Protein AF-A0A1J4L4B9-F1 (afdb_monomer)

pLDDT: mean 85.0, std 11.19, range [36.22, 97.94]

Nearest PDB structures (foldseek):
  1m2v-assembly1_A  TM=6.748E-01  e=8.465E-19  Saccharomyces cerevisiae
  4bzi-assembly1_E  TM=6.659E-01  e=7.462E-17  Saccharomyces cerevisiae
  8bsh-assembly1_A  TM=6.563E-01  e=2.157E-17  Saccharomyces cerevisiae
  5vni-assembly1_A  TM=6.505E-01  e=3.699E-14  Homo sapiens
  5vnm-assembly1_A  TM=6.397E-01  e=2.676E-14  Homo sapiens

Foldseek 3Di:
DDWDWLALAQDPLPDWTWTKFDFDDFPDEAEDADAFDADPPPRHTWAAACVRPDTHHCQVCVPGRGDADKYFDDALPQQAAEEEEEEELPPDLVLVLLLLVLLLVQDDQSYWYWYWYFWVWIWTWAADPLAIDIDTDPDLVPQAAQVRRTDGSVCSVRRCSVCVVVVNVPHDPDTDLETAQLNNLSSVLSNPVLAAHEYEYAYEGHYDDDDLVRLVVQLVSCLSSLYAYAYEDDLPLLSVCSRRQAQLYAYAYNPPDGSCVSSLRSSLRQAWQKKKKKWFLQKDKDFLGSFPWDFDHDPTITMTIGGRALMGMITMRGDDDPPDQWTKMWIWTHGSRGIMIHIRIRGNDDDDRNVQRVLLNLLLNLLSQLSVCSSVVHDSLVSNVVSCDPSNCVSCPLFLCNPASPDVSVNNNQSSCSNRPGDGDHGHWDWDDDPFWTWIPGPLEIEIEGPHPDDDCVVVCVVDSHHHYYHYDDPVVVVVCCVVNVPDD

Mean predicted aligned error: 7.89 Å

Sequence (489 aa):
MTLLFNSTKVLDNKSLLGCVQINLEPESYLFFSQAIKKCPKCKCPLFPLKNEKDTDCPICHPDSDFSNGSYQFGPKSIPRNHFFFIFDIEMPQNKLIAYLTELYNSITDDDTISIVCMANNAIFASVKNGLLIFDIYDNPNFVEMLKQYVIEREWIQSVVIPSITSIYALRPAELNPVCDPFFGLRCSLKAASKRPVAFFLFFYRKICDLQVSDAEALGEAVSEAKSIVHIGGPPEFRRYSAVTRYSFGSVFGTADLPASIVRKIVFMSRPSDRTRFYAPRCVTFTKTTGCSGSVNTKEFITKLKLNSMVGGSIRFQCEENKNHIHTRFLESVRTRNGTFLTVHTLHKNAANVNENITISLLLKGFASDVLRAAWDGEDFKRTIKEKLTDEIKQAITGTCLADIGNNLQIDVFRLYYVLLNFGKCNLLYHLKEMPDCSIIIAPPVLYVLKKLDNFQIDEIFNQNLWPFYINVVTPDEFKDMCNKYIISD

Organism: NCBI:txid1144522

Secondary structure (DSSP, 8-state):
--EEES-SB---TTS-EEEEE-SSS-SSEEEE-S---B-TTT-PBPEEBTTSS-EE-TTT-TTS-BPSSEEEES-------EEEEEEETTS-HHHHHHHHHHHHHHS-TT-EEEEEEESSSEEEEEEETTEEEEEEESSGGGPPPGGGS-EEHHHIIIIIHHHTHHHHTT--SS--SEE-HHHHHHHHHHHHTT---EEEEE--SEEPP--HHHHHHHHHHHHHTT-EEEEEESS-HHHHHHHHTTTT--EEE-TT--TTHHHHHHHHTS--SEEEEEEETTEEEEE-S---EEEEEETTEEEEEE-S-SS-EEEEEE---TT-SEEEEEEEEEETTEEEEEEEEEETT-----HHHHHHHHHHHHHHHHHHHHHTT--HHHHHHHH--HHHHHHHTTSTTTTTTS-HHHHHHHHHHHHH--SS-----EEEE-SSEEEEEETTEEEEEESSSS---HHHHHH-SS-PEEEE--HHHHHHHHHHH----

Solvent-accessible surface area (backbone atoms only — not comparable to full-atom values): 26322 Å² total; per-residue (Å²): 73,47,74,49,58,21,46,42,43,78,58,63,91,82,52,93,36,37,33,28,28,38,94,44,69,52,95,59,66,46,84,42,92,59,77,87,47,57,33,88,86,70,59,45,62,42,42,50,24,64,81,71,77,51,64,44,33,51,62,85,46,44,81,60,67,59,43,87,66,31,37,37,27,65,70,69,61,73,75,67,49,38,34,37,46,34,34,28,68,78,51,54,66,70,56,51,50,44,32,54,51,32,39,56,73,62,55,54,82,68,30,35,32,31,46,32,41,37,59,90,38,36,33,38,40,23,67,56,96,84,37,84,45,80,49,81,39,90,49,52,87,73,50,60,59,44,86,70,29,56,37,53,49,70,43,44,70,75,35,45,57,79,49,48,68,62,63,62,70,68,57,58,95,80,63,62,72,53,31,60,69,63,56,48,49,50,26,49,50,46,16,44,66,62,48,60,38,29,36,40,37,42,38,63,51,51,66,58,88,75,55,57,68,58,29,45,56,51,14,48,53,37,36,76,19,60,21,34,38,32,42,28,19,61,95,47,41,58,65,54,45,44,28,20,46,34,23,52,32,55,66,34,44,47,60,91,61,63,44,68,53,41,40,43,52,53,59,61,60,66,52,36,76,32,42,34,40,40,32,31,50,54,38,48,81,45,81,44,44,73,58,43,63,48,80,48,78,48,95,59,28,22,34,43,40,38,41,52,55,55,34,44,44,39,36,41,48,58,56,87,62,88,89,53,79,43,52,34,32,38,43,36,40,29,44,60,70,24,36,36,40,34,73,47,73,30,35,80,83,60,89,67,69,40,60,68,48,44,52,40,54,50,52,23,38,49,27,37,56,42,48,49,40,44,48,75,68,46,62,53,56,59,44,43,65,76,64,59,42,71,70,52,52,61,72,26,54,86,30,62,54,56,68,64,70,76,46,68,46,63,39,43,44,33,32,50,43,52,41,38,45,44,50,75,70,77,36,55,64,43,82,47,84,52,100,33,32,39,34,43,38,36,46,52,34,35,40,33,38,71,74,38,96,76,62,88,56,62,70,68,48,73,76,39,83,68,66,57,27,59,43,80,46,53,74,66,60,50,50,53,48,39,64,70,68,57,65,76,131

Radius of gyration: 23.84 Å; Cα contacts (8 Å, |Δi|>4): 1033; chains: 1; bounding box: 64×51×68 Å

Structure (mmCIF, N/CA/C/O backbone):
data_AF-A0A1J4L4B9-F1
#
_entry.id   AF-A0A1J4L4B9-F1
#
loop_
_atom_site.group_PDB
_atom_site.id
_atom_site.type_symbol
_atom_site.label_atom_id
_atom_site.label_alt_id
_atom_site.label_comp_id
_atom_site.label_asym_id
_atom_site.label_entity_id
_atom_site.label_seq_id
_atom_site.pdbx_PDB_ins_code
_atom_site.Cartn_x
_atom_site.Cartn_y
_atom_site.Cartn_z
_atom_site.occupancy
_atom_site.B_iso_or_equiv
_atom_site.auth_seq_id
_atom_site.auth_comp_id
_atom_site.auth_asym_id
_atom_site.auth_atom_id
_atom_site.pdbx_PDB_model_num
ATOM 1 N N . MET A 1 1 ? 0.500 5.370 -15.895 1.00 57.44 1 MET A N 1
ATOM 2 C CA . MET A 1 1 ? 1.554 4.915 -14.990 1.00 57.44 1 MET A CA 1
ATOM 3 C C . MET A 1 1 ? 2.774 4.969 -15.832 1.00 57.44 1 MET A C 1
ATOM 5 O O . MET A 1 1 ? 2.736 4.434 -16.931 1.00 57.44 1 MET A O 1
ATOM 9 N N . THR A 1 2 ? 3.748 5.742 -15.386 1.00 62.78 2 THR A N 1
ATOM 10 C CA . THR A 1 2 ? 4.974 5.947 -16.141 1.00 62.78 2 THR A CA 1
ATOM 11 C C . THR A 1 2 ? 6.112 5.446 -15.276 1.00 62.78 2 THR A C 1
ATOM 13 O O . THR A 1 2 ? 6.122 5.622 -14.054 1.00 62.78 2 THR A O 1
ATOM 16 N N . LEU A 1 3 ? 7.062 4.769 -15.894 1.00 69.19 3 LEU A N 1
ATOM 17 C CA . LEU A 1 3 ? 8.321 4.457 -15.253 1.00 69.19 3 LEU A CA 1
ATOM 18 C C . LEU A 1 3 ? 9.301 5.615 -15.410 1.00 69.19 3 LEU A C 1
ATOM 20 O O . LEU A 1 3 ? 9.485 6.141 -16.505 1.00 69.19 3 LEU A O 1
ATOM 24 N N . LEU A 1 4 ? 9.989 5.952 -14.326 1.00 65.88 4 LEU A N 1
ATOM 25 C CA . LEU A 1 4 ? 11.162 6.812 -14.363 1.00 65.88 4 LEU A CA 1
ATOM 26 C C . LEU A 1 4 ? 12.398 5.922 -14.369 1.00 65.88 4 LEU A C 1
ATOM 28 O O . LEU A 1 4 ? 12.695 5.267 -13.370 1.00 65.88 4 LEU A O 1
ATOM 32 N N . PHE A 1 5 ? 13.092 5.877 -15.502 1.00 72.00 5 PHE A N 1
ATOM 33 C CA . PHE A 1 5 ? 14.350 5.153 -15.640 1.00 72.00 5 PHE A CA 1
ATOM 34 C C . PHE A 1 5 ? 15.496 5.976 -15.063 1.00 72.00 5 PHE A C 1
ATOM 36 O O . PHE A 1 5 ? 15.550 7.196 -15.231 1.00 72.00 5 PHE A O 1
ATOM 43 N N . ASN A 1 6 ? 16.426 5.308 -14.386 1.00 68.56 6 ASN A N 1
ATOM 44 C CA . ASN A 1 6 ? 17.607 5.976 -13.849 1.00 68.56 6 ASN A CA 1
ATOM 45 C C . ASN A 1 6 ? 18.687 6.224 -14.907 1.00 68.56 6 ASN A C 1
ATOM 47 O O . ASN A 1 6 ? 19.545 7.078 -14.726 1.00 68.56 6 ASN A O 1
ATOM 51 N N . SER A 1 7 ? 18.639 5.494 -16.014 1.00 66.19 7 SER A N 1
ATOM 52 C CA . SER A 1 7 ? 19.550 5.645 -17.134 1.00 66.19 7 SER A CA 1
ATOM 53 C C . SER A 1 7 ? 18.827 5.266 -18.418 1.00 66.19 7 SER A C 1
ATOM 55 O O . SER A 1 7 ? 18.073 4.292 -18.453 1.00 66.19 7 SER A O 1
ATOM 57 N N . THR A 1 8 ? 19.089 6.017 -19.485 1.00 63.38 8 THR A N 1
ATOM 58 C CA . THR A 1 8 ? 18.737 5.626 -20.857 1.00 63.38 8 THR A CA 1
ATOM 59 C C . THR A 1 8 ? 19.897 4.925 -21.570 1.00 63.38 8 THR A C 1
ATOM 61 O O . THR A 1 8 ? 19.761 4.573 -22.738 1.00 63.38 8 THR A O 1
ATOM 64 N N . LYS A 1 9 ? 21.020 4.686 -20.875 1.00 68.31 9 LYS A N 1
ATOM 65 C CA . LYS A 1 9 ? 22.198 3.959 -21.360 1.00 68.31 9 LYS A CA 1
ATOM 66 C C . LYS A 1 9 ? 22.235 2.539 -20.798 1.00 68.31 9 LYS A C 1
ATOM 68 O O . LYS A 1 9 ? 22.068 2.344 -19.593 1.00 68.31 9 LYS A O 1
ATOM 73 N N . VAL A 1 10 ? 22.530 1.566 -21.661 1.00 59.22 10 VAL A N 1
ATOM 74 C CA . VAL A 1 10 ? 23.036 0.257 -21.226 1.00 59.22 10 VAL A CA 1
ATOM 75 C C . VAL A 1 10 ? 24.482 0.477 -20.799 1.00 59.22 10 VAL A C 1
ATOM 77 O O . VAL A 1 10 ? 25.372 0.640 -21.631 1.00 59.22 10 VAL A O 1
ATOM 80 N N . LEU A 1 11 ? 24.682 0.647 -19.498 1.00 57.75 11 LEU A N 1
ATOM 81 C CA . LEU A 1 11 ? 26.011 0.745 -18.913 1.00 57.75 11 LEU A CA 1
ATOM 82 C C . LEU A 1 11 ? 26.604 -0.666 -18.750 1.00 57.75 11 LEU A C 1
ATOM 84 O O . LEU A 1 11 ? 25.978 -1.646 -19.152 1.00 57.75 11 LEU A O 1
ATOM 88 N N . ASP A 1 12 ? 27.818 -0.761 -18.208 1.00 58.56 12 ASP A N 1
ATOM 89 C CA . ASP A 1 12 ? 28.473 -2.047 -17.963 1.00 58.56 12 ASP A CA 1
ATOM 90 C C . ASP A 1 12 ? 27.570 -3.034 -17.187 1.00 58.56 12 ASP A C 1
ATOM 92 O O . ASP A 1 12 ? 26.594 -2.655 -16.533 1.00 58.56 12 ASP A O 1
ATOM 96 N N . ASN A 1 13 ? 27.914 -4.323 -17.209 1.00 56.69 13 ASN A N 1
ATOM 97 C CA . ASN A 1 13 ? 27.124 -5.358 -16.526 1.00 56.69 13 ASN A CA 1
ATOM 98 C C . ASN A 1 13 ? 27.027 -5.159 -14.994 1.00 56.69 13 ASN A C 1
ATOM 100 O O . ASN A 1 13 ? 26.282 -5.884 -14.334 1.00 56.69 13 ASN A O 1
ATOM 104 N N . LYS A 1 14 ? 27.787 -4.216 -14.418 1.00 58.06 14 LYS A N 1
ATOM 105 C CA . LYS A 1 14 ? 27.807 -3.896 -12.983 1.00 58.06 14 LYS A CA 1
ATOM 106 C C . LYS A 1 14 ? 26.959 -2.677 -12.625 1.00 58.06 14 LYS A C 1
ATOM 108 O O . LYS A 1 14 ? 26.689 -2.454 -11.447 1.00 58.06 14 LYS A O 1
ATOM 113 N N . SER A 1 15 ? 26.520 -1.904 -13.609 1.00 64.00 15 SER A N 1
ATOM 114 C CA . SER A 1 15 ? 25.787 -0.672 -13.380 1.00 64.00 15 SER A CA 1
ATOM 115 C C . SER A 1 15 ? 24.378 -0.948 -12.887 1.00 64.00 15 SER A C 1
ATOM 117 O O . SER A 1 15 ? 23.667 -1.824 -13.383 1.00 64.00 15 SER A O 1
ATOM 119 N N . LEU A 1 16 ? 23.947 -0.154 -11.911 1.00 70.31 16 LEU A N 1
ATOM 120 C CA . LEU A 1 16 ? 22.581 -0.198 -11.428 1.00 70.31 16 LEU A CA 1
ATOM 121 C C . LEU A 1 16 ? 21.666 0.367 -12.519 1.00 70.31 16 LEU A C 1
ATOM 123 O O . LEU A 1 16 ? 21.589 1.578 -12.676 1.00 70.31 16 LEU A O 1
ATOM 127 N N . LEU A 1 17 ? 20.977 -0.491 -13.272 1.00 73.81 17 LEU A N 1
ATOM 128 C CA . LEU A 1 17 ? 19.894 -0.081 -14.166 1.00 73.81 17 LEU A CA 1
ATOM 129 C C . LEU A 1 17 ? 18.560 -0.438 -13.533 1.00 73.81 17 LEU A C 1
ATOM 131 O O . LEU A 1 17 ? 18.370 -1.532 -12.991 1.00 73.81 17 LEU A O 1
ATOM 135 N N . GLY A 1 18 ? 17.620 0.490 -13.607 1.00 77.88 18 GLY A N 1
ATOM 136 C CA . GLY A 1 18 ? 16.300 0.258 -13.079 1.00 77.88 18 GLY A CA 1
ATOM 137 C C . GLY A 1 18 ? 15.335 1.389 -13.340 1.00 77.88 18 GLY A C 1
ATOM 138 O O . GLY A 1 18 ? 15.644 2.411 -13.955 1.00 77.88 18 GLY A O 1
ATOM 139 N N . CYS A 1 19 ? 14.131 1.184 -12.840 1.00 73.94 19 CYS A N 1
ATOM 140 C CA . CYS A 1 19 ? 13.076 2.168 -12.907 1.00 73.94 19 CYS A CA 1
ATOM 141 C C . CYS A 1 19 ? 12.254 2.179 -11.624 1.00 73.94 19 CYS A C 1
ATOM 143 O O . CYS A 1 19 ? 12.175 1.176 -10.909 1.00 73.94 19 CYS A O 1
ATOM 145 N N . VAL A 1 20 ? 11.643 3.328 -11.351 1.00 72.38 20 VAL A N 1
ATOM 146 C CA . VAL A 1 20 ? 10.637 3.496 -10.301 1.00 72.38 20 VAL A CA 1
ATOM 147 C C . VAL A 1 20 ? 9.304 3.885 -10.924 1.00 72.38 20 VAL A C 1
ATOM 149 O O . VAL A 1 20 ? 9.251 4.609 -11.916 1.00 72.38 20 VAL A O 1
ATOM 152 N N . GLN A 1 21 ? 8.220 3.395 -10.342 1.00 70.62 21 GLN A N 1
ATOM 153 C CA . GLN A 1 21 ? 6.858 3.694 -10.779 1.00 70.62 21 GLN A CA 1
ATOM 154 C C . GLN A 1 21 ? 6.366 5.046 -10.236 1.00 70.62 21 GLN A C 1
ATOM 156 O O . GLN A 1 21 ? 6.599 5.348 -9.064 1.00 70.62 21 GLN A O 1
ATOM 161 N N . ILE A 1 22 ? 5.608 5.804 -11.040 1.00 67.69 22 ILE A N 1
ATOM 162 C CA . ILE A 1 22 ? 4.776 6.931 -10.569 1.00 67.69 22 ILE A CA 1
ATOM 163 C C . ILE A 1 22 ? 3.278 6.570 -10.502 1.00 67.69 22 ILE A C 1
ATOM 165 O O . ILE A 1 22 ? 2.778 5.797 -11.325 1.00 67.69 22 ILE A O 1
ATOM 169 N N . ASN A 1 23 ? 2.562 7.124 -9.513 1.00 57.19 23 ASN A N 1
ATOM 170 C CA . ASN A 1 23 ? 1.172 6.768 -9.179 1.00 57.19 23 ASN A CA 1
ATOM 171 C C . ASN A 1 23 ? 0.093 7.507 -9.973 1.00 57.19 23 ASN A C 1
ATOM 173 O O . ASN A 1 23 ? -0.840 8.053 -9.392 1.00 57.19 23 ASN A O 1
ATOM 177 N N . LEU A 1 24 ? 0.202 7.579 -11.288 1.00 61.41 24 LEU A N 1
ATOM 178 C CA . LEU A 1 24 ? -0.846 8.204 -12.094 1.00 61.41 24 LEU A CA 1
ATOM 179 C C . LEU A 1 24 ? -0.980 7.447 -13.393 1.00 61.41 24 LEU A C 1
ATOM 181 O O . LEU A 1 24 ? -0.031 6.798 -13.805 1.00 61.41 24 LEU A O 1
ATOM 185 N N . GLU A 1 25 ? -2.128 7.511 -14.061 1.00 70.44 25 GLU A N 1
ATOM 186 C CA . GLU A 1 25 ? -2.191 7.245 -15.504 1.00 70.44 25 GLU A CA 1
ATOM 187 C C . GLU A 1 25 ? -1.150 8.112 -16.234 1.00 70.44 25 GLU A C 1
ATOM 189 O O . GLU A 1 25 ? -0.652 9.072 -15.647 1.00 70.44 25 GLU A O 1
ATOM 194 N N . PRO A 1 26 ? -0.690 7.737 -17.441 1.00 71.31 26 PRO A N 1
ATOM 195 C CA . PRO A 1 26 ? 0.240 8.605 -18.156 1.00 71.31 26 PRO A CA 1
ATOM 196 C C . PRO A 1 26 ? -0.363 10.015 -18.237 1.00 71.31 26 PRO A C 1
ATOM 198 O O . PRO A 1 26 ? -1.537 10.136 -18.576 1.00 71.31 26 PRO A O 1
ATOM 201 N N . GLU A 1 27 ? 0.400 11.055 -17.883 1.00 69.38 27 GLU A N 1
ATOM 202 C CA . GLU A 1 27 ? -0.108 12.441 -17.826 1.00 69.38 27 GLU A CA 1
ATOM 203 C C . GLU A 1 27 ? -0.700 12.894 -19.166 1.00 69.38 27 GLU A C 1
ATOM 205 O O . GLU A 1 27 ? -1.659 13.658 -19.211 1.00 69.38 27 GLU A O 1
ATOM 210 N N . SER A 1 28 ? -0.151 12.365 -20.260 1.00 79.44 28 SER A N 1
ATOM 211 C CA . SER A 1 28 ? -0.692 12.479 -21.607 1.00 79.44 28 SER A CA 1
ATOM 212 C C . SER A 1 28 ? -0.755 11.102 -22.263 1.00 79.44 28 SER A C 1
ATOM 214 O O . SER A 1 28 ? 0.160 10.278 -22.137 1.00 79.44 28 SER A O 1
ATOM 216 N N . TYR A 1 29 ? -1.856 10.842 -22.962 1.00 85.69 29 TYR A N 1
ATOM 217 C CA . TYR A 1 29 ? -2.023 9.646 -23.773 1.00 85.69 29 TYR A CA 1
ATOM 218 C C . TYR A 1 29 ? -2.937 9.907 -24.966 1.00 85.69 29 TYR A C 1
ATOM 220 O O . TYR A 1 29 ? -3.769 10.814 -24.950 1.00 85.69 29 TYR A O 1
ATOM 228 N N . LEU A 1 30 ? -2.793 9.068 -25.989 1.00 87.00 30 LEU A N 1
ATOM 229 C CA . LEU A 1 30 ? -3.656 9.056 -27.165 1.00 87.00 30 LEU A CA 1
ATOM 230 C C . LEU A 1 30 ? -4.590 7.843 -27.128 1.00 87.00 30 LEU A C 1
ATOM 232 O O . LEU A 1 30 ? -4.217 6.756 -26.676 1.00 87.00 30 LEU A O 1
ATOM 236 N N . PHE A 1 31 ? -5.819 8.027 -27.606 1.00 86.50 31 PHE A N 1
ATOM 237 C CA . PHE A 1 31 ? -6.782 6.939 -27.733 1.00 86.50 31 PHE A CA 1
ATOM 238 C C . PHE A 1 31 ? -6.496 6.130 -28.993 1.00 86.50 31 PHE A C 1
ATOM 240 O O . PHE A 1 31 ? -6.496 6.671 -30.097 1.00 86.50 31 PHE A O 1
ATOM 247 N N . PHE A 1 32 ? -6.324 4.819 -28.837 1.00 83.00 32 PHE A N 1
ATOM 248 C CA . PHE A 1 32 ? -6.206 3.899 -29.960 1.00 83.00 32 PHE A CA 1
ATOM 249 C C . PHE A 1 32 ? -7.475 3.052 -30.061 1.00 83.00 32 PHE A C 1
ATOM 251 O O . PHE A 1 32 ? -7.753 2.204 -29.212 1.00 83.00 32 PHE A O 1
ATOM 258 N N . SER A 1 33 ? -8.274 3.300 -31.101 1.00 75.06 33 SER A N 1
ATOM 259 C CA . SER A 1 33 ? -9.601 2.689 -31.270 1.00 75.06 33 SER A CA 1
ATOM 260 C C . SER A 1 33 ? -9.557 1.185 -31.561 1.00 75.06 33 SER A C 1
ATOM 262 O O . SER A 1 33 ? -10.536 0.477 -31.328 1.00 75.06 33 SER A O 1
ATOM 264 N N . GLN A 1 34 ? -8.428 0.671 -32.055 1.00 80.12 34 GLN A N 1
ATOM 265 C CA . GLN A 1 34 ? -8.274 -0.745 -32.378 1.00 80.12 34 GLN A CA 1
ATOM 266 C C . GLN A 1 34 ? -7.948 -1.588 -31.139 1.00 80.12 34 GLN A C 1
ATOM 268 O O . GLN A 1 34 ? -7.290 -1.145 -30.199 1.00 80.12 34 GLN A O 1
ATOM 273 N N . ALA A 1 35 ? -8.344 -2.861 -31.163 1.00 84.25 35 ALA A N 1
ATOM 274 C CA . ALA A 1 35 ? -7.944 -3.820 -30.139 1.00 84.25 35 ALA A CA 1
ATOM 275 C C . ALA A 1 35 ? -6.423 -4.069 -30.150 1.00 84.25 35 ALA A C 1
ATOM 277 O O . ALA A 1 35 ? -5.784 -4.073 -31.204 1.00 84.25 35 ALA A O 1
ATOM 278 N N . ILE A 1 36 ? -5.848 -4.361 -28.975 1.00 87.25 36 ILE A N 1
ATOM 279 C CA . ILE A 1 36 ? -4.423 -4.699 -28.845 1.00 87.25 36 ILE A CA 1
ATOM 280 C C . ILE A 1 36 ? -4.117 -5.990 -29.617 1.00 87.25 36 ILE A C 1
ATOM 282 O O . ILE A 1 36 ? -4.441 -7.097 -29.170 1.00 87.25 36 ILE A O 1
ATOM 286 N N . LYS A 1 37 ? -3.418 -5.853 -30.745 1.00 91.94 37 LYS A N 1
ATOM 287 C CA . LYS A 1 37 ? -2.829 -6.969 -31.495 1.00 91.94 37 LYS A CA 1
ATOM 288 C C . LYS A 1 37 ? -1.542 -7.447 -30.814 1.00 91.94 37 LYS A C 1
ATOM 290 O O . LYS A 1 37 ? -0.902 -6.712 -30.064 1.00 91.94 37 LYS A O 1
ATOM 295 N N . LYS A 1 38 ? -1.148 -8.699 -31.062 1.00 94.25 38 LYS A N 1
ATOM 296 C CA . LYS A 1 38 ? 0.092 -9.290 -30.530 1.00 94.25 38 LYS A CA 1
ATOM 297 C C . LYS A 1 38 ? 0.977 -9.780 -31.663 1.00 94.25 38 LYS A C 1
ATOM 299 O O . LYS A 1 38 ? 0.481 -10.362 -32.622 1.00 94.25 38 LYS A O 1
ATOM 304 N N . CYS A 1 39 ? 2.284 -9.622 -31.499 1.00 95.31 39 CYS A N 1
ATOM 305 C CA . CYS A 1 39 ? 3.280 -10.150 -32.417 1.00 95.31 39 CYS A CA 1
ATOM 306 C C . CYS A 1 39 ? 3.142 -11.678 -32.551 1.00 95.31 39 CYS A C 1
ATOM 308 O O . CYS A 1 39 ? 3.099 -12.371 -31.527 1.00 95.31 39 CYS A O 1
ATOM 310 N N . PRO A 1 40 ? 3.119 -12.238 -33.772 1.00 93.94 40 PRO A N 1
ATOM 311 C CA . PRO A 1 40 ? 3.007 -13.681 -33.969 1.00 93.94 40 PRO A CA 1
ATOM 312 C C . PRO A 1 40 ? 4.209 -14.445 -33.394 1.00 93.94 40 PRO A C 1
ATOM 314 O O . PRO A 1 40 ? 4.000 -15.524 -32.835 1.00 93.94 40 PRO A O 1
ATOM 317 N N . LYS A 1 41 ? 5.412 -13.850 -33.445 1.00 93.62 41 LYS A N 1
ATOM 318 C CA . LYS A 1 41 ? 6.686 -14.429 -32.991 1.00 93.62 41 LYS A CA 1
ATOM 319 C C . LYS A 1 41 ? 6.840 -14.401 -31.467 1.00 93.62 41 LYS A C 1
ATOM 321 O O . LYS A 1 41 ? 6.832 -15.444 -30.825 1.00 93.62 41 LYS A O 1
ATOM 326 N N . CYS A 1 42 ? 6.921 -13.217 -30.853 1.00 91.44 42 CYS A N 1
ATOM 327 C CA . CYS A 1 42 ? 7.218 -13.093 -29.415 1.00 91.44 42 CYS A CA 1
ATOM 328 C C . CYS A 1 42 ? 5.979 -12.920 -28.514 1.00 91.44 42 CYS A C 1
ATOM 330 O O . CYS A 1 42 ? 6.102 -12.884 -27.290 1.00 91.44 42 CYS A O 1
ATOM 332 N N . LYS A 1 43 ? 4.776 -12.788 -29.094 1.00 94.06 43 LYS A N 1
ATOM 333 C CA . LYS A 1 43 ? 3.508 -12.499 -28.388 1.00 94.06 43 LYS A CA 1
ATOM 334 C C . LYS A 1 43 ? 3.491 -11.185 -27.585 1.00 94.06 43 LYS A C 1
ATOM 336 O O . LYS A 1 43 ? 2.549 -10.965 -26.816 1.00 94.06 43 LYS A O 1
ATOM 341 N N . CYS A 1 44 ? 4.487 -10.313 -27.762 1.00 93.88 44 CYS A N 1
ATOM 342 C CA . CYS A 1 44 ? 4.471 -8.939 -27.260 1.00 93.88 44 CYS A CA 1
ATOM 343 C C . CYS A 1 44 ? 3.308 -8.165 -27.908 1.00 93.88 44 CYS A C 1
ATOM 345 O O . CYS A 1 44 ? 3.065 -8.370 -29.103 1.00 93.88 44 CYS A O 1
ATOM 347 N N . PRO A 1 45 ? 2.570 -7.317 -27.169 1.00 94.81 45 PRO A N 1
ATOM 348 C CA . PRO A 1 45 ? 1.646 -6.370 -27.783 1.00 94.81 45 PRO A CA 1
ATOM 349 C C . PRO A 1 45 ? 2.330 -5.537 -28.876 1.00 94.81 45 PRO A C 1
ATOM 351 O O . PRO A 1 45 ? 3.491 -5.155 -28.730 1.00 94.81 45 PRO A O 1
ATOM 354 N N . LEU A 1 46 ? 1.613 -5.289 -29.971 1.00 94.62 46 LEU A N 1
ATOM 355 C CA . LEU A 1 46 ? 2.060 -4.346 -30.995 1.00 94.62 46 LEU A CA 1
ATOM 356 C C . LEU A 1 46 ? 1.825 -2.913 -30.508 1.00 94.62 46 LEU A C 1
ATOM 358 O O . LEU A 1 46 ? 0.880 -2.666 -29.755 1.00 94.62 46 LEU A O 1
ATOM 362 N N . PHE A 1 47 ? 2.684 -1.993 -30.933 1.00 94.38 47 PHE A N 1
ATOM 363 C CA . PHE A 1 47 ? 2.656 -0.590 -30.532 1.00 94.38 47 PHE A CA 1
ATOM 364 C C . PHE A 1 47 ? 2.571 0.334 -31.758 1.00 94.38 47 PHE A C 1
ATOM 366 O O . PHE A 1 47 ? 3.137 -0.028 -32.796 1.00 94.38 47 PHE A O 1
ATOM 373 N N . PRO A 1 48 ? 1.883 1.489 -31.673 1.00 93.25 48 PRO A N 1
ATOM 374 C CA . PRO A 1 48 ? 1.739 2.407 -32.801 1.00 93.25 48 PRO A CA 1
ATOM 375 C C . PRO A 1 48 ? 3.073 2.962 -33.320 1.00 93.25 48 PRO A C 1
ATOM 377 O O . PRO A 1 48 ? 3.973 3.320 -32.553 1.00 93.25 48 PRO A O 1
ATOM 380 N N . LEU A 1 49 ? 3.197 3.029 -34.644 1.00 92.69 49 LEU A N 1
ATOM 381 C CA . LEU A 1 49 ? 4.267 3.749 -35.337 1.00 92.69 49 LEU A CA 1
ATOM 382 C C . LEU A 1 49 ? 3.963 5.254 -35.384 1.00 92.69 49 LEU A C 1
ATOM 384 O O . LEU A 1 49 ? 2.835 5.666 -35.124 1.00 92.69 49 LEU A O 1
ATOM 388 N N . LYS A 1 50 ? 4.944 6.096 -35.740 1.00 89.62 50 LYS A N 1
ATOM 389 C CA . LYS A 1 50 ? 4.756 7.559 -35.855 1.00 89.62 50 LYS A CA 1
ATOM 390 C C . LYS A 1 50 ? 3.651 7.984 -36.824 1.00 89.62 50 LYS A C 1
ATOM 392 O O . LYS A 1 50 ? 3.164 9.101 -36.728 1.00 89.62 50 LYS A O 1
ATOM 397 N N . ASN A 1 51 ? 3.268 7.120 -37.761 1.00 85.69 51 ASN A N 1
ATOM 398 C CA . ASN A 1 51 ? 2.152 7.381 -38.666 1.00 85.69 51 ASN A CA 1
ATOM 399 C C . ASN A 1 51 ? 0.770 7.143 -38.025 1.00 85.69 51 ASN A C 1
ATOM 401 O O . ASN A 1 51 ? -0.237 7.351 -38.698 1.00 85.69 51 ASN A O 1
ATOM 405 N N . GLU A 1 52 ? 0.733 6.660 -36.776 1.00 78.19 52 GLU A N 1
ATOM 406 C CA . GLU A 1 52 ? -0.438 6.382 -35.927 1.00 78.19 52 GLU A CA 1
ATOM 407 C C . GLU A 1 52 ? -1.494 5.430 -36.524 1.00 78.19 52 GLU A C 1
ATOM 409 O O . GLU A 1 52 ? -2.511 5.142 -35.896 1.00 78.19 52 GLU A O 1
ATOM 414 N N . LYS A 1 53 ? -1.254 4.892 -37.723 1.00 80.38 53 LYS A N 1
ATOM 415 C CA . LYS A 1 53 ? -2.144 3.954 -38.425 1.00 80.38 53 LYS A CA 1
ATOM 416 C C . LYS A 1 53 ? -1.646 2.524 -38.319 1.00 80.38 53 LYS A C 1
ATOM 418 O O .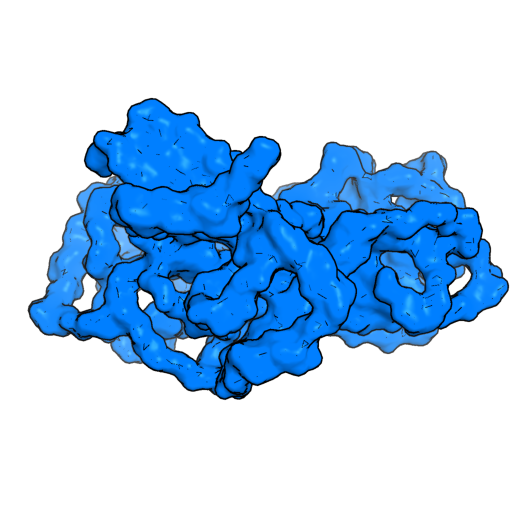 LYS A 1 53 ? -2.444 1.599 -38.153 1.00 80.38 53 LYS A O 1
ATOM 423 N N . ASP A 1 54 ? -0.331 2.362 -38.386 1.00 88.62 54 ASP A N 1
ATOM 424 C CA . ASP A 1 54 ? 0.321 1.067 -38.356 1.00 88.62 54 ASP A CA 1
ATOM 425 C C . ASP A 1 54 ? 0.847 0.753 -36.959 1.00 88.62 54 ASP A C 1
ATOM 427 O O . ASP A 1 54 ? 1.169 1.632 -36.158 1.00 88.62 54 ASP A O 1
ATOM 431 N N . THR A 1 55 ? 0.942 -0.538 -36.663 1.00 93.31 55 THR A N 1
ATOM 432 C CA . THR A 1 55 ? 1.481 -1.033 -35.396 1.00 93.31 55 THR A CA 1
ATOM 433 C C . THR A 1 55 ? 2.560 -2.058 -35.670 1.00 93.31 55 THR A C 1
ATOM 435 O O . THR A 1 55 ? 2.352 -2.941 -36.502 1.00 93.31 55 THR A O 1
ATOM 438 N N . ASP A 1 56 ? 3.646 -2.017 -34.910 1.00 95.44 56 ASP A N 1
ATOM 439 C CA . ASP A 1 56 ? 4.735 -2.983 -35.037 1.00 95.44 56 ASP A CA 1
ATOM 440 C C . ASP A 1 56 ? 5.195 -3.509 -33.669 1.00 95.44 56 ASP A C 1
ATOM 442 O O . ASP A 1 56 ? 4.705 -3.085 -32.621 1.00 95.44 56 ASP A O 1
ATOM 446 N N . CYS A 1 57 ? 6.078 -4.505 -33.652 1.00 95.50 57 CYS A N 1
ATOM 447 C CA . CYS A 1 57 ? 6.553 -5.150 -32.440 1.00 95.50 57 CYS A CA 1
ATOM 448 C C . CYS A 1 57 ? 7.847 -4.504 -31.916 1.00 95.50 57 CYS A C 1
ATOM 450 O O . CYS A 1 57 ? 8.899 -4.723 -32.518 1.00 95.50 57 CYS A O 1
ATOM 452 N N . PRO A 1 58 ? 7.838 -3.862 -30.728 1.00 93.12 58 PRO A N 1
ATOM 453 C CA . PRO A 1 58 ? 9.035 -3.208 -30.183 1.00 93.12 58 PRO A CA 1
ATOM 454 C C . PRO A 1 58 ? 10.195 -4.152 -29.862 1.00 93.12 58 PRO A C 1
ATOM 456 O O . PRO A 1 58 ? 11.324 -3.707 -29.702 1.00 93.12 58 PRO A O 1
ATOM 459 N N . ILE A 1 59 ? 9.911 -5.451 -29.736 1.00 92.38 59 ILE A N 1
ATOM 460 C CA . ILE A 1 59 ? 10.894 -6.470 -29.355 1.00 92.38 59 ILE A CA 1
ATOM 461 C C . ILE A 1 59 ? 11.486 -7.166 -30.581 1.00 92.38 59 ILE A C 1
ATOM 463 O O . ILE A 1 59 ? 12.678 -7.443 -30.607 1.00 92.38 59 ILE A O 1
ATOM 467 N N . CYS A 1 60 ? 10.662 -7.481 -31.586 1.00 91.44 60 CYS A N 1
ATOM 468 C CA . CYS A 1 60 ? 11.135 -8.164 -32.792 1.00 91.44 60 CYS A CA 1
ATOM 469 C C . CYS A 1 60 ? 11.686 -7.198 -33.843 1.00 91.44 60 CYS A C 1
ATOM 471 O O . CYS A 1 60 ? 12.575 -7.598 -34.586 1.00 91.44 60 CYS A O 1
ATOM 473 N N . HIS A 1 61 ? 11.188 -5.960 -33.883 1.00 92.75 61 HIS A N 1
ATOM 474 C CA . HIS A 1 61 ? 11.629 -4.914 -34.803 1.00 92.75 61 HIS A CA 1
ATOM 475 C C . HIS A 1 61 ? 12.011 -3.659 -33.993 1.00 92.75 61 HIS A C 1
ATOM 477 O O . HIS A 1 61 ? 11.304 -2.648 -33.988 1.00 92.75 61 HIS A O 1
ATOM 483 N N . PRO A 1 62 ? 13.112 -3.725 -33.219 1.00 88.50 62 PRO A N 1
ATOM 484 C CA . PRO A 1 62 ? 13.500 -2.661 -32.298 1.00 88.50 62 PRO A CA 1
ATOM 485 C C . PRO A 1 62 ? 14.002 -1.395 -32.998 1.00 88.50 62 PRO A C 1
ATOM 487 O O . PRO A 1 62 ? 14.169 -0.395 -32.313 1.00 88.50 62 PRO A O 1
ATOM 490 N N . ASP A 1 63 ? 14.179 -1.401 -34.319 1.00 89.00 63 ASP A N 1
ATOM 491 C CA . ASP A 1 63 ? 14.625 -0.243 -35.102 1.00 89.00 63 ASP A CA 1
ATOM 492 C C . ASP A 1 63 ? 13.465 0.475 -35.837 1.00 89.00 63 ASP A C 1
ATOM 494 O O . ASP A 1 63 ? 13.679 1.511 -36.458 1.00 89.00 63 ASP A O 1
ATOM 498 N N . SER A 1 64 ? 12.220 -0.015 -35.727 1.00 92.50 64 SER A N 1
ATOM 499 C CA . SER A 1 64 ? 11.034 0.629 -36.327 1.00 92.50 64 SER A CA 1
ATOM 500 C C . SER A 1 64 ? 10.755 2.022 -35.743 1.00 92.50 64 SER A C 1
ATOM 502 O O . SER A 1 64 ? 11.126 2.318 -34.606 1.00 92.50 64 SER A O 1
ATOM 504 N N . ASP A 1 65 ? 10.063 2.892 -36.476 1.00 91.88 65 ASP A N 1
ATOM 505 C CA . ASP A 1 65 ? 9.819 4.269 -36.027 1.00 91.88 65 ASP A CA 1
ATOM 506 C C . ASP A 1 65 ? 8.545 4.388 -35.167 1.00 91.88 65 ASP A C 1
ATOM 508 O O . ASP A 1 65 ? 7.485 4.803 -35.641 1.00 91.88 65 ASP A O 1
ATOM 512 N N . PHE A 1 66 ? 8.618 3.953 -33.902 1.00 91.25 66 PHE A N 1
ATOM 513 C CA . PHE A 1 66 ? 7.488 4.035 -32.967 1.00 91.25 66 PHE A CA 1
ATOM 514 C C . PHE A 1 66 ? 7.124 5.479 -32.622 1.00 91.25 66 PHE A C 1
ATOM 516 O O . PHE A 1 66 ? 7.985 6.352 -32.508 1.00 91.25 66 PHE A O 1
ATOM 523 N N . SER A 1 67 ? 5.830 5.716 -32.406 1.00 88.75 67 SER A N 1
ATOM 524 C CA . SER A 1 67 ? 5.349 6.988 -31.871 1.00 88.75 67 SER A CA 1
ATOM 525 C C . SER A 1 67 ? 5.885 7.239 -30.459 1.00 88.75 67 SER A C 1
ATOM 527 O O . SER A 1 67 ? 6.092 6.297 -29.692 1.00 88.75 67 SER A O 1
ATOM 529 N N . ASN A 1 68 ? 6.040 8.508 -30.091 1.00 84.75 68 ASN A N 1
ATOM 530 C CA . ASN A 1 68 ? 6.391 8.888 -28.727 1.00 84.75 68 ASN A CA 1
ATOM 531 C C . ASN A 1 68 ? 5.132 8.960 -27.851 1.00 84.75 68 ASN A C 1
ATOM 533 O O . ASN A 1 68 ? 4.077 9.386 -28.312 1.00 84.75 68 ASN A O 1
ATOM 537 N N . GLY A 1 69 ? 5.256 8.592 -26.575 1.00 85.12 69 GLY A N 1
ATOM 538 C CA . GLY A 1 69 ? 4.184 8.736 -25.588 1.00 85.12 69 GLY A CA 1
ATOM 539 C C . GLY A 1 69 ? 3.479 7.429 -25.226 1.00 85.12 69 GLY A C 1
ATOM 540 O O . GLY A 1 69 ? 4.002 6.332 -25.429 1.00 85.12 69 GLY A O 1
ATOM 541 N N . SER A 1 70 ? 2.301 7.565 -24.619 1.00 89.62 70 SER A N 1
ATOM 542 C CA . SER A 1 70 ? 1.498 6.443 -24.127 1.00 89.62 70 SER A CA 1
ATOM 543 C C . SER A 1 70 ? 0.169 6.353 -24.870 1.00 89.62 70 SER A C 1
ATOM 545 O O . SER A 1 70 ? -0.423 7.371 -25.213 1.00 89.62 70 SER A O 1
ATOM 547 N N . TYR A 1 71 ? -0.326 5.136 -25.084 1.00 90.44 71 TYR A N 1
ATOM 548 C CA . TYR A 1 71 ? -1.584 4.897 -25.796 1.00 90.44 71 TYR A CA 1
ATOM 549 C C . TYR A 1 71 ? -2.549 4.092 -24.947 1.00 90.44 71 TYR A C 1
ATOM 551 O O . TYR A 1 71 ? -2.164 3.074 -24.370 1.00 90.44 71 TYR A O 1
ATOM 559 N N . GLN A 1 72 ? -3.805 4.525 -24.907 1.00 89.75 72 GLN A N 1
ATOM 560 C CA . GLN A 1 72 ? -4.892 3.822 -24.241 1.00 89.75 72 GLN A CA 1
ATOM 561 C C . GLN A 1 72 ? -5.654 2.946 -25.236 1.00 89.75 72 GLN A C 1
ATOM 563 O O . GLN A 1 72 ? -6.076 3.403 -26.297 1.00 89.75 72 GLN A O 1
ATOM 568 N N . PHE A 1 73 ? -5.879 1.694 -24.848 1.00 87.19 73 PHE A N 1
ATOM 569 C CA . PHE A 1 73 ? -6.605 0.691 -25.614 1.00 87.19 73 PHE A CA 1
ATOM 570 C C . PHE A 1 73 ? -7.778 0.117 -24.806 1.00 87.19 73 PHE A C 1
ATOM 572 O O . PHE A 1 73 ? -7.631 -0.211 -23.621 1.00 87.19 73 PHE A O 1
ATOM 579 N N . GLY A 1 74 ? -8.892 -0.139 -25.499 1.00 73.38 74 GLY A N 1
ATOM 580 C CA . GLY A 1 74 ? -10.064 -0.856 -24.981 1.00 73.38 74 GLY A CA 1
ATOM 581 C C . GLY A 1 74 ? -11.071 0.013 -24.204 1.00 73.38 74 GLY A C 1
ATOM 582 O O . GLY A 1 74 ? -10.761 1.148 -23.850 1.00 73.38 74 GLY A O 1
ATOM 583 N N . PRO A 1 75 ? -12.296 -0.501 -23.963 1.00 61.81 75 PRO A N 1
ATOM 584 C CA . PRO A 1 75 ? -13.373 0.259 -23.328 1.00 61.81 75 PRO A CA 1
ATOM 585 C C . PRO A 1 75 ? -13.189 0.416 -21.808 1.00 61.81 75 PRO A C 1
ATOM 587 O O . PRO A 1 75 ? -12.532 -0.398 -21.156 1.00 61.81 75 PRO A O 1
ATOM 590 N N . LYS A 1 76 ? -13.863 1.436 -21.253 1.00 57.97 76 LYS A N 1
ATOM 591 C CA . LYS A 1 76 ? -14.049 1.699 -19.815 1.00 57.97 76 LYS A CA 1
ATOM 592 C C . LYS A 1 76 ? -14.935 0.618 -19.171 1.00 57.97 76 LYS A C 1
ATOM 594 O O . LYS A 1 76 ? -16.097 0.875 -18.879 1.00 57.97 76 LYS A O 1
ATOM 599 N N . SER A 1 77 ? -14.458 -0.611 -18.981 1.00 51.69 77 SER A N 1
ATOM 600 C CA . SER A 1 77 ? -15.172 -1.517 -18.069 1.00 51.69 77 SER A CA 1
ATOM 601 C C . SER A 1 77 ? -14.782 -1.133 -16.646 1.00 51.69 77 SER A C 1
ATOM 603 O O . SER A 1 77 ? -13.636 -1.371 -16.267 1.00 51.69 77 SER A O 1
ATOM 605 N N . ILE A 1 78 ? -15.697 -0.540 -15.881 1.00 55.81 78 ILE A N 1
ATOM 606 C CA . ILE A 1 78 ? -15.501 -0.285 -14.451 1.00 55.81 78 ILE A CA 1
ATOM 607 C C . ILE A 1 78 ? -15.788 -1.612 -13.733 1.00 55.81 78 ILE A C 1
ATOM 609 O O . ILE A 1 78 ? -16.947 -2.026 -13.685 1.00 55.81 78 ILE A O 1
ATOM 613 N N . PRO A 1 79 ? -14.782 -2.356 -13.239 1.00 64.06 79 PRO A N 1
ATOM 614 C CA . PRO A 1 79 ? -15.074 -3.466 -12.349 1.00 64.06 79 PRO A CA 1
ATOM 615 C C . PRO A 1 79 ? -15.687 -2.910 -11.056 1.00 64.06 79 PRO A C 1
ATOM 617 O O . PRO A 1 79 ? -15.172 -1.946 -10.492 1.00 64.06 79 PRO A O 1
ATOM 620 N N . ARG A 1 80 ? -16.772 -3.533 -10.586 1.00 71.25 80 ARG A N 1
ATOM 621 C CA . ARG A 1 80 ? -17.338 -3.302 -9.249 1.00 71.25 80 ARG A CA 1
ATOM 622 C C . ARG A 1 80 ? -16.262 -3.599 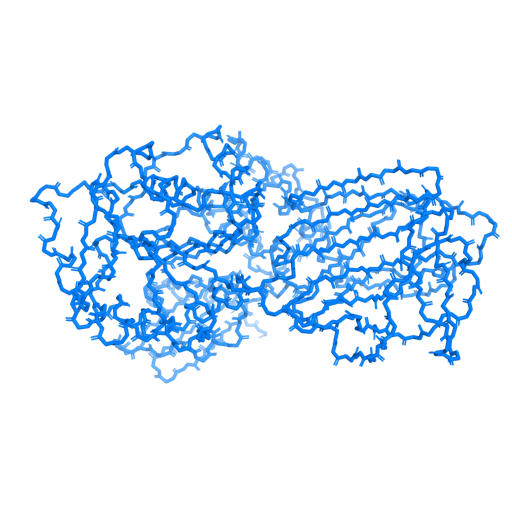-8.207 1.00 71.25 80 ARG A C 1
ATOM 624 O O . ARG A 1 80 ? -15.833 -4.751 -8.098 1.00 71.25 80 ARG A O 1
ATOM 631 N N . ASN A 1 81 ? -15.810 -2.580 -7.474 1.00 85.94 81 ASN A N 1
ATOM 632 C CA . ASN A 1 81 ? -14.880 -2.789 -6.368 1.00 85.94 81 ASN A CA 1
ATOM 633 C C . ASN A 1 81 ? -15.653 -3.235 -5.131 1.00 85.94 81 ASN A C 1
ATOM 635 O O . ASN A 1 81 ? -16.834 -2.924 -4.949 1.00 85.94 81 ASN A O 1
ATOM 639 N N . HIS A 1 82 ? -14.962 -3.965 -4.267 1.00 91.62 82 HIS A N 1
ATOM 640 C CA . HIS A 1 82 ? -15.499 -4.351 -2.979 1.00 91.62 82 HIS A CA 1
ATOM 641 C C . HIS A 1 82 ? -14.492 -4.031 -1.875 1.00 91.62 82 HIS A C 1
ATOM 643 O O . HIS A 1 82 ? -13.318 -4.399 -1.978 1.00 91.62 82 HIS A O 1
ATOM 649 N N . PHE A 1 83 ? -14.967 -3.353 -0.832 1.00 94.75 83 PHE A N 1
ATOM 650 C CA . PHE A 1 83 ? -14.169 -2.880 0.293 1.00 94.75 83 PHE A CA 1
ATOM 651 C C . PHE A 1 83 ? -14.625 -3.548 1.592 1.00 94.75 83 PHE A C 1
ATOM 653 O O . PHE A 1 83 ? -15.759 -3.376 2.022 1.00 94.75 83 PHE A O 1
ATOM 660 N N . PHE A 1 84 ? -13.734 -4.260 2.265 1.00 97.12 84 PHE A N 1
ATOM 661 C CA . PHE A 1 84 ? -13.947 -4.682 3.643 1.00 97.12 84 PHE A CA 1
ATOM 662 C C . PHE A 1 84 ? -13.481 -3.574 4.582 1.00 97.12 84 PHE A C 1
ATOM 664 O O . PHE A 1 84 ? -12.289 -3.278 4.640 1.00 97.12 84 PHE A O 1
ATOM 671 N N . PHE A 1 85 ? -14.406 -2.981 5.328 1.00 97.56 85 PHE A N 1
ATOM 672 C CA . PHE A 1 85 ? -14.111 -2.055 6.413 1.00 97.56 85 PHE A CA 1
ATOM 673 C C . PHE A 1 85 ? -14.113 -2.829 7.735 1.00 97.56 85 PHE A C 1
ATOM 675 O O . PHE A 1 85 ? -15.168 -3.151 8.279 1.00 97.56 85 PHE A O 1
ATOM 682 N N . ILE A 1 86 ? -12.921 -3.165 8.220 1.00 97.94 86 ILE A N 1
ATOM 683 C CA . ILE A 1 86 ? -12.687 -3.953 9.427 1.00 97.94 86 ILE A CA 1
ATOM 684 C C . ILE A 1 86 ? -12.207 -3.018 10.533 1.00 97.94 86 ILE A C 1
ATOM 686 O O . ILE A 1 86 ? -11.194 -2.336 10.370 1.00 97.94 86 ILE A O 1
ATOM 690 N N . PHE A 1 87 ? -12.897 -2.992 11.666 1.00 96.75 87 PHE A N 1
ATOM 691 C CA . PHE A 1 87 ? -12.549 -2.092 12.761 1.00 96.75 87 PHE A CA 1
ATOM 692 C C . PHE A 1 87 ? -12.646 -2.764 14.127 1.00 96.75 87 PHE A C 1
ATOM 694 O O . PHE A 1 87 ? -13.421 -3.690 14.327 1.00 96.75 87 PHE A O 1
ATOM 701 N N . ASP A 1 88 ? -11.841 -2.293 15.067 1.00 95.88 88 ASP A N 1
ATOM 702 C CA . ASP A 1 88 ? -11.864 -2.699 16.470 1.00 95.88 88 ASP A CA 1
ATOM 703 C C . ASP A 1 88 ? -13.056 -2.089 17.210 1.00 95.88 88 ASP A C 1
ATOM 705 O O . ASP A 1 88 ? -13.318 -0.898 17.067 1.00 95.88 88 ASP A O 1
ATOM 709 N N . ILE A 1 89 ? -13.732 -2.865 18.056 1.00 96.31 89 ILE A N 1
ATOM 710 C CA . ILE A 1 89 ? -14.850 -2.382 18.874 1.00 96.31 89 ILE A CA 1
ATOM 711 C C . ILE A 1 89 ? -14.454 -1.260 19.852 1.00 96.31 89 ILE A C 1
ATOM 713 O O . ILE A 1 89 ? -15.315 -0.504 20.293 1.00 96.31 89 ILE A O 1
ATOM 717 N N . GLU A 1 90 ? -13.160 -1.109 20.160 1.00 95.00 90 GLU A N 1
ATOM 718 C CA . GLU A 1 90 ? -12.629 0.038 20.919 1.00 95.00 90 GLU A CA 1
ATOM 719 C C . GLU A 1 90 ? -12.502 1.328 20.092 1.00 95.00 90 GLU A C 1
ATOM 721 O O . GLU A 1 90 ? -12.207 2.389 20.643 1.00 95.00 90 GLU A O 1
ATOM 726 N N . MET A 1 91 ? -12.713 1.280 18.773 1.00 94.69 91 MET A N 1
ATOM 727 C CA . MET A 1 91 ? -12.731 2.484 17.948 1.00 94.69 91 MET A CA 1
ATOM 728 C C . MET A 1 91 ? -13.839 3.423 18.445 1.00 94.69 91 MET A C 1
ATOM 730 O O . MET A 1 91 ? -14.999 3.008 18.495 1.00 94.69 91 MET A O 1
ATOM 734 N N . PRO A 1 92 ? -13.537 4.695 18.763 1.00 93.25 92 PRO A N 1
ATOM 735 C CA . PRO A 1 92 ? -14.556 5.640 19.204 1.00 93.25 92 PRO A CA 1
ATOM 736 C C . PRO A 1 92 ? -15.674 5.796 18.169 1.00 93.25 92 PRO A C 1
ATOM 738 O O . PRO A 1 92 ? -15.408 5.954 16.975 1.00 93.25 92 PRO A O 1
ATOM 741 N N . GLN A 1 93 ? -16.928 5.798 18.625 1.00 93.75 93 GLN A N 1
ATOM 742 C CA . GLN A 1 93 ? -18.094 5.828 17.738 1.00 93.75 93 GLN A CA 1
ATOM 743 C C . GLN A 1 93 ? -18.101 7.050 16.808 1.00 93.75 93 GLN A C 1
ATOM 745 O O . GLN A 1 93 ? -18.401 6.930 15.622 1.00 93.75 93 GLN A O 1
ATOM 750 N N . ASN A 1 94 ? -17.724 8.224 17.316 1.00 92.62 94 ASN A N 1
ATOM 751 C CA . ASN A 1 94 ? -17.603 9.440 16.510 1.00 92.62 94 ASN A CA 1
ATOM 752 C C . ASN A 1 94 ? -16.554 9.296 15.394 1.00 92.62 94 ASN A C 1
ATOM 754 O O . ASN A 1 94 ? -16.796 9.732 14.269 1.00 92.62 94 ASN A O 1
ATOM 758 N N . LYS A 1 95 ? -15.417 8.641 15.671 1.00 92.62 95 LYS A N 1
ATOM 759 C CA . LYS A 1 95 ? -14.408 8.336 14.648 1.00 92.62 95 LYS A CA 1
ATOM 760 C C . LYS A 1 95 ? -14.942 7.342 13.620 1.00 92.62 95 LYS A C 1
ATOM 762 O O . LYS A 1 95 ? -14.711 7.544 12.432 1.00 92.62 95 LYS A O 1
ATOM 767 N N . LEU A 1 96 ? -15.666 6.304 14.046 1.00 95.12 96 LEU A N 1
ATOM 768 C CA . LEU A 1 96 ? -16.258 5.326 13.129 1.00 95.12 96 LEU A CA 1
ATOM 769 C C . LEU A 1 96 ? -17.253 5.996 12.175 1.00 95.12 96 LEU A C 1
ATOM 771 O O . LEU A 1 96 ? -17.159 5.808 10.965 1.00 95.12 96 LEU A O 1
ATOM 775 N N . ILE A 1 97 ? -18.148 6.839 12.700 1.00 95.94 97 ILE A N 1
ATOM 776 C CA . ILE A 1 97 ? -19.100 7.615 11.892 1.00 95.94 97 ILE A CA 1
ATOM 777 C C . ILE A 1 97 ? -18.358 8.505 10.890 1.00 95.94 97 ILE A C 1
ATOM 779 O O . ILE A 1 97 ? -18.709 8.520 9.709 1.00 95.94 97 ILE A O 1
ATOM 783 N N . ALA A 1 98 ? -17.312 9.211 11.328 1.00 94.94 98 ALA A N 1
ATOM 784 C CA . ALA A 1 98 ? -16.514 10.055 10.444 1.00 94.94 98 ALA A CA 1
ATOM 785 C C . ALA A 1 98 ? -15.837 9.240 9.327 1.00 94.94 98 ALA A C 1
ATOM 787 O O . ALA A 1 98 ? -15.858 9.647 8.167 1.00 94.94 98 ALA A O 1
ATOM 788 N N . TYR A 1 99 ? -15.290 8.063 9.643 1.00 95.75 99 TYR A N 1
ATOM 789 C CA . TYR A 1 99 ? -14.615 7.203 8.667 1.00 95.75 99 TYR A CA 1
ATOM 790 C C . TYR A 1 99 ? -15.604 6.583 7.672 1.00 95.75 99 TYR A C 1
ATOM 792 O O . TYR A 1 99 ? -15.322 6.558 6.477 1.00 95.75 99 TYR A O 1
ATOM 800 N N . LEU A 1 100 ? -16.777 6.131 8.128 1.00 96.62 100 LEU A N 1
ATOM 801 C CA . LEU A 1 100 ? -17.835 5.615 7.251 1.00 96.62 100 LEU A CA 1
ATOM 802 C C . LEU A 1 100 ? -18.426 6.712 6.357 1.00 96.62 100 LEU A C 1
ATOM 804 O O . LEU A 1 100 ? -18.719 6.463 5.188 1.00 96.62 100 LEU A O 1
ATOM 808 N N . THR A 1 101 ? -18.549 7.935 6.874 1.00 96.69 101 THR A N 1
ATOM 809 C CA . THR A 1 101 ? -18.963 9.103 6.083 1.00 96.69 101 THR A CA 1
ATOM 810 C C . THR A 1 101 ? -17.936 9.407 4.994 1.00 96.69 101 THR A C 1
ATOM 812 O O . THR A 1 101 ? -18.293 9.583 3.830 1.00 96.69 101 THR A O 1
ATOM 815 N N . GLU A 1 102 ? -16.647 9.404 5.337 1.00 95.62 102 GLU A N 1
ATOM 816 C CA . GLU A 1 102 ? -15.591 9.625 4.351 1.00 95.62 102 GLU A CA 1
ATOM 817 C C . GLU A 1 102 ? -15.504 8.481 3.328 1.00 95.62 102 GLU A C 1
ATOM 819 O O . GLU A 1 102 ? -15.256 8.727 2.145 1.00 95.62 102 GLU A O 1
ATOM 824 N N . LEU A 1 103 ? -15.775 7.240 3.748 1.00 96.00 103 LEU A N 1
ATOM 825 C CA . LEU A 1 103 ? -15.891 6.090 2.853 1.00 96.00 103 LEU A CA 1
ATOM 826 C C . LEU A 1 103 ? -17.020 6.302 1.841 1.00 96.00 103 LEU A C 1
ATOM 828 O O . LEU A 1 103 ? -16.772 6.201 0.642 1.00 96.00 103 LEU A O 1
ATOM 832 N N . TYR A 1 104 ? -18.221 6.663 2.306 1.00 96.12 104 TYR A N 1
ATOM 833 C CA . TYR A 1 104 ? -19.378 6.971 1.458 1.00 96.12 104 TYR A CA 1
ATOM 834 C C . TYR A 1 104 ? -19.068 8.054 0.412 1.00 96.12 104 TYR A C 1
ATOM 836 O O . TYR A 1 104 ? -19.448 7.930 -0.758 1.00 96.12 104 TYR A O 1
ATOM 844 N N . ASN A 1 105 ? -18.337 9.096 0.819 1.00 95.38 105 ASN A N 1
ATOM 845 C CA . ASN A 1 105 ? -17.926 10.192 -0.060 1.00 95.38 105 ASN A CA 1
ATOM 846 C C . ASN A 1 105 ? -16.852 9.778 -1.079 1.00 95.38 105 ASN A C 1
ATOM 848 O O . ASN A 1 105 ? -16.708 10.419 -2.118 1.00 95.38 105 ASN A O 1
ATOM 852 N N . SER A 1 106 ? -16.089 8.721 -0.794 1.00 92.75 106 SER A N 1
ATOM 853 C CA . SER A 1 106 ? -14.939 8.299 -1.604 1.00 92.75 106 SER A CA 1
ATOM 854 C C . SER A 1 106 ? -15.271 7.217 -2.641 1.00 92.75 106 SER A C 1
ATOM 856 O O . SER A 1 106 ? -14.493 6.997 -3.582 1.00 92.75 106 SER A O 1
ATOM 858 N N . ILE A 1 107 ? -16.405 6.531 -2.485 1.00 92.38 107 ILE A N 1
ATOM 859 C CA . ILE A 1 107 ? -16.848 5.417 -3.337 1.00 92.38 107 ILE A CA 1
ATOM 860 C C . ILE A 1 107 ? -17.947 5.815 -4.334 1.00 92.38 107 ILE A C 1
ATOM 862 O O . ILE A 1 107 ? -18.584 6.853 -4.173 1.00 92.38 107 ILE A O 1
ATOM 866 N N . THR A 1 108 ? -18.145 5.008 -5.380 1.00 90.19 108 THR A N 1
ATOM 867 C CA . THR A 1 108 ? -19.223 5.190 -6.373 1.00 90.19 108 THR A CA 1
ATOM 868 C C . THR A 1 108 ? -20.376 4.214 -6.136 1.00 90.19 108 THR A C 1
ATOM 870 O O . THR A 1 108 ? -20.250 3.291 -5.338 1.00 90.19 108 THR A O 1
ATOM 873 N N . ASP A 1 109 ? -21.497 4.388 -6.837 1.00 89.25 109 ASP A N 1
ATOM 874 C CA . ASP A 1 109 ? -22.664 3.496 -6.702 1.00 89.25 109 ASP A CA 1
ATOM 875 C C . ASP A 1 109 ? -22.388 2.070 -7.220 1.00 89.25 109 ASP A C 1
ATOM 877 O O . ASP A 1 109 ? -23.016 1.107 -6.786 1.00 89.25 109 ASP A O 1
ATOM 881 N N . ASP A 1 110 ? -21.390 1.915 -8.097 1.00 87.62 110 ASP A N 1
ATOM 882 C CA . ASP A 1 110 ? -20.905 0.606 -8.546 1.00 87.62 110 ASP A CA 1
ATOM 883 C C . ASP A 1 110 ? -20.100 -0.133 -7.467 1.00 87.62 110 ASP A C 1
ATOM 885 O O . ASP A 1 110 ? -19.960 -1.354 -7.541 1.00 87.62 110 ASP A O 1
ATOM 889 N N . ASP A 1 111 ? -19.545 0.578 -6.484 1.00 90.25 111 ASP A N 1
ATOM 890 C CA . ASP A 1 111 ? -18.727 -0.001 -5.422 1.00 90.25 111 ASP A CA 1
ATOM 891 C C . ASP A 1 111 ? -19.608 -0.655 -4.336 1.00 90.25 111 ASP A C 1
ATOM 893 O O . ASP A 1 111 ? -20.772 -0.315 -4.131 1.00 90.25 111 ASP A O 1
ATOM 897 N N . THR A 1 112 ? -19.049 -1.621 -3.606 1.00 92.31 112 THR A N 1
ATOM 898 C CA . THR A 1 112 ? -19.723 -2.288 -2.476 1.00 92.31 112 THR A CA 1
ATOM 899 C C . THR A 1 112 ? -18.835 -2.381 -1.263 1.00 92.31 112 THR A C 1
ATOM 901 O O . THR A 1 112 ? -17.610 -2.345 -1.382 1.00 92.31 112 THR A O 1
ATOM 904 N N . ILE A 1 113 ? -19.451 -2.545 -0.095 1.00 95.75 113 ILE A N 1
ATOM 905 C CA . ILE A 1 113 ? -18.732 -2.657 1.169 1.00 95.75 113 ILE A CA 1
ATOM 906 C C . ILE A 1 113 ? -19.212 -3.863 1.963 1.00 95.75 113 ILE A C 1
ATOM 908 O O . ILE A 1 113 ? -20.365 -4.266 1.858 1.00 95.75 113 ILE A O 1
ATOM 912 N N . SER A 1 114 ? -18.330 -4.413 2.783 1.00 96.88 114 SER A N 1
ATOM 913 C CA . SER A 1 114 ? -18.683 -5.237 3.934 1.00 96.88 114 SER A CA 1
ATOM 914 C C . SER A 1 114 ? -18.089 -4.604 5.184 1.00 96.88 114 SER A C 1
ATOM 916 O O . SER A 1 114 ? -16.939 -4.168 5.170 1.00 96.88 114 SER A O 1
ATOM 918 N N . ILE A 1 115 ? -18.866 -4.534 6.263 1.00 97.50 115 ILE A N 1
ATOM 919 C CA . ILE A 1 115 ? -18.420 -3.964 7.538 1.00 97.50 115 ILE A CA 1
ATOM 920 C C . ILE A 1 115 ? -18.217 -5.105 8.525 1.00 97.50 115 ILE A C 1
ATOM 922 O O . ILE A 1 115 ? -19.115 -5.925 8.722 1.00 97.50 115 ILE A O 1
ATOM 926 N N . VAL A 1 116 ? -17.036 -5.153 9.137 1.00 97.94 116 VAL A N 1
ATOM 927 C CA . VAL A 1 116 ? -16.656 -6.182 10.105 1.00 97.94 116 VAL A CA 1
ATOM 928 C C . VAL A 1 116 ? -16.161 -5.504 11.377 1.00 97.94 116 VAL A C 1
ATOM 930 O O . VAL A 1 116 ? -15.186 -4.757 11.351 1.00 97.94 116 VAL A O 1
ATOM 933 N N . CYS A 1 117 ? -16.820 -5.768 12.498 1.00 97.62 117 CYS A N 1
ATOM 934 C CA . CYS A 1 117 ? -16.368 -5.333 13.814 1.00 97.62 117 CYS A CA 1
ATOM 935 C C . CYS A 1 117 ? -15.583 -6.457 14.492 1.00 97.62 117 CYS A C 1
ATOM 937 O O . CYS A 1 117 ? -15.984 -7.620 14.472 1.00 97.62 117 CYS A O 1
ATOM 939 N N . MET A 1 118 ? -14.456 -6.100 15.092 1.00 97.38 118 MET A N 1
ATOM 940 C CA . MET A 1 118 ? -13.564 -6.994 15.808 1.00 97.38 118 MET A CA 1
ATOM 941 C C . MET A 1 118 ? -13.715 -6.756 17.306 1.00 97.38 118 MET A C 1
ATOM 943 O O . MET A 1 118 ? -13.283 -5.727 17.827 1.00 97.38 118 MET A O 1
ATOM 947 N N . ALA A 1 119 ? -14.302 -7.730 17.999 1.00 95.38 119 ALA A N 1
ATOM 948 C CA . ALA A 1 119 ? -14.410 -7.774 19.455 1.00 95.38 119 ALA A CA 1
ATOM 949 C C . ALA A 1 119 ? -13.493 -8.884 20.003 1.00 95.38 119 ALA A C 1
ATOM 951 O O . ALA A 1 119 ? -12.280 -8.825 19.786 1.00 95.38 119 ALA A O 1
ATOM 952 N N . ASN A 1 120 ? -14.049 -9.892 20.683 1.00 94.25 120 ASN A N 1
ATOM 953 C CA . ASN A 1 120 ? -13.366 -11.175 20.930 1.00 94.25 120 ASN A CA 1
ATOM 954 C C . ASN A 1 120 ? -13.529 -12.148 19.743 1.00 94.25 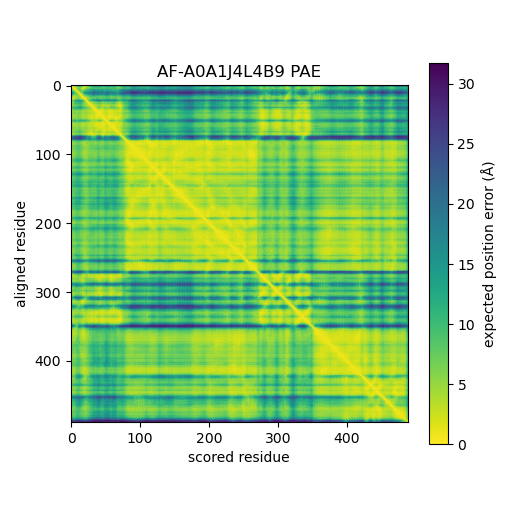120 ASN A C 1
ATOM 956 O O . ASN A 1 120 ? -12.837 -13.155 19.658 1.00 94.25 120 ASN A O 1
ATOM 960 N N . ASN A 1 121 ? -14.450 -11.829 18.838 1.00 94.69 121 ASN A N 1
ATOM 961 C CA . ASN A 1 121 ? -14.845 -12.556 17.639 1.00 94.69 121 ASN A CA 1
ATOM 962 C C . ASN A 1 121 ? -14.966 -11.564 16.463 1.00 94.69 121 ASN A C 1
ATOM 964 O O . ASN A 1 121 ? -14.808 -10.352 16.646 1.00 94.69 121 ASN A O 1
ATOM 968 N N . ALA A 1 122 ? -15.221 -12.075 15.256 1.00 97.06 122 ALA A N 1
ATOM 969 C CA . ALA A 1 122 ? -15.524 -11.244 14.092 1.00 97.06 122 ALA A CA 1
ATOM 970 C C . ALA A 1 122 ? -17.041 -11.123 13.920 1.00 97.06 122 ALA A C 1
ATOM 972 O O . ALA A 1 122 ? -17.738 -12.131 13.826 1.00 97.06 122 ALA A O 1
ATOM 973 N N . ILE A 1 123 ? -17.538 -9.893 13.849 1.00 97.31 123 ILE A N 1
ATOM 974 C CA . ILE A 1 123 ? -18.959 -9.575 13.727 1.00 97.31 123 ILE A CA 1
ATOM 975 C C . ILE A 1 123 ? -19.181 -8.938 12.358 1.00 97.31 123 ILE A C 1
ATOM 977 O O . ILE A 1 123 ? -18.746 -7.814 12.115 1.00 97.31 123 ILE A O 1
ATOM 981 N N . PHE A 1 124 ? -19.846 -9.651 11.457 1.00 97.50 124 PHE A N 1
ATOM 982 C CA . PHE A 1 124 ? -20.173 -9.167 10.120 1.00 97.50 124 PHE A CA 1
ATOM 983 C C . PHE A 1 124 ? -21.515 -8.452 10.152 1.00 97.50 124 PHE A C 1
ATOM 985 O O . PHE A 1 124 ? -22.499 -9.002 10.638 1.00 97.50 124 PHE A O 1
ATOM 992 N N . ALA A 1 125 ? -21.561 -7.240 9.607 1.00 96.25 125 ALA A N 1
ATOM 993 C CA . ALA A 1 125 ? -22.806 -6.514 9.425 1.00 96.25 125 ALA A CA 1
ATOM 994 C C . ALA A 1 125 ? -23.373 -6.756 8.018 1.00 96.25 125 ALA A C 1
ATOM 996 O O . ALA A 1 125 ? -22.648 -6.725 7.021 1.00 96.25 125 ALA A O 1
ATOM 997 N N . SER A 1 126 ? -24.685 -6.952 7.938 1.00 94.94 126 SER A N 1
ATOM 998 C CA . SER A 1 126 ? -25.451 -7.018 6.692 1.00 94.94 126 SER A CA 1
ATOM 999 C C . SER A 1 126 ? -26.712 -6.168 6.807 1.00 94.94 126 SER A C 1
ATOM 1001 O O . SER A 1 126 ? -27.184 -5.890 7.907 1.00 94.94 126 SER A O 1
ATOM 1003 N N . VAL A 1 127 ? -27.265 -5.739 5.674 1.00 94.25 127 VAL A N 1
ATOM 1004 C CA . VAL A 1 127 ? -28.552 -5.037 5.642 1.00 94.25 127 VAL A CA 1
ATOM 1005 C C . VAL A 1 127 ? -29.586 -5.961 5.013 1.00 94.25 127 VAL A C 1
ATOM 1007 O O . VAL A 1 127 ? -29.424 -6.389 3.872 1.00 94.25 127 VAL A O 1
ATOM 1010 N N . LYS A 1 128 ? -30.654 -6.282 5.750 1.00 92.25 128 LYS A N 1
ATOM 1011 C CA . LYS A 1 128 ? -31.799 -7.047 5.231 1.00 92.25 128 LYS A CA 1
ATOM 1012 C C . LYS A 1 128 ? -33.082 -6.309 5.577 1.00 92.25 128 LYS A C 1
ATOM 1014 O O . LYS A 1 128 ? -33.302 -5.963 6.733 1.00 92.25 128 LYS A O 1
ATOM 1019 N N . ASN A 1 129 ? -33.931 -6.070 4.578 1.00 89.50 129 ASN A N 1
ATOM 1020 C CA . ASN A 1 129 ? -35.211 -5.370 4.741 1.00 89.50 129 ASN A CA 1
ATOM 1021 C C . ASN A 1 129 ? -35.079 -4.008 5.458 1.00 89.50 129 ASN A C 1
ATOM 1023 O O . ASN A 1 129 ? -35.903 -3.668 6.302 1.00 89.50 129 ASN A O 1
ATOM 1027 N N . GLY A 1 130 ? -34.015 -3.252 5.159 1.00 88.50 130 GLY A N 1
ATOM 1028 C CA . GLY A 1 130 ? -33.745 -1.947 5.779 1.00 88.50 130 GLY A CA 1
ATOM 1029 C C . GLY A 1 130 ? -33.228 -2.004 7.222 1.00 88.50 130 GLY A C 1
ATOM 1030 O O . GLY A 1 130 ? -33.099 -0.961 7.852 1.00 88.50 130 GLY A O 1
ATOM 1031 N N . LEU A 1 131 ? -32.920 -3.194 7.749 1.00 91.75 131 LEU A N 1
ATOM 1032 C CA . LEU A 1 131 ? -32.384 -3.385 9.096 1.00 91.75 131 LEU A CA 1
ATOM 1033 C C . LEU A 1 131 ? -30.933 -3.854 9.048 1.00 91.75 131 LEU A C 1
ATOM 1035 O O . LEU A 1 131 ? -30.576 -4.702 8.228 1.00 91.75 131 LEU A O 1
ATOM 1039 N N . LEU A 1 132 ? -30.121 -3.330 9.966 1.00 94.50 132 LEU A N 1
ATOM 1040 C CA . LEU A 1 132 ? -28.755 -3.788 10.195 1.00 94.50 132 LEU A CA 1
ATOM 1041 C C . LEU A 1 132 ? -28.778 -5.070 11.042 1.00 94.50 132 LEU A C 1
ATOM 1043 O O . LEU A 1 132 ? -29.298 -5.074 12.157 1.00 94.50 132 LEU A O 1
ATOM 1047 N N . ILE A 1 133 ? -28.229 -6.154 10.503 1.00 94.94 133 ILE A N 1
ATOM 1048 C CA . ILE A 1 133 ? -28.172 -7.483 11.124 1.00 94.94 133 ILE A CA 1
ATOM 1049 C C . ILE A 1 133 ? -26.711 -7.884 11.302 1.00 94.94 133 ILE A C 1
ATOM 1051 O O . ILE A 1 133 ? -25.862 -7.525 10.484 1.00 94.94 133 ILE A O 1
ATOM 1055 N N . PHE A 1 134 ? -26.431 -8.640 12.363 1.00 95.88 134 PHE A N 1
ATOM 1056 C CA . PHE A 1 134 ? -25.084 -9.045 12.739 1.00 95.88 134 PHE A CA 1
ATOM 1057 C C . PHE A 1 134 ? -24.941 -10.564 12.781 1.00 95.88 134 PHE A C 1
ATOM 1059 O O . PHE A 1 134 ? -25.694 -11.235 13.485 1.00 95.88 134 PHE A O 1
ATOM 1066 N N . ASP A 1 135 ? -23.932 -11.076 12.081 1.00 96.25 135 ASP A N 1
ATOM 1067 C CA . ASP A 1 135 ? -23.515 -12.476 12.126 1.00 96.25 135 ASP A CA 1
ATOM 1068 C C . ASP A 1 135 ? -22.171 -12.576 12.859 1.00 96.25 135 ASP A C 1
ATOM 1070 O O . ASP A 1 135 ? -21.232 -11.833 12.562 1.00 96.25 135 ASP A O 1
ATOM 1074 N N . ILE A 1 136 ? -22.073 -13.474 13.840 1.00 96.06 136 ILE A N 1
ATOM 1075 C CA . ILE A 1 136 ? -20.934 -13.561 14.761 1.00 96.06 136 ILE A CA 1
ATOM 1076 C C . ILE A 1 136 ? -20.136 -14.839 14.490 1.00 96.06 136 ILE A C 1
ATOM 1078 O O . ILE A 1 136 ? -20.696 -15.932 14.502 1.00 96.06 136 ILE A O 1
ATOM 1082 N N . TYR A 1 137 ? -18.819 -14.703 14.313 1.00 96.38 137 TYR A N 1
ATOM 1083 C CA . TYR A 1 137 ? -17.913 -15.805 13.985 1.00 96.38 137 TYR A CA 1
ATOM 1084 C C . TYR A 1 137 ? -16.721 -15.894 14.937 1.00 96.38 137 TYR A C 1
ATOM 1086 O O . TYR A 1 137 ? -15.935 -14.954 15.068 1.00 96.38 137 TYR A O 1
ATOM 1094 N N . ASP A 1 138 ? -16.544 -17.070 15.530 1.00 94.25 138 ASP A N 1
ATOM 1095 C CA . ASP A 1 138 ? -15.386 -17.488 16.331 1.00 94.25 138 ASP A CA 1
ATOM 1096 C C . ASP A 1 138 ? -14.410 -18.391 15.549 1.00 94.25 138 ASP A C 1
ATOM 1098 O O . ASP A 1 138 ? -13.276 -18.612 15.972 1.00 94.25 138 ASP A O 1
ATOM 1102 N N . ASN A 1 139 ? -14.807 -18.848 14.356 1.00 93.19 139 ASN A N 1
ATOM 1103 C CA . ASN A 1 139 ? -13.988 -19.657 13.463 1.00 93.19 139 ASN A CA 1
ATOM 1104 C C . ASN A 1 139 ? -14.117 -19.178 12.002 1.00 93.19 139 ASN A C 1
ATOM 1106 O O . ASN A 1 139 ? -15.230 -19.154 11.465 1.00 93.19 139 ASN A O 1
ATOM 1110 N N . PRO A 1 140 ? -13.004 -18.880 11.296 1.00 90.88 140 PRO A N 1
ATOM 1111 C CA . PRO A 1 140 ? -13.055 -18.408 9.914 1.00 90.88 140 PRO A CA 1
ATOM 1112 C C . PRO A 1 140 ? -13.676 -19.418 8.946 1.00 90.88 140 PRO A C 1
ATOM 1114 O O . PRO A 1 140 ? -14.130 -19.036 7.873 1.00 90.88 140 PRO A O 1
ATOM 1117 N N . ASN A 1 141 ? -13.703 -20.710 9.287 1.00 91.12 141 ASN A N 1
ATOM 1118 C CA . ASN A 1 141 ? -14.235 -21.750 8.408 1.00 91.12 141 ASN A CA 1
ATOM 1119 C C . ASN A 1 141 ? -15.759 -21.720 8.261 1.00 91.12 141 ASN A C 1
ATOM 1121 O O . ASN A 1 141 ? -16.255 -22.233 7.257 1.00 91.12 141 ASN A O 1
ATOM 1125 N N . PHE A 1 142 ? -16.477 -21.116 9.211 1.00 92.12 142 PHE A N 1
ATOM 1126 C CA . PHE A 1 142 ? -17.940 -21.021 9.188 1.00 92.12 142 PHE A CA 1
ATOM 1127 C C . PHE A 1 142 ? -18.460 -19.756 8.504 1.00 92.12 142 PHE A C 1
ATOM 1129 O O . PHE A 1 142 ? -19.663 -19.623 8.307 1.00 92.12 142 PHE A O 1
ATOM 1136 N N . VAL A 1 143 ? -17.570 -18.844 8.109 1.00 93.44 143 VAL A N 1
ATOM 1137 C CA . VAL A 1 143 ? -17.956 -17.580 7.479 1.00 93.44 143 VAL A CA 1
ATOM 1138 C C . VAL A 1 143 ? -18.620 -17.839 6.126 1.00 93.44 143 VAL A C 1
ATOM 1140 O O . VAL A 1 143 ? -18.032 -18.476 5.244 1.00 93.44 143 VAL A O 1
ATOM 1143 N N . GLU A 1 144 ? -19.839 -17.320 5.950 1.00 91.69 144 GLU A N 1
ATOM 1144 C CA . GLU A 1 144 ? -20.559 -17.423 4.676 1.00 91.69 144 GLU A CA 1
ATOM 1145 C C . GLU A 1 144 ? -19.887 -16.644 3.524 1.00 91.69 144 GLU A C 1
ATOM 1147 O O . GLU A 1 144 ? -18.963 -15.850 3.698 1.00 91.69 144 GLU A O 1
ATOM 1152 N N . MET A 1 145 ? -20.362 -16.867 2.296 1.00 90.88 145 MET A N 1
ATOM 1153 C CA . MET A 1 145 ? -19.845 -16.182 1.108 1.00 90.88 145 MET A CA 1
ATOM 1154 C C . MET A 1 145 ? -20.218 -14.694 1.073 1.00 90.88 145 MET A C 1
ATOM 1156 O O . MET A 1 145 ? -21.314 -14.306 1.470 1.00 90.88 145 MET A O 1
ATOM 1160 N N . LEU A 1 146 ? -19.360 -13.893 0.429 1.00 86.06 146 LEU A N 1
ATOM 1161 C CA . LEU A 1 146 ? -19.447 -12.432 0.323 1.00 86.06 146 LEU A CA 1
ATOM 1162 C C . LEU A 1 146 ? -20.845 -11.872 0.036 1.00 86.06 146 LEU A C 1
ATOM 1164 O O . LEU A 1 146 ? -21.206 -10.841 0.588 1.00 86.06 146 LEU A O 1
ATOM 1168 N N . LYS A 1 147 ? -21.630 -12.539 -0.820 1.00 87.56 147 LYS A N 1
ATOM 1169 C CA . LYS A 1 147 ? -22.977 -12.100 -1.231 1.00 87.56 147 LYS A CA 1
ATOM 1170 C C . LYS A 1 147 ? -23.916 -11.772 -0.059 1.00 87.56 147 LYS A C 1
ATOM 1172 O O . LYS A 1 147 ? -24.870 -11.036 -0.260 1.00 87.56 147 LYS A O 1
ATOM 1177 N N . GLN A 1 148 ? -23.649 -12.323 1.123 1.00 87.81 148 GLN A N 1
ATOM 1178 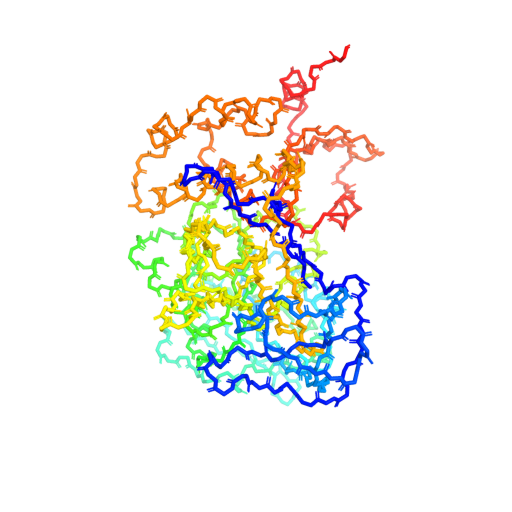C CA . GLN A 1 148 ? -24.457 -12.155 2.331 1.00 87.81 148 GLN A CA 1
ATOM 1179 C C . GLN A 1 148 ? -24.152 -10.863 3.092 1.00 87.81 148 GLN A C 1
ATOM 1181 O O . GLN A 1 148 ? -24.980 -10.400 3.868 1.00 87.81 148 GLN A O 1
ATOM 1186 N N . TYR A 1 149 ? -22.979 -10.274 2.856 1.00 92.25 149 TYR A N 1
ATOM 1187 C CA . TYR A 1 149 ? -22.459 -9.130 3.611 1.00 92.25 149 TYR A CA 1
ATOM 1188 C C . TYR A 1 149 ? -22.270 -7.894 2.737 1.00 92.25 149 TYR A C 1
ATOM 1190 O O . TYR A 1 149 ? -21.549 -6.971 3.111 1.00 92.25 149 TYR A O 1
ATOM 1198 N N . VAL A 1 150 ? -22.855 -7.893 1.539 1.00 93.62 150 VAL A N 1
ATOM 1199 C CA . VAL A 1 150 ? -22.783 -6.750 0.633 1.00 93.62 150 VAL A CA 1
ATOM 1200 C C . VAL A 1 150 ? -23.701 -5.651 1.152 1.00 93.62 150 VAL A C 1
ATOM 1202 O O . VAL A 1 150 ? -24.912 -5.826 1.242 1.00 93.62 150 VAL A O 1
ATOM 1205 N N . ILE A 1 151 ? -23.099 -4.511 1.461 1.00 95.50 151 ILE A N 1
ATOM 1206 C CA . ILE A 1 151 ? -23.759 -3.256 1.784 1.00 95.50 151 ILE A CA 1
ATOM 1207 C C . ILE A 1 151 ? -23.549 -2.322 0.595 1.00 95.50 151 ILE A C 1
ATOM 1209 O O . ILE A 1 151 ? -22.413 -2.068 0.171 1.00 95.50 151 ILE A O 1
ATOM 1213 N N . GLU A 1 152 ? -24.655 -1.845 0.034 1.00 94.62 152 GLU A N 1
ATOM 1214 C CA . GLU A 1 152 ? -24.644 -0.850 -1.033 1.00 94.62 152 GLU A CA 1
ATOM 1215 C C . GLU A 1 152 ? -24.329 0.537 -0.477 1.00 94.62 152 GLU A C 1
ATOM 1217 O O . GLU A 1 152 ? -24.567 0.832 0.697 1.00 94.62 152 GLU A O 1
ATOM 1222 N N . ARG A 1 153 ? -23.782 1.406 -1.330 1.00 94.56 153 ARG A N 1
ATOM 1223 C CA . ARG A 1 153 ? -23.338 2.742 -0.928 1.00 94.56 153 ARG A CA 1
ATOM 1224 C C . ARG A 1 153 ? -24.447 3.546 -0.244 1.00 94.56 153 ARG A C 1
ATOM 1226 O O . ARG A 1 153 ? -24.195 4.153 0.794 1.00 94.56 153 ARG A O 1
ATOM 1233 N N . GLU A 1 154 ? -25.662 3.526 -0.790 1.00 94.19 154 GLU A N 1
ATOM 1234 C CA . GLU A 1 154 ? -26.810 4.254 -0.231 1.00 94.19 154 GLU A CA 1
ATOM 1235 C C . GLU A 1 154 ? -27.147 3.828 1.206 1.00 94.19 154 GLU A C 1
ATOM 1237 O O . GLU A 1 154 ? -27.460 4.672 2.049 1.00 94.19 154 GLU A O 1
ATOM 1242 N N . TRP A 1 155 ? -27.000 2.539 1.524 1.00 96.06 155 TRP A N 1
ATOM 1243 C CA . TRP A 1 155 ? -27.332 1.994 2.840 1.00 96.06 155 TRP A CA 1
ATOM 1244 C C . TRP A 1 155 ? -26.359 2.426 3.930 1.00 96.06 155 TRP A C 1
ATOM 1246 O O . TRP A 1 155 ? -26.708 2.364 5.107 1.00 96.06 155 TRP A O 1
ATOM 1256 N N . ILE A 1 156 ? -25.164 2.912 3.577 1.00 95.81 156 ILE A N 1
ATOM 1257 C CA . ILE A 1 156 ? -24.223 3.450 4.566 1.00 95.81 156 ILE A CA 1
ATOM 1258 C C . ILE A 1 156 ? -24.861 4.627 5.308 1.00 95.81 156 ILE A C 1
ATOM 1260 O O . ILE A 1 156 ? -24.836 4.670 6.536 1.00 95.81 156 ILE A O 1
ATOM 1264 N N . GLN A 1 157 ? -25.442 5.574 4.566 1.00 94.38 157 GLN A N 1
ATOM 1265 C CA . GLN A 1 157 ? -26.046 6.770 5.149 1.00 94.38 157 GLN A CA 1
ATOM 1266 C C . GLN A 1 157 ? -27.451 6.514 5.685 1.00 94.38 157 GLN A C 1
ATOM 1268 O O . GLN A 1 157 ? -27.792 7.040 6.741 1.00 94.38 157 GLN A O 1
ATOM 1273 N N . SER A 1 158 ? -28.264 5.725 4.977 1.00 95.25 158 SER A N 1
ATOM 1274 C CA . SER A 1 158 ? -29.673 5.541 5.338 1.00 95.25 158 SER A CA 1
ATOM 1275 C C . SER A 1 158 ? -29.912 4.483 6.418 1.00 95.25 158 SER A C 1
ATOM 1277 O O . SER A 1 158 ? -30.915 4.576 7.121 1.00 95.25 158 SER A O 1
ATOM 1279 N N . VAL A 1 159 ? -29.007 3.509 6.585 1.00 96.69 159 VAL A N 1
ATOM 1280 C CA . VAL A 1 159 ? -29.182 2.383 7.523 1.00 96.69 159 VAL A CA 1
ATOM 1281 C C . VAL A 1 159 ? -27.996 2.246 8.477 1.00 96.69 159 VAL A C 1
ATOM 1283 O O . VAL A 1 159 ? -28.168 2.315 9.691 1.00 96.69 159 VAL A O 1
ATOM 1286 N N . VAL A 1 160 ? -26.777 2.080 7.957 1.00 96.25 160 VAL A N 1
ATOM 1287 C CA . VAL A 1 160 ? -25.605 1.717 8.770 1.00 96.25 160 VAL A CA 1
ATOM 1288 C C . VAL A 1 160 ? -25.252 2.798 9.785 1.00 96.25 160 VAL A C 1
ATOM 1290 O O . VAL A 1 160 ? -25.160 2.493 10.968 1.00 96.25 160 VAL A O 1
ATOM 1293 N N . ILE A 1 161 ? -25.030 4.042 9.348 1.00 96.00 161 ILE A N 1
ATOM 1294 C CA . ILE A 1 161 ? -24.643 5.143 10.243 1.00 96.00 161 ILE A CA 1
ATOM 1295 C C . ILE A 1 161 ? -25.720 5.385 11.318 1.00 96.00 161 ILE A C 1
ATOM 1297 O O . ILE A 1 161 ? -25.353 5.423 12.495 1.00 96.00 161 ILE A O 1
ATOM 1301 N N . PRO A 1 162 ? -27.024 5.478 10.979 1.00 95.88 162 PRO A N 1
ATOM 1302 C CA . PRO A 1 162 ? -28.088 5.593 11.977 1.00 95.88 162 PRO A CA 1
ATOM 1303 C C . PRO A 1 162 ? -28.131 4.440 12.988 1.00 95.88 162 PRO A C 1
ATOM 1305 O O . PRO A 1 162 ? -28.430 4.666 14.158 1.00 95.88 162 PRO A O 1
ATOM 1308 N N . SER A 1 163 ? -27.819 3.214 12.560 1.00 94.94 163 SER A N 1
ATOM 1309 C CA . SER A 1 163 ? -27.867 2.010 13.402 1.00 94.94 163 SER A CA 1
ATOM 1310 C C . SER A 1 163 ? -26.516 1.601 13.997 1.00 94.94 163 SER A C 1
ATOM 1312 O O . SER A 1 163 ? -26.418 0.547 14.624 1.00 94.94 163 SER A O 1
ATOM 1314 N N . ILE A 1 164 ? -25.455 2.398 13.831 1.00 88.44 164 ILE A N 1
ATOM 1315 C CA . ILE A 1 164 ? -24.102 1.956 14.195 1.00 88.44 164 ILE A CA 1
ATOM 1316 C C . ILE A 1 164 ? -23.940 1.748 15.704 1.00 88.44 164 ILE A C 1
ATOM 1318 O O . ILE A 1 164 ? -23.137 0.924 16.125 1.00 88.44 164 ILE A O 1
ATOM 1322 N N . THR A 1 165 ? -24.735 2.432 16.533 1.00 90.38 165 THR A N 1
ATOM 1323 C CA . THR A 1 165 ? -24.787 2.209 17.990 1.00 90.38 165 THR A CA 1
ATOM 1324 C C . THR A 1 165 ? -25.087 0.754 18.342 1.00 90.38 165 THR A C 1
ATOM 1326 O O . THR A 1 165 ? -24.544 0.239 19.318 1.00 90.38 165 THR A O 1
ATOM 1329 N N . SER A 1 166 ? -25.892 0.063 17.532 1.00 93.50 166 SER A N 1
ATOM 1330 C CA . SER A 1 166 ? -26.262 -1.333 17.757 1.00 93.50 166 SER A CA 1
ATOM 1331 C C . SER A 1 166 ? -25.061 -2.279 17.711 1.00 93.50 166 SER A C 1
ATOM 1333 O O . SER A 1 166 ? -25.074 -3.288 18.408 1.00 93.50 166 SER A O 1
ATOM 1335 N N . ILE A 1 167 ? -23.994 -1.953 16.968 1.00 92.12 167 ILE A N 1
ATOM 1336 C CA . ILE A 1 167 ? -22.794 -2.805 16.931 1.00 92.12 167 ILE A CA 1
ATOM 1337 C C . ILE A 1 167 ? -21.996 -2.730 18.237 1.00 92.12 167 ILE A C 1
ATOM 1339 O O . ILE A 1 167 ? -21.414 -3.722 18.663 1.00 92.12 167 ILE A O 1
ATOM 1343 N N . TYR A 1 168 ? -22.016 -1.579 18.917 1.00 94.44 168 TYR A N 1
ATOM 1344 C CA . TYR A 1 168 ? -21.353 -1.400 20.212 1.00 94.44 168 TYR A CA 1
ATOM 1345 C C . TYR A 1 168 ? -22.109 -2.094 21.347 1.00 94.44 168 TYR A C 1
ATOM 1347 O O . TYR A 1 168 ? -21.497 -2.460 22.347 1.00 94.44 168 TYR A O 1
ATOM 1355 N N . ALA A 1 169 ? -23.411 -2.346 21.180 1.00 93.00 169 ALA A N 1
ATOM 1356 C CA . ALA A 1 169 ? -24.180 -3.173 22.109 1.00 93.00 169 ALA A CA 1
ATOM 1357 C C . ALA A 1 169 ? -23.727 -4.647 22.107 1.00 93.00 169 ALA A C 1
ATOM 1359 O O . ALA A 1 169 ? -24.018 -5.374 23.052 1.00 93.00 169 ALA A O 1
ATOM 1360 N N . LEU A 1 170 ? -22.982 -5.082 21.083 1.00 92.75 170 LEU A N 1
ATOM 1361 C CA . LEU A 1 170 ? -22.379 -6.417 21.007 1.00 92.75 170 LEU A CA 1
ATOM 1362 C C . LEU A 1 170 ? -21.020 -6.501 21.718 1.00 92.75 170 LEU A C 1
ATOM 1364 O O . LEU A 1 170 ? -20.343 -7.528 21.634 1.00 92.75 170 LEU A O 1
ATOM 1368 N N . ARG A 1 171 ? -20.596 -5.435 22.411 1.00 94.00 171 ARG A N 1
ATOM 1369 C CA . ARG A 1 171 ? -19.367 -5.451 23.201 1.00 94.00 171 ARG A CA 1
ATOM 1370 C C . ARG A 1 171 ? -19.488 -6.494 24.318 1.00 94.00 171 ARG A C 1
ATOM 1372 O O . ARG A 1 171 ? -20.407 -6.399 25.131 1.00 94.00 171 ARG A O 1
ATOM 1379 N N . PRO A 1 172 ? -18.572 -7.478 24.388 1.00 92.94 172 PRO A N 1
ATOM 1380 C CA . PRO A 1 172 ? -18.593 -8.463 25.458 1.00 92.94 172 PRO A CA 1
ATOM 1381 C C . PRO A 1 172 ? -18.319 -7.790 26.805 1.00 92.94 172 PRO A C 1
ATOM 1383 O O . PRO A 1 172 ? -17.578 -6.807 26.873 1.00 92.94 172 PRO A O 1
ATOM 1386 N N . ALA A 1 173 ? -18.880 -8.355 27.877 1.00 92.12 173 ALA A N 1
ATOM 1387 C CA . ALA A 1 173 ? -18.627 -7.891 29.242 1.00 92.12 173 ALA A CA 1
ATOM 1388 C C . ALA A 1 173 ? -17.127 -7.930 29.585 1.00 92.12 173 ALA A C 1
ATOM 1390 O O . ALA A 1 173 ? -16.596 -6.986 30.162 1.00 92.12 173 ALA A O 1
ATOM 1391 N N . GLU A 1 174 ? -16.439 -8.992 29.154 1.00 94.00 174 GLU A N 1
ATOM 1392 C CA . GLU A 1 174 ? -14.987 -9.136 29.250 1.00 94.00 174 GLU A CA 1
ATOM 1393 C C . GLU A 1 174 ? -14.369 -9.058 27.852 1.00 94.00 174 GLU A C 1
ATOM 1395 O O . GLU A 1 174 ? -14.287 -10.043 27.112 1.00 94.00 174 GLU A O 1
ATOM 1400 N N . LEU A 1 175 ? -13.961 -7.854 27.458 1.00 95.69 175 LEU A N 1
ATOM 1401 C CA . LEU A 1 175 ? -13.239 -7.645 26.209 1.00 95.69 175 LEU A CA 1
ATOM 1402 C C . LEU A 1 175 ? -11.756 -7.970 26.397 1.00 95.69 175 LEU A C 1
ATOM 1404 O O . LEU A 1 175 ? -11.096 -7.420 27.279 1.00 95.69 175 LEU A O 1
ATOM 1408 N N . ASN A 1 176 ? -11.208 -8.803 25.514 1.00 94.25 176 ASN A N 1
ATOM 1409 C CA . ASN A 1 176 ? -9.785 -9.107 25.520 1.00 94.25 176 ASN A CA 1
ATOM 1410 C C . ASN A 1 176 ? -8.969 -7.824 25.277 1.00 94.25 176 ASN A C 1
ATOM 1412 O O . ASN A 1 176 ? -9.235 -7.110 24.303 1.00 94.25 176 ASN A O 1
ATOM 1416 N N . PRO A 1 177 ? -7.932 -7.543 26.089 1.00 93.19 177 PRO A N 1
ATOM 1417 C CA . PRO A 1 177 ? -7.083 -6.360 25.912 1.00 93.19 177 PRO A CA 1
ATOM 1418 C C . PRO A 1 177 ? -6.205 -6.448 24.655 1.00 93.19 177 PRO A C 1
ATOM 1420 O O . PRO A 1 177 ? -5.634 -5.450 24.214 1.00 93.19 177 PRO A O 1
ATOM 1423 N N . VAL A 1 178 ? -6.095 -7.651 24.084 1.00 94.00 178 VAL A N 1
ATOM 1424 C CA . VAL A 1 178 ? -5.372 -7.944 22.853 1.00 94.00 178 VAL A CA 1
ATOM 1425 C C . VAL A 1 178 ? -6.376 -8.319 21.763 1.00 94.00 178 VAL A C 1
ATOM 1427 O O . VAL A 1 178 ? -7.198 -9.213 21.954 1.00 94.00 178 VAL A O 1
ATOM 1430 N N . CYS A 1 179 ? -6.304 -7.644 20.620 1.00 93.06 179 CYS A N 1
ATOM 1431 C CA . CYS A 1 179 ? -7.087 -7.948 19.426 1.00 93.06 179 CYS A CA 1
ATOM 1432 C C . CYS A 1 179 ? -6.277 -8.843 18.476 1.00 93.06 179 CYS A C 1
ATOM 1434 O O . CYS A 1 179 ? -5.083 -8.620 18.285 1.00 93.06 179 CYS A O 1
ATOM 1436 N N . ASP A 1 180 ? -6.921 -9.812 17.822 1.00 92.25 180 ASP A N 1
ATOM 1437 C CA . ASP A 1 180 ? -6.348 -10.498 16.658 1.00 92.25 180 ASP A CA 1
ATOM 1438 C C . ASP A 1 180 ? -6.902 -9.859 15.369 1.00 92.25 180 ASP A C 1
ATOM 1440 O O . ASP A 1 180 ? -7.950 -10.276 14.865 1.00 92.25 180 ASP A O 1
ATOM 1444 N N . PRO A 1 181 ? -6.235 -8.828 14.815 1.00 91.19 181 PRO A N 1
ATOM 1445 C CA . PRO A 1 181 ? -6.670 -8.205 13.566 1.00 91.19 181 PRO A CA 1
ATOM 1446 C C . PRO A 1 181 ? -6.611 -9.171 12.372 1.00 91.19 181 PRO A C 1
ATOM 1448 O O . PRO A 1 181 ? -7.340 -9.019 11.388 1.00 91.19 181 PRO A O 1
ATOM 1451 N N . PHE A 1 182 ? -5.748 -10.184 12.456 1.00 94.06 182 PHE A N 1
ATOM 1452 C CA . PHE A 1 182 ? -5.507 -11.158 11.404 1.00 94.06 182 PHE A CA 1
ATOM 1453 C C . PHE A 1 182 ? -6.614 -12.211 11.355 1.00 94.06 182 PHE A C 1
ATOM 1455 O O . PHE A 1 182 ? -6.907 -12.729 10.279 1.00 94.06 182 PHE A O 1
ATOM 1462 N N . PHE A 1 183 ? -7.299 -12.471 12.471 1.00 95.19 183 PHE A N 1
ATOM 1463 C CA . PHE A 1 183 ? -8.535 -13.250 12.484 1.00 95.19 183 PHE A CA 1
ATOM 1464 C C . PHE A 1 183 ? -9.614 -12.600 11.614 1.00 95.19 183 PHE A C 1
ATOM 1466 O O . PHE A 1 183 ? -10.158 -13.256 10.726 1.00 95.19 183 PHE A O 1
ATOM 1473 N N . GLY A 1 184 ? -9.853 -11.296 11.789 1.00 95.19 184 GLY A N 1
ATOM 1474 C CA . GLY A 1 184 ? -10.789 -10.535 10.954 1.00 95.19 184 GLY A CA 1
ATOM 1475 C C . GLY A 1 184 ? -10.425 -10.585 9.471 1.00 95.19 184 GLY A C 1
ATOM 1476 O O . GLY A 1 184 ? -11.293 -10.796 8.618 1.00 95.19 184 GLY A O 1
ATOM 1477 N N . LEU A 1 185 ? -9.128 -10.480 9.157 1.00 96.19 185 LEU A N 1
ATOM 1478 C CA . LEU A 1 185 ? -8.627 -10.621 7.790 1.00 96.19 185 LEU A CA 1
ATOM 1479 C C . LEU A 1 185 ? -8.862 -12.032 7.226 1.00 96.19 185 LEU A C 1
ATOM 1481 O O . LEU A 1 185 ? -9.337 -12.154 6.100 1.00 96.19 185 LEU A O 1
ATOM 1485 N N . ARG A 1 186 ? -8.593 -13.096 7.998 1.00 96.00 186 ARG A N 1
ATOM 1486 C CA . ARG A 1 186 ? -8.849 -14.494 7.597 1.00 96.00 186 ARG A CA 1
ATOM 1487 C C . ARG A 1 186 ? -10.332 -14.741 7.320 1.00 96.00 186 ARG A C 1
ATOM 1489 O O . ARG A 1 186 ? -10.666 -15.299 6.275 1.00 96.00 186 ARG A O 1
ATOM 1496 N N . CYS A 1 187 ? -11.215 -14.279 8.205 1.00 96.50 187 CYS A N 1
ATOM 1497 C CA . CYS A 1 187 ? -12.665 -14.353 8.013 1.00 96.50 187 CYS A CA 1
ATOM 1498 C C . CYS A 1 187 ? -13.097 -13.623 6.733 1.00 96.50 187 CYS A C 1
ATOM 1500 O O . CYS A 1 187 ? -13.835 -14.166 5.912 1.00 96.50 187 CYS A O 1
ATOM 1502 N N . SER A 1 188 ? -12.584 -12.412 6.516 1.00 96.06 188 SER A N 1
ATOM 1503 C CA . SER A 1 188 ? -12.939 -11.594 5.351 1.00 96.06 188 SER A CA 1
ATOM 1504 C C . SER A 1 188 ? -12.396 -12.176 4.039 1.00 96.06 188 SER A C 1
ATOM 1506 O O . SER A 1 188 ? -13.088 -12.167 3.022 1.00 96.06 188 SER A O 1
ATOM 1508 N N . LEU A 1 189 ? -11.195 -12.766 4.048 1.00 94.44 189 LEU A N 1
ATOM 1509 C CA . LEU A 1 189 ? -10.639 -13.509 2.910 1.00 94.44 189 LEU A CA 1
ATOM 1510 C C . LEU A 1 189 ? -11.482 -14.738 2.559 1.00 94.44 189 LEU A C 1
ATOM 1512 O O . LEU A 1 189 ? -11.725 -14.998 1.375 1.00 94.44 189 LEU A O 1
ATOM 1516 N N . LYS A 1 190 ? -11.957 -15.476 3.572 1.00 94.69 190 LYS A N 1
ATOM 1517 C CA . LYS A 1 190 ? -12.884 -16.595 3.373 1.00 94.69 190 LYS A CA 1
ATOM 1518 C C . LYS A 1 190 ? -14.167 -16.110 2.700 1.00 94.69 190 LYS A C 1
ATOM 1520 O O . LYS A 1 190 ? -14.532 -16.651 1.653 1.00 94.69 190 LYS A O 1
ATOM 1525 N N . ALA A 1 191 ? -14.791 -15.060 3.240 1.00 94.44 191 ALA A N 1
ATOM 1526 C CA . ALA A 1 191 ? -15.997 -14.467 2.668 1.00 94.44 191 ALA A CA 1
ATOM 1527 C C . ALA A 1 191 ? -15.774 -14.047 1.206 1.00 94.44 191 ALA A C 1
ATOM 1529 O O . ALA A 1 191 ? -16.555 -14.417 0.325 1.00 94.44 191 ALA A O 1
ATOM 1530 N N . ALA A 1 192 ? -14.660 -13.362 0.921 1.00 91.19 192 ALA A N 1
ATOM 1531 C CA . ALA A 1 192 ? -14.296 -12.886 -0.414 1.00 91.19 192 ALA A CA 1
ATOM 1532 C C . ALA A 1 192 ? -14.152 -14.010 -1.456 1.00 91.19 192 ALA A C 1
ATOM 1534 O O . ALA A 1 192 ? -14.304 -13.750 -2.651 1.00 91.19 192 ALA A O 1
ATOM 1535 N N . SER A 1 193 ? -13.886 -15.257 -1.043 1.00 87.06 193 SER A N 1
ATOM 1536 C CA . SER A 1 193 ? -13.850 -16.431 -1.932 1.00 87.06 193 SER A CA 1
ATOM 1537 C C . SER A 1 193 ? -12.942 -16.235 -3.161 1.00 87.06 193 SER A C 1
ATOM 1539 O O . SER A 1 193 ? -13.334 -16.510 -4.296 1.00 87.06 193 SER A O 1
ATOM 1541 N N . LYS A 1 194 ? -11.717 -15.731 -2.939 1.00 78.50 194 LYS A N 1
ATOM 1542 C CA . LYS A 1 194 ? -10.701 -15.424 -3.974 1.00 78.50 194 LYS A CA 1
ATOM 1543 C C . LYS A 1 194 ? -11.092 -14.328 -4.981 1.00 78.50 194 LYS A C 1
ATOM 1545 O O . LYS A 1 194 ? -10.469 -14.218 -6.041 1.00 78.50 194 LYS A O 1
ATOM 1550 N N . ARG A 1 195 ? -12.112 -13.518 -4.683 1.00 82.50 195 ARG A N 1
ATOM 1551 C CA . ARG A 1 195 ? -12.399 -12.296 -5.446 1.00 82.50 195 ARG A CA 1
ATOM 1552 C C . ARG A 1 195 ? -11.406 -11.191 -5.051 1.00 82.50 195 ARG A C 1
ATOM 1554 O O . ARG A 1 195 ? -11.114 -11.076 -3.861 1.00 82.50 195 ARG A O 1
ATOM 1561 N N . PRO A 1 196 ? -10.929 -10.373 -6.008 1.00 85.31 196 PRO A N 1
ATOM 1562 C CA . PRO A 1 196 ? -10.132 -9.191 -5.695 1.00 85.31 196 PRO A CA 1
ATOM 1563 C C . PRO A 1 196 ? -10.955 -8.207 -4.867 1.00 85.31 196 PRO A C 1
ATOM 1565 O O . PRO A 1 196 ? -12.034 -7.798 -5.295 1.00 85.31 196 PRO A O 1
ATOM 1568 N N . VAL A 1 197 ? -10.452 -7.849 -3.689 1.00 89.69 197 VAL A N 1
ATOM 1569 C CA . VAL A 1 197 ? -11.085 -6.897 -2.768 1.00 89.69 197 VAL A CA 1
ATOM 1570 C C . VAL A 1 197 ? -10.025 -6.026 -2.092 1.00 89.69 197 VAL A C 1
ATOM 1572 O O . VAL A 1 197 ? -8.835 -6.349 -2.103 1.00 89.69 197 VAL A O 1
ATOM 1575 N N . ALA A 1 198 ? -10.449 -4.931 -1.477 1.00 92.19 198 ALA A N 1
ATOM 1576 C CA . ALA A 1 198 ? -9.596 -4.105 -0.633 1.00 92.19 198 ALA A CA 1
ATOM 1577 C C . ALA A 1 198 ? -10.006 -4.249 0.834 1.00 92.19 198 ALA A C 1
ATOM 1579 O O . ALA A 1 198 ? -11.187 -4.167 1.155 1.00 92.19 198 ALA A O 1
ATOM 1580 N N . PHE A 1 199 ? -9.040 -4.463 1.722 1.00 95.44 199 PHE A N 1
ATOM 1581 C CA . PHE A 1 199 ? -9.251 -4.569 3.162 1.00 95.44 199 PHE A CA 1
ATOM 1582 C C . PHE A 1 199 ? -8.716 -3.315 3.855 1.00 95.44 199 PHE A C 1
ATOM 1584 O O . PHE A 1 199 ? -7.541 -2.973 3.708 1.00 95.44 199 PHE A O 1
ATOM 1591 N N . PHE A 1 200 ? -9.569 -2.647 4.625 1.00 96.56 200 PHE A N 1
ATOM 1592 C CA . PHE A 1 200 ? -9.229 -1.512 5.476 1.00 96.56 200 PHE A CA 1
ATOM 1593 C C . PHE A 1 200 ? -9.366 -1.935 6.924 1.00 96.56 200 PHE A C 1
ATOM 1595 O O . PHE A 1 200 ? -10.463 -2.236 7.378 1.00 96.56 200 PHE A O 1
ATOM 1602 N N . LEU A 1 201 ? -8.246 -2.003 7.624 1.00 96.81 201 LEU A N 1
ATOM 1603 C CA . LEU A 1 201 ? -8.156 -2.529 8.975 1.00 96.81 201 LEU A CA 1
ATOM 1604 C C . LEU A 1 201 ? -7.822 -1.383 9.931 1.00 96.81 201 LEU A C 1
ATOM 1606 O O . LEU A 1 201 ? -6.789 -0.745 9.750 1.00 96.81 201 LEU A O 1
ATOM 1610 N N . PHE A 1 202 ? -8.659 -1.126 10.938 1.00 95.62 202 PHE A N 1
ATOM 1611 C CA . PHE A 1 202 ? -8.460 -0.056 11.922 1.00 95.62 202 PHE A CA 1
ATOM 1612 C C . PHE A 1 202 ? -8.535 -0.586 13.354 1.00 95.62 202 PHE A C 1
ATOM 1614 O O . PHE A 1 202 ? -9.611 -0.950 13.827 1.00 95.62 202 PHE A O 1
ATOM 1621 N N . PHE A 1 203 ? -7.407 -0.585 14.065 1.00 92.88 203 PHE A N 1
ATOM 1622 C CA . PHE A 1 203 ? -7.309 -1.143 15.415 1.00 92.88 203 PHE A CA 1
ATOM 1623 C C . PHE A 1 203 ? -6.849 -0.135 16.460 1.00 92.88 203 PHE A C 1
ATOM 1625 O O . PHE A 1 203 ? -6.144 0.826 16.150 1.00 92.88 203 PHE A O 1
ATOM 1632 N N . TYR A 1 204 ? -7.273 -0.358 17.703 1.00 92.62 204 TYR A N 1
ATOM 1633 C CA . TYR A 1 204 ? -6.984 0.520 18.840 1.00 92.62 204 TYR A CA 1
ATOM 1634 C C . TYR A 1 204 ? -6.374 -0.252 20.013 1.00 92.62 204 TYR A C 1
ATOM 1636 O O . TYR A 1 204 ? -5.524 0.284 20.721 1.00 92.62 204 TYR A O 1
ATOM 1644 N N . ARG A 1 205 ? -6.739 -1.527 20.186 1.00 93.25 205 ARG A N 1
ATOM 1645 C CA . ARG A 1 205 ? -6.113 -2.433 21.153 1.00 93.25 205 ARG A CA 1
ATOM 1646 C C . ARG A 1 2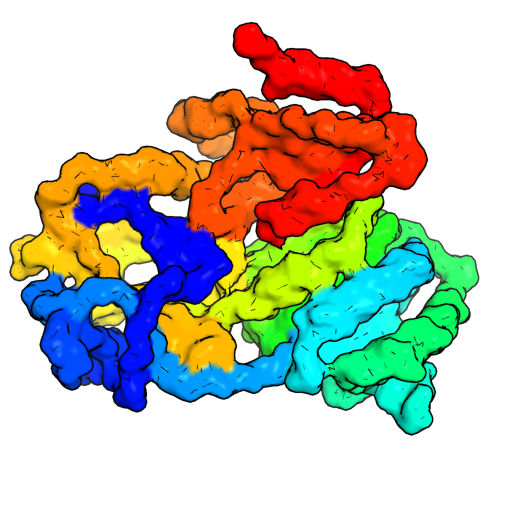05 ? -4.733 -2.899 20.698 1.00 93.25 205 ARG A C 1
ATOM 1648 O O . ARG A 1 205 ? -4.407 -2.895 19.508 1.00 93.25 205 ARG A O 1
ATOM 1655 N N . LYS A 1 206 ? -3.931 -3.369 21.662 1.00 92.31 206 LYS A N 1
ATOM 1656 C CA . LYS A 1 206 ? -2.694 -4.108 21.376 1.00 92.31 206 LYS A CA 1
ATOM 1657 C C . LYS A 1 206 ? -3.035 -5.307 20.491 1.00 92.31 206 LYS A C 1
ATOM 1659 O O . LYS A 1 206 ? -4.070 -5.937 20.685 1.00 92.31 206 LYS A O 1
ATOM 1664 N N . ILE A 1 207 ? -2.179 -5.631 19.533 1.00 92.31 207 ILE A N 1
ATOM 1665 C CA . ILE A 1 207 ? -2.415 -6.767 18.638 1.00 92.31 207 ILE A CA 1
ATOM 1666 C C . ILE A 1 207 ? -1.745 -8.035 19.160 1.00 92.31 207 ILE A C 1
ATOM 1668 O O . ILE A 1 207 ? -0.758 -7.966 19.898 1.00 92.31 207 ILE A O 1
ATOM 1672 N N . CYS A 1 208 ? -2.275 -9.190 18.769 1.00 90.69 208 CYS A N 1
ATOM 1673 C CA . CYS A 1 208 ? -1.668 -10.476 19.082 1.00 90.69 208 CYS A CA 1
ATOM 1674 C C . CYS A 1 208 ? -0.274 -10.616 18.450 1.00 90.69 208 CYS A C 1
ATOM 1676 O O . CYS A 1 208 ? 0.093 -9.921 17.492 1.00 90.69 208 CYS A O 1
ATOM 1678 N N . ASP A 1 209 ? 0.528 -11.526 18.995 1.00 89.12 209 ASP A N 1
ATOM 1679 C CA . ASP A 1 209 ? 1.747 -11.956 18.319 1.00 89.12 209 ASP A CA 1
ATOM 1680 C C . ASP A 1 209 ? 1.381 -12.753 17.062 1.00 89.12 209 ASP A C 1
ATOM 1682 O O . ASP A 1 209 ? 0.329 -13.392 16.994 1.00 89.12 209 ASP A O 1
ATOM 1686 N N . LEU A 1 210 ? 2.230 -12.666 16.042 1.00 88.69 210 LEU A N 1
ATOM 1687 C CA . LEU A 1 210 ? 2.031 -13.332 14.761 1.00 88.69 210 LEU A CA 1
ATOM 1688 C C . LEU A 1 210 ? 3.339 -14.013 14.377 1.00 88.69 210 LEU A C 1
ATOM 1690 O O . LEU A 1 210 ? 4.374 -13.349 14.288 1.00 88.69 210 LEU A O 1
ATOM 1694 N N . GLN A 1 211 ? 3.293 -15.329 14.175 1.00 89.94 211 GLN A N 1
ATOM 1695 C CA . GLN A 1 211 ? 4.460 -16.080 13.724 1.00 89.94 211 GLN A CA 1
ATOM 1696 C C . GLN A 1 211 ? 4.791 -15.724 12.273 1.00 89.94 211 GLN A C 1
ATOM 1698 O O . GLN A 1 211 ? 3.905 -15.386 11.487 1.00 89.94 211 GLN A O 1
ATOM 1703 N N . VAL A 1 212 ? 6.071 -15.830 11.906 1.00 89.25 212 VAL A N 1
ATOM 1704 C CA . VAL A 1 212 ? 6.551 -15.507 10.550 1.00 89.25 212 VAL A CA 1
ATOM 1705 C C . VAL A 1 212 ? 5.804 -16.325 9.492 1.00 89.25 212 VAL A C 1
ATOM 1707 O O . VAL A 1 212 ? 5.319 -15.759 8.515 1.00 89.25 212 VAL A O 1
ATOM 1710 N N . SER A 1 213 ? 5.625 -17.628 9.731 1.00 91.44 213 SER A N 1
ATOM 1711 C CA . SER A 1 213 ? 4.892 -18.532 8.836 1.00 91.44 213 SER A CA 1
ATOM 1712 C C . SER A 1 213 ? 3.424 -18.142 8.664 1.00 91.44 213 SER A C 1
ATOM 1714 O O . SER A 1 213 ? 2.885 -18.240 7.565 1.00 91.44 213 SER A O 1
ATOM 1716 N N . ASP A 1 214 ? 2.776 -17.670 9.730 1.00 92.19 214 ASP A N 1
ATOM 1717 C CA . ASP A 1 214 ? 1.372 -17.254 9.684 1.00 92.19 214 ASP A CA 1
ATOM 1718 C C . ASP A 1 214 ? 1.216 -15.929 8.932 1.00 92.19 214 ASP A C 1
ATOM 1720 O O . ASP A 1 214 ? 0.268 -15.755 8.163 1.00 92.19 214 ASP A O 1
ATOM 1724 N N . ALA A 1 215 ? 2.156 -14.999 9.129 1.00 91.75 215 ALA A N 1
ATOM 1725 C CA . ALA A 1 215 ? 2.202 -13.738 8.397 1.00 91.75 215 ALA A CA 1
ATOM 1726 C C . ALA A 1 215 ? 2.416 -13.965 6.897 1.00 91.75 215 ALA A C 1
ATOM 1728 O O . ALA A 1 215 ? 1.739 -13.339 6.078 1.00 91.75 215 ALA A O 1
ATOM 1729 N N . GLU A 1 216 ? 3.326 -14.876 6.550 1.00 90.44 216 GLU A N 1
ATOM 1730 C CA . GLU A 1 216 ? 3.593 -15.294 5.178 1.00 90.44 216 GLU A CA 1
ATOM 1731 C C . GLU A 1 216 ? 2.367 -15.946 4.541 1.00 90.44 216 GLU A C 1
ATOM 1733 O O . GLU A 1 216 ? 1.870 -15.428 3.543 1.00 90.44 216 GLU A O 1
ATOM 1738 N N . ALA A 1 217 ? 1.806 -16.992 5.155 1.00 92.25 217 ALA A N 1
ATOM 1739 C CA . ALA A 1 217 ? 0.632 -17.685 4.627 1.00 92.25 217 ALA A CA 1
ATOM 1740 C C . ALA A 1 217 ? -0.564 -16.736 4.428 1.00 92.25 217 ALA A C 1
ATOM 1742 O O . ALA A 1 217 ? -1.276 -16.805 3.422 1.00 92.25 217 ALA A O 1
ATOM 1743 N N . LEU A 1 218 ? -0.781 -15.809 5.368 1.00 93.38 218 LEU A N 1
ATOM 1744 C CA . LEU A 1 218 ? -1.842 -14.813 5.259 1.00 93.38 218 LEU A CA 1
ATOM 1745 C C . LEU A 1 218 ? -1.567 -13.792 4.149 1.00 93.38 218 LEU A C 1
ATOM 1747 O O . LEU A 1 218 ? -2.469 -13.463 3.377 1.00 93.38 218 LEU A O 1
ATOM 1751 N N . GLY A 1 219 ? -0.333 -13.296 4.047 1.00 90.19 219 GLY A N 1
ATOM 1752 C CA . GLY A 1 219 ? 0.081 -12.367 2.999 1.00 90.19 219 GLY A CA 1
ATOM 1753 C C . GLY A 1 219 ? -0.005 -12.978 1.597 1.00 90.19 219 GLY A C 1
ATOM 1754 O O . GLY A 1 219 ? -0.511 -12.336 0.670 1.00 90.19 219 GLY A O 1
ATOM 1755 N N . GLU A 1 220 ? 0.407 -14.236 1.444 1.00 88.06 220 GLU A N 1
ATOM 1756 C CA . GLU A 1 220 ? 0.250 -15.009 0.211 1.00 88.06 220 GLU A CA 1
ATOM 1757 C C . GLU A 1 220 ? -1.224 -15.180 -0.154 1.00 88.06 220 GLU A C 1
ATOM 1759 O O . GLU A 1 220 ? -1.601 -14.884 -1.287 1.00 88.06 220 GLU A O 1
ATOM 1764 N N . ALA A 1 221 ? -2.088 -15.533 0.804 1.00 90.44 221 ALA A N 1
ATOM 1765 C CA . ALA A 1 221 ? -3.525 -15.656 0.561 1.00 90.44 221 ALA A CA 1
ATOM 1766 C C . ALA A 1 221 ? -4.157 -14.342 0.055 1.00 90.44 221 ALA A C 1
ATOM 1768 O O . ALA A 1 221 ? -4.967 -14.360 -0.880 1.00 90.44 221 ALA A O 1
ATOM 1769 N N . VAL A 1 222 ? -3.765 -13.188 0.617 1.00 89.06 222 VAL A N 1
ATOM 1770 C CA . VAL A 1 222 ? -4.187 -11.865 0.113 1.00 89.06 222 VAL A CA 1
ATOM 1771 C C . VAL A 1 222 ? -3.704 -11.655 -1.325 1.00 89.06 222 VAL A C 1
ATOM 1773 O O . VAL A 1 222 ? -4.475 -11.233 -2.194 1.00 89.06 222 VAL A O 1
ATOM 1776 N N . SER A 1 223 ? -2.434 -11.962 -1.591 1.00 82.94 223 SER A N 1
ATOM 1777 C CA . SER A 1 223 ? -1.824 -11.803 -2.910 1.00 82.94 223 SER A CA 1
ATOM 1778 C C . SER A 1 223 ? -2.470 -12.695 -3.978 1.00 82.94 223 SER A C 1
ATOM 1780 O O . SER A 1 223 ? -2.765 -12.225 -5.081 1.00 82.94 223 SER A O 1
ATOM 1782 N N . GLU A 1 224 ? -2.752 -13.958 -3.659 1.00 84.00 224 GLU A N 1
ATOM 1783 C CA . GLU A 1 224 ? -3.411 -14.917 -4.550 1.00 84.00 224 GLU A CA 1
ATOM 1784 C C . GLU A 1 224 ? -4.832 -14.484 -4.920 1.00 84.00 224 GLU A C 1
ATOM 1786 O O . GLU A 1 224 ? -5.245 -14.605 -6.082 1.00 84.00 224 GLU A O 1
ATOM 1791 N N . ALA A 1 225 ? -5.562 -13.917 -3.954 1.00 83.81 225 ALA A N 1
ATOM 1792 C CA . ALA A 1 225 ? -6.869 -13.305 -4.176 1.00 83.81 225 ALA A CA 1
ATOM 1793 C C . ALA A 1 225 ? -6.793 -12.029 -5.037 1.00 83.81 225 ALA A C 1
ATOM 1795 O O . ALA A 1 225 ? -7.819 -11.557 -5.526 1.00 83.81 225 ALA A O 1
ATOM 1796 N N . LYS A 1 226 ? -5.581 -11.513 -5.298 1.00 81.00 226 LYS A N 1
ATOM 1797 C CA . LYS A 1 226 ? -5.309 -10.219 -5.945 1.00 81.00 226 LYS A CA 1
ATOM 1798 C C . LYS A 1 226 ? -5.902 -9.051 -5.161 1.00 81.00 226 LYS A C 1
ATOM 1800 O O . LYS A 1 226 ? -6.350 -8.071 -5.752 1.00 81.00 226 LYS A O 1
ATOM 1805 N N . SER A 1 227 ? -5.912 -9.185 -3.845 1.00 85.38 227 SER A N 1
ATOM 1806 C CA . SER A 1 227 ? -6.460 -8.199 -2.928 1.00 85.38 227 SER A CA 1
ATOM 1807 C C . SER A 1 227 ? -5.365 -7.284 -2.388 1.00 85.38 227 SER A C 1
ATOM 1809 O O . SER A 1 227 ? -4.174 -7.559 -2.549 1.00 85.38 227 SER A O 1
ATOM 1811 N N . ILE A 1 228 ? -5.775 -6.194 -1.746 1.00 87.25 228 ILE A N 1
ATOM 1812 C CA . ILE A 1 228 ? -4.891 -5.257 -1.046 1.00 87.25 228 ILE A CA 1
ATOM 1813 C C . ILE A 1 228 ? -5.334 -5.098 0.401 1.00 87.25 228 ILE A C 1
ATOM 1815 O O . ILE A 1 228 ? -6.529 -5.104 0.679 1.00 87.25 228 ILE A O 1
ATOM 1819 N N . VAL A 1 229 ? -4.382 -4.976 1.326 1.00 92.00 229 VAL A N 1
ATOM 1820 C CA . VAL A 1 229 ? -4.675 -4.783 2.750 1.00 92.00 229 VAL A CA 1
ATOM 1821 C C . VAL A 1 229 ? -3.952 -3.562 3.307 1.00 92.00 229 VAL A C 1
ATOM 1823 O O . VAL A 1 229 ? -2.728 -3.511 3.349 1.00 92.00 229 VAL A O 1
ATOM 1826 N N . HIS A 1 230 ? -4.725 -2.583 3.764 1.00 93.50 230 HIS A N 1
ATOM 1827 C CA . HIS A 1 230 ? -4.243 -1.406 4.477 1.00 93.50 230 HIS A CA 1
ATOM 1828 C C . HIS A 1 230 ? -4.517 -1.578 5.968 1.00 93.50 230 HIS A C 1
ATOM 1830 O O . HIS A 1 230 ? -5.644 -1.904 6.336 1.00 93.50 230 HIS A O 1
ATOM 1836 N N . ILE A 1 231 ? -3.512 -1.353 6.819 1.00 94.56 231 ILE A N 1
ATOM 1837 C CA . ILE A 1 231 ? -3.636 -1.560 8.268 1.00 94.56 231 ILE A CA 1
ATOM 1838 C C . ILE A 1 231 ? -3.252 -0.292 9.032 1.00 94.56 231 ILE A C 1
ATOM 1840 O O . ILE A 1 231 ? -2.109 0.161 8.978 1.00 94.56 231 ILE A O 1
ATOM 1844 N N . GLY A 1 232 ? -4.214 0.240 9.777 1.00 93.12 232 GLY A N 1
ATOM 1845 C CA . GLY A 1 232 ? -4.043 1.265 10.791 1.00 93.12 232 GLY A CA 1
ATOM 1846 C C . GLY A 1 232 ? -4.112 0.659 12.194 1.00 93.12 232 GLY A C 1
ATOM 1847 O O . GLY A 1 232 ? -5.076 -0.039 12.506 1.00 93.12 232 GLY A O 1
ATOM 1848 N N . GLY A 1 233 ? -3.147 0.952 13.066 1.00 92.44 233 GLY A N 1
ATOM 1849 C CA . GLY A 1 233 ? -3.212 0.509 14.465 1.00 92.44 233 GLY A CA 1
ATOM 1850 C C . GLY A 1 233 ? -2.177 1.148 15.394 1.00 92.44 233 GLY A C 1
ATOM 1851 O O . GLY A 1 233 ? -1.487 2.080 14.988 1.00 92.44 233 GLY A O 1
ATOM 1852 N N . PRO A 1 234 ? -2.016 0.660 16.636 1.00 90.88 234 PRO A N 1
ATOM 1853 C CA . PRO A 1 234 ? -0.918 1.073 17.516 1.00 90.88 234 PRO A CA 1
ATOM 1854 C C . PRO A 1 234 ? 0.472 0.765 16.917 1.00 90.88 234 PRO A C 1
ATOM 1856 O O . PRO A 1 234 ? 0.538 -0.074 16.015 1.00 90.88 234 PRO A O 1
ATOM 1859 N N . PRO A 1 235 ? 1.577 1.379 17.401 1.00 88.44 235 PRO A N 1
ATOM 1860 C CA . PRO A 1 235 ? 2.940 1.225 16.857 1.00 88.44 235 PRO A CA 1
ATOM 1861 C C . PRO A 1 235 ? 3.507 -0.212 16.869 1.00 88.44 235 PRO A C 1
ATOM 1863 O O . PRO A 1 235 ? 4.336 -0.581 17.693 1.00 88.44 235 PRO A O 1
ATOM 1866 N N . GLU A 1 236 ? 3.076 -1.021 15.903 1.00 90.69 236 GLU A N 1
ATOM 1867 C CA . GLU A 1 236 ? 3.429 -2.435 15.707 1.00 90.69 236 GLU A CA 1
ATOM 1868 C C . GLU A 1 236 ? 3.731 -2.715 14.221 1.00 90.69 236 GLU A C 1
ATOM 1870 O O . GLU A 1 236 ? 3.418 -3.767 13.654 1.00 90.69 236 GLU A O 1
ATOM 1875 N N . PHE A 1 237 ? 4.342 -1.729 13.557 1.00 91.19 237 PHE A N 1
ATOM 1876 C CA . PHE A 1 237 ? 4.556 -1.674 12.112 1.00 91.19 237 PHE A CA 1
ATOM 1877 C C . PHE A 1 237 ? 5.310 -2.881 11.547 1.00 91.19 237 PHE A C 1
ATOM 1879 O O . PHE A 1 237 ? 5.028 -3.280 10.416 1.00 91.19 237 PHE A O 1
ATOM 1886 N N . ARG A 1 238 ? 6.213 -3.512 12.314 1.00 91.69 238 ARG A N 1
ATOM 1887 C CA . ARG A 1 238 ? 6.867 -4.775 11.906 1.00 91.69 238 ARG A CA 1
ATOM 1888 C C . ARG A 1 238 ? 5.854 -5.876 11.612 1.00 91.69 238 ARG A C 1
ATOM 1890 O O . ARG A 1 238 ? 5.954 -6.522 10.574 1.00 91.69 238 ARG A O 1
ATOM 1897 N N . ARG A 1 239 ? 4.856 -6.051 12.480 1.00 90.88 239 ARG A N 1
ATOM 1898 C CA . ARG A 1 239 ? 3.828 -7.088 12.332 1.00 90.88 239 ARG A CA 1
ATOM 1899 C C . ARG A 1 239 ? 2.861 -6.766 11.202 1.00 90.88 239 ARG A C 1
ATOM 1901 O O . ARG A 1 239 ? 2.579 -7.630 10.380 1.00 90.88 239 ARG A O 1
ATOM 1908 N N . TYR A 1 240 ? 2.405 -5.517 11.108 1.00 93.00 240 TYR A N 1
ATOM 1909 C CA . TYR A 1 240 ? 1.526 -5.107 10.010 1.00 93.00 240 TYR A CA 1
ATOM 1910 C C . TYR A 1 240 ? 2.209 -5.269 8.652 1.00 93.00 240 TYR A C 1
ATOM 1912 O O . TYR A 1 240 ? 1.646 -5.879 7.745 1.00 93.00 240 TYR A 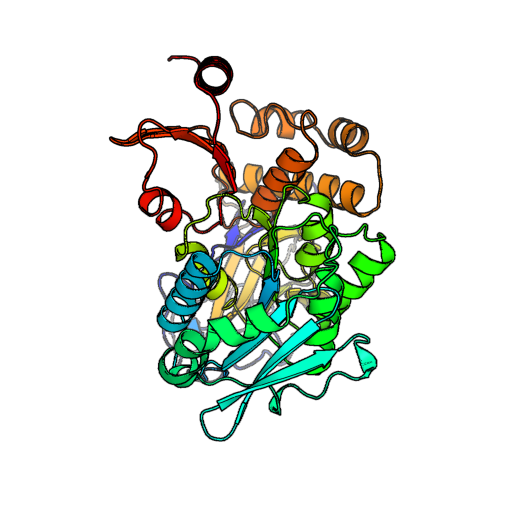O 1
ATOM 1920 N N . SER A 1 241 ? 3.443 -4.771 8.524 1.00 91.62 241 SER A N 1
ATOM 1921 C CA . SER A 1 241 ? 4.193 -4.820 7.265 1.00 91.62 241 SER A CA 1
ATOM 1922 C C . SER A 1 241 ? 4.551 -6.240 6.832 1.00 91.62 241 SER A C 1
ATOM 1924 O O . SER A 1 241 ? 4.602 -6.494 5.632 1.00 91.62 241 SER A O 1
ATOM 1926 N N . ALA A 1 242 ? 4.714 -7.184 7.768 1.00 90.62 242 ALA A N 1
ATOM 1927 C CA . ALA A 1 242 ? 4.949 -8.592 7.444 1.00 90.62 242 ALA A CA 1
ATOM 1928 C C . ALA A 1 242 ? 3.814 -9.206 6.602 1.00 90.62 242 ALA A C 1
ATOM 1930 O O . ALA A 1 242 ? 4.081 -10.039 5.739 1.00 90.62 242 ALA A O 1
ATOM 1931 N N . VAL A 1 243 ? 2.572 -8.743 6.794 1.00 91.19 243 VAL A N 1
ATOM 1932 C CA . VAL A 1 243 ? 1.404 -9.161 5.999 1.00 91.19 243 VAL A CA 1
ATOM 1933 C C . VAL A 1 243 ? 1.191 -8.235 4.801 1.00 91.19 243 VAL A C 1
ATOM 1935 O O . VAL A 1 243 ? 1.050 -8.695 3.666 1.00 91.19 243 VAL A O 1
ATOM 1938 N N . THR A 1 244 ? 1.188 -6.913 5.011 1.00 89.12 244 THR A N 1
ATOM 1939 C CA . THR A 1 244 ? 0.842 -5.958 3.943 1.00 89.12 244 THR A CA 1
ATOM 1940 C C . THR A 1 244 ? 1.863 -5.933 2.798 1.00 89.12 244 THR A C 1
ATOM 1942 O O . THR A 1 244 ? 1.469 -5.652 1.659 1.00 89.12 244 THR A O 1
ATOM 1945 N N . ARG A 1 245 ? 3.126 -6.339 3.035 1.00 86.06 245 ARG A N 1
ATOM 1946 C CA . ARG A 1 245 ? 4.201 -6.402 2.019 1.00 86.06 245 ARG A CA 1
ATOM 1947 C C . ARG A 1 245 ? 3.849 -7.211 0.773 1.00 86.06 245 ARG A C 1
ATOM 1949 O O . ARG A 1 245 ? 4.362 -6.915 -0.302 1.00 86.06 245 ARG A O 1
ATOM 1956 N N . TYR A 1 246 ? 2.984 -8.218 0.893 1.00 82.69 246 TYR A N 1
ATOM 1957 C CA . TYR A 1 246 ? 2.607 -9.090 -0.225 1.00 82.69 246 TYR A CA 1
ATOM 1958 C C . TYR A 1 246 ? 1.626 -8.424 -1.200 1.00 82.69 246 TYR A C 1
ATOM 1960 O O . TYR A 1 246 ? 1.524 -8.830 -2.362 1.00 82.69 246 TYR A O 1
ATOM 1968 N N . SER A 1 247 ? 0.931 -7.382 -0.737 1.00 79.44 247 SER A N 1
ATOM 1969 C CA . SER A 1 247 ? -0.116 -6.682 -1.486 1.00 79.44 247 SER A CA 1
ATOM 1970 C C . SER A 1 247 ? 0.131 -5.185 -1.681 1.00 79.44 247 SER A C 1
ATOM 1972 O O . SER A 1 247 ? -0.694 -4.517 -2.299 1.00 79.44 247 SER A O 1
ATOM 1974 N N . PHE A 1 248 ? 1.266 -4.663 -1.197 1.00 77.94 248 PHE A N 1
ATOM 1975 C CA . PHE A 1 248 ? 1.667 -3.254 -1.353 1.00 77.94 248 PHE A CA 1
ATOM 1976 C C . PHE A 1 248 ? 0.700 -2.281 -0.674 1.00 77.94 248 PHE A C 1
ATOM 1978 O O . PHE A 1 248 ? 0.614 -1.109 -1.035 1.00 77.94 248 PHE A O 1
ATOM 1985 N N . GLY A 1 249 ? -0.023 -2.765 0.334 1.00 84.19 249 GLY A N 1
ATOM 1986 C CA . GLY A 1 249 ? -0.877 -1.928 1.155 1.00 84.19 249 GLY A CA 1
ATOM 1987 C C . GLY A 1 249 ? -0.082 -1.068 2.132 1.00 84.19 249 GLY A C 1
ATOM 1988 O O . GLY A 1 249 ? 1.077 -1.347 2.456 1.00 84.19 249 GLY A O 1
ATOM 1989 N N . SER A 1 250 ? -0.713 0.000 2.605 1.00 87.75 250 SER A N 1
ATOM 1990 C CA . SER A 1 250 ? -0.105 0.920 3.564 1.00 87.75 250 SER A CA 1
ATOM 1991 C C . SER A 1 250 ? -0.253 0.413 4.994 1.00 87.75 250 SER A C 1
ATOM 1993 O O . SER A 1 250 ? -1.230 -0.245 5.351 1.00 87.75 250 SER A O 1
ATOM 1995 N N . VAL A 1 251 ? 0.728 0.762 5.820 1.00 91.31 251 VAL A N 1
ATOM 1996 C CA . VAL A 1 251 ? 0.622 0.683 7.278 1.00 91.31 251 VAL A CA 1
ATOM 1997 C C . VAL A 1 251 ? 0.648 2.104 7.818 1.00 91.31 251 VAL A C 1
ATOM 1999 O O . VAL A 1 251 ? 1.286 2.961 7.213 1.00 91.31 251 VAL A O 1
ATOM 2002 N N . PHE A 1 252 ? -0.071 2.384 8.894 1.00 89.00 252 PHE A N 1
ATOM 2003 C CA . PHE A 1 252 ? -0.086 3.703 9.531 1.00 89.00 252 PHE A CA 1
ATOM 2004 C C . PHE A 1 252 ? -0.546 3.574 10.985 1.00 89.00 252 PHE A C 1
ATOM 2006 O O . PHE A 1 252 ? -1.094 2.545 11.381 1.00 89.00 252 PHE A O 1
ATOM 2013 N N . GLY A 1 253 ? -0.269 4.579 11.817 1.00 87.88 253 GLY A N 1
ATOM 2014 C CA . GLY A 1 253 ? -0.833 4.589 13.169 1.00 87.88 253 GLY A CA 1
ATOM 2015 C C . GLY A 1 253 ? -2.315 4.969 13.151 1.00 87.88 253 GLY A C 1
ATOM 2016 O O . GLY A 1 253 ? -2.772 5.491 12.147 1.00 87.88 253 GLY A O 1
ATOM 2017 N N . THR A 1 254 ? -3.075 4.740 14.221 1.00 82.88 254 THR A N 1
ATOM 2018 C CA . THR A 1 254 ? -4.484 5.203 14.349 1.00 82.88 254 THR A CA 1
ATOM 2019 C C . THR A 1 254 ? -4.680 6.334 15.362 1.00 82.88 254 THR A C 1
ATOM 2021 O O . THR A 1 254 ? -5.750 6.951 15.402 1.00 82.88 254 THR A O 1
ATOM 2024 N N . ALA A 1 255 ? -3.650 6.651 16.152 1.00 72.62 255 ALA A N 1
ATOM 2025 C CA . ALA A 1 255 ? -3.671 7.766 17.094 1.00 72.62 255 ALA A CA 1
ATOM 2026 C C . ALA A 1 255 ? -3.822 9.099 16.341 1.00 72.62 255 ALA A C 1
ATOM 2028 O O . ALA A 1 255 ? -3.038 9.397 15.445 1.00 72.62 255 ALA A O 1
ATOM 2029 N N . ASP A 1 256 ? -4.863 9.863 16.680 1.00 72.62 256 ASP A N 1
ATOM 2030 C CA . ASP A 1 256 ? -5.151 11.197 16.130 1.00 72.62 256 ASP A CA 1
ATOM 2031 C C . ASP A 1 256 ? -5.241 11.317 14.594 1.00 72.62 256 ASP A C 1
ATOM 2033 O O . ASP A 1 256 ? -5.146 12.417 14.055 1.00 72.62 256 ASP A O 1
ATOM 2037 N N . LEU A 1 257 ? -5.503 10.216 13.868 1.00 80.25 257 LEU A N 1
ATOM 2038 C CA . LEU A 1 257 ? -5.657 10.291 12.411 1.00 80.25 257 LEU A CA 1
ATOM 2039 C C . LEU A 1 257 ? -6.981 10.928 11.965 1.00 80.25 257 LEU A C 1
ATOM 2041 O O . LEU A 1 257 ? -8.052 10.474 12.398 1.00 80.25 257 LEU A O 1
ATOM 2045 N N . PRO A 1 258 ? -6.927 11.880 11.014 1.00 85.56 258 PRO A N 1
ATOM 2046 C CA . PRO A 1 258 ? -8.119 12.470 10.427 1.00 85.56 258 PRO A CA 1
ATOM 2047 C C . PRO A 1 258 ? -8.868 11.462 9.552 1.00 85.56 258 PRO A C 1
ATOM 2049 O O . PRO A 1 258 ? -8.272 10.546 8.985 1.00 85.56 258 PRO A O 1
ATOM 2052 N N . ALA A 1 259 ? -10.180 11.657 9.391 1.00 89.81 259 ALA A N 1
ATOM 2053 C CA . ALA A 1 259 ? -11.028 10.782 8.574 1.00 89.81 259 ALA A CA 1
ATOM 2054 C C . ALA A 1 259 ? -10.629 10.755 7.092 1.00 89.81 259 ALA A C 1
ATOM 2056 O O . ALA A 1 259 ? -10.815 9.730 6.435 1.00 89.81 259 ALA A O 1
ATOM 2057 N N . SER A 1 260 ? -9.984 11.820 6.598 1.00 88.38 260 SER A N 1
ATOM 2058 C CA . SER A 1 260 ? -9.427 11.934 5.241 1.00 88.38 260 SER A CA 1
ATOM 2059 C C . SER A 1 260 ? -8.471 10.789 4.861 1.00 88.38 260 SER A C 1
ATOM 2061 O O . SER A 1 260 ? -8.271 10.517 3.674 1.00 88.38 260 SER A O 1
ATOM 2063 N N . ILE A 1 261 ? -7.945 10.036 5.841 1.00 89.12 261 ILE A N 1
ATOM 2064 C CA . ILE A 1 261 ? -7.236 8.771 5.610 1.00 89.12 261 ILE A CA 1
ATOM 2065 C C . ILE A 1 261 ? -8.028 7.787 4.745 1.00 89.12 261 ILE A C 1
ATOM 2067 O O . ILE A 1 261 ? -7.448 7.138 3.873 1.00 89.12 261 ILE A O 1
ATOM 2071 N N . VAL A 1 262 ? -9.344 7.694 4.948 1.00 92.25 262 VAL A N 1
ATOM 2072 C CA . VAL A 1 262 ? -10.201 6.740 4.240 1.00 92.25 262 VAL A CA 1
ATOM 2073 C C . VAL A 1 262 ? -10.192 7.033 2.743 1.00 92.25 262 VAL A C 1
ATOM 2075 O O . VAL A 1 262 ? -9.975 6.128 1.938 1.00 92.25 262 VAL A O 1
ATOM 2078 N N . ARG A 1 263 ? -10.301 8.308 2.357 1.00 89.44 263 ARG A N 1
ATOM 2079 C CA . ARG A 1 263 ? -10.187 8.739 0.958 1.00 89.44 263 ARG A CA 1
ATOM 2080 C C . ARG A 1 263 ? -8.868 8.303 0.331 1.00 89.44 263 ARG A C 1
ATOM 2082 O O . ARG A 1 263 ? -8.856 7.807 -0.796 1.00 89.44 263 ARG A O 1
ATOM 2089 N N . LYS A 1 264 ? -7.761 8.449 1.066 1.00 85.94 264 LYS A N 1
ATOM 2090 C CA . LYS A 1 264 ? -6.431 8.047 0.590 1.00 85.94 264 LYS A CA 1
ATOM 2091 C C . LYS A 1 264 ? -6.329 6.548 0.382 1.00 85.94 264 LYS A C 1
ATOM 2093 O O . LYS A 1 264 ? -5.894 6.128 -0.683 1.00 85.94 264 LYS A O 1
ATOM 2098 N N . ILE A 1 265 ? -6.725 5.737 1.362 1.00 88.75 265 ILE A N 1
ATOM 2099 C CA . ILE A 1 265 ? -6.615 4.279 1.230 1.00 88.75 265 ILE A CA 1
ATOM 2100 C C . ILE A 1 265 ? -7.591 3.734 0.184 1.00 88.75 265 ILE A C 1
ATOM 2102 O O . ILE A 1 265 ? -7.216 2.824 -0.543 1.00 88.75 265 ILE A O 1
ATOM 2106 N N . VAL A 1 266 ? -8.773 4.342 0.003 1.00 88.62 266 VAL A N 1
ATOM 2107 C CA . VAL A 1 266 ? -9.673 4.041 -1.125 1.00 88.62 266 VAL A CA 1
ATOM 2108 C C . VAL A 1 266 ? -8.991 4.357 -2.451 1.00 88.62 266 VAL A C 1
ATOM 2110 O O . VAL A 1 266 ? -8.991 3.525 -3.357 1.00 88.62 266 VAL A O 1
ATOM 2113 N N . PHE A 1 267 ? -8.362 5.527 -2.572 1.00 81.75 267 PHE A N 1
ATOM 2114 C CA . PHE A 1 267 ? -7.603 5.892 -3.765 1.00 81.75 267 PHE A CA 1
ATOM 2115 C C . PHE A 1 267 ? -6.436 4.922 -4.027 1.00 81.75 267 PHE A C 1
ATOM 2117 O O . PHE A 1 267 ? -6.285 4.434 -5.145 1.00 81.75 267 PHE A O 1
ATOM 2124 N N . MET A 1 268 ? -5.660 4.577 -2.995 1.00 79.81 268 MET A N 1
ATOM 2125 C CA . MET A 1 268 ? -4.547 3.621 -3.074 1.00 79.81 268 MET A CA 1
ATOM 2126 C C . MET A 1 268 ? -4.999 2.182 -3.348 1.00 79.81 268 MET A C 1
ATOM 2128 O O . MET A 1 268 ? -4.220 1.418 -3.906 1.00 79.81 268 MET A O 1
ATOM 2132 N N . SER A 1 269 ? -6.233 1.825 -2.974 1.00 81.25 269 SER A N 1
ATOM 2133 C CA . SER A 1 269 ? -6.874 0.520 -3.202 1.00 81.25 269 SER A CA 1
ATOM 2134 C C . SER A 1 269 ? -7.539 0.365 -4.561 1.00 81.25 26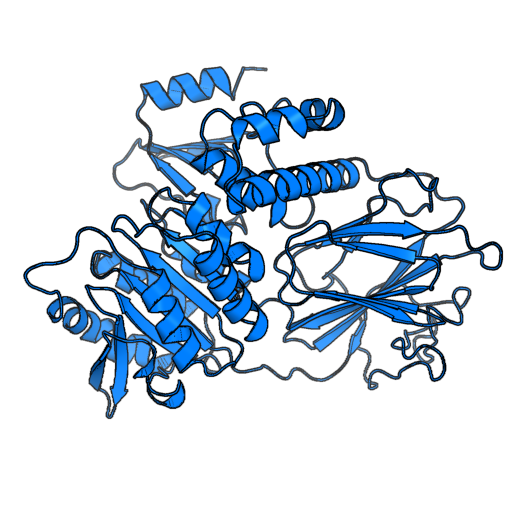9 SER A C 1
ATOM 2136 O O . SER A 1 269 ? -8.001 -0.720 -4.906 1.00 81.25 269 SER A O 1
ATOM 2138 N N . ARG A 1 270 ? -7.517 1.418 -5.378 1.00 72.94 270 ARG A N 1
ATOM 2139 C CA . ARG A 1 270 ? -7.962 1.384 -6.773 1.00 72.94 270 ARG A CA 1
ATOM 2140 C C . ARG A 1 270 ? -6.822 1.180 -7.804 1.00 72.94 270 ARG A C 1
ATOM 2142 O O . ARG A 1 270 ? -6.977 1.675 -8.925 1.00 72.94 270 ARG A O 1
ATOM 2149 N N . PRO A 1 271 ? -5.668 0.526 -7.521 1.00 57.12 271 PRO A N 1
ATOM 2150 C CA . PRO A 1 271 ? -4.528 0.563 -8.424 1.00 57.12 271 PRO A CA 1
ATOM 2151 C C . PRO A 1 271 ? -4.706 -0.411 -9.597 1.00 57.12 271 PRO A C 1
ATOM 2153 O O . PRO A 1 271 ? -5.513 -1.335 -9.576 1.00 57.12 271 PRO A O 1
ATOM 2156 N N . SER A 1 272 ? -3.905 -0.192 -10.638 1.00 54.06 272 SER A N 1
ATOM 2157 C CA . SER A 1 272 ? -3.881 -0.955 -11.886 1.00 54.06 272 SER A CA 1
ATOM 2158 C C . SER A 1 272 ? -3.915 -2.479 -11.685 1.00 54.06 272 SER A C 1
ATOM 2160 O O . SER A 1 272 ? -2.980 -3.045 -11.116 1.00 54.06 272 SER A O 1
ATOM 2162 N N . ASP A 1 273 ? -4.927 -3.144 -12.252 1.00 57.22 273 ASP A N 1
ATOM 2163 C CA . ASP A 1 273 ? -5.146 -4.598 -12.253 1.00 57.22 273 ASP A CA 1
ATOM 2164 C C . ASP A 1 273 ? -3.891 -5.436 -12.538 1.00 57.22 273 ASP A C 1
ATOM 2166 O O . ASP A 1 273 ? -3.840 -6.608 -12.157 1.00 57.22 273 ASP A O 1
ATOM 2170 N N . ARG A 1 274 ? -2.943 -4.906 -13.331 1.00 69.75 274 ARG A N 1
ATOM 2171 C CA . ARG A 1 274 ? -1.746 -5.614 -13.812 1.00 69.75 274 ARG A CA 1
ATOM 2172 C C . ARG A 1 274 ? -0.754 -4.664 -14.485 1.00 69.75 274 ARG A C 1
ATOM 2174 O O . ARG A 1 274 ? -1.108 -4.041 -15.488 1.00 69.75 274 ARG A O 1
ATOM 2181 N N . THR A 1 275 ? 0.504 -4.710 -14.052 1.00 77.94 275 THR A N 1
ATOM 218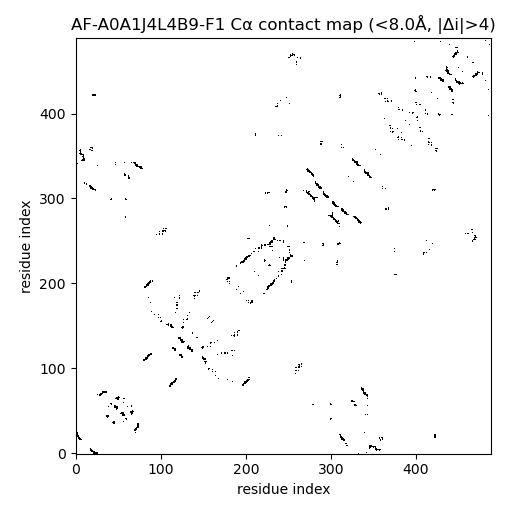2 C CA . THR A 1 275 ? 1.632 -4.106 -14.776 1.00 77.94 275 THR A CA 1
ATOM 2183 C C . THR A 1 275 ? 2.492 -5.206 -15.383 1.00 77.94 275 THR A C 1
ATOM 2185 O O . THR A 1 275 ? 2.803 -6.219 -14.750 1.00 77.94 275 THR A O 1
ATOM 2188 N N . ARG A 1 276 ? 2.837 -5.062 -16.660 1.00 85.31 276 ARG A N 1
ATOM 2189 C CA . ARG A 1 276 ? 3.662 -6.024 -17.388 1.00 85.31 276 ARG A CA 1
ATOM 2190 C C . ARG A 1 276 ? 4.763 -5.305 -18.135 1.00 85.31 276 ARG A C 1
ATOM 2192 O O . ARG A 1 276 ? 4.485 -4.358 -18.861 1.00 85.31 276 ARG A O 1
ATOM 2199 N N . PHE A 1 277 ? 5.962 -5.855 -18.039 1.00 87.00 277 PHE A N 1
ATOM 2200 C CA . PHE A 1 277 ? 7.104 -5.428 -18.827 1.00 87.00 277 PHE A CA 1
ATOM 2201 C C . PHE A 1 277 ? 7.481 -6.518 -19.802 1.00 87.00 277 PHE A C 1
ATOM 2203 O O . PHE A 1 277 ? 7.507 -7.705 -19.468 1.00 87.00 277 PHE A O 1
ATOM 2210 N N . TYR A 1 278 ? 7.749 -6.084 -21.017 1.00 91.00 278 TYR A N 1
ATOM 2211 C CA . TYR A 1 278 ? 8.204 -6.900 -22.117 1.00 91.00 278 TYR A CA 1
ATOM 2212 C C . TYR A 1 278 ? 9.553 -6.336 -22.545 1.00 91.00 278 TYR A C 1
ATOM 2214 O O . TYR A 1 278 ? 9.642 -5.162 -22.895 1.00 91.00 278 TYR A O 1
ATOM 2222 N N . ALA A 1 279 ? 10.589 -7.161 -22.490 1.00 89.94 279 ALA A N 1
ATOM 2223 C CA . ALA A 1 279 ? 11.944 -6.794 -22.877 1.00 89.94 279 ALA A CA 1
ATOM 2224 C C . ALA A 1 279 ? 12.551 -7.895 -23.757 1.00 89.94 279 ALA A C 1
ATOM 2226 O O . ALA A 1 279 ? 12.106 -9.045 -23.674 1.00 89.94 279 ALA A O 1
ATOM 2227 N N . PRO A 1 280 ? 13.541 -7.587 -24.609 1.00 88.38 280 PRO A N 1
ATOM 2228 C CA . PRO A 1 280 ? 14.245 -8.606 -25.380 1.00 88.38 280 PRO A CA 1
ATOM 2229 C C . PRO A 1 280 ? 14.941 -9.615 -24.461 1.00 88.38 280 PRO A C 1
ATOM 2231 O O . PRO A 1 280 ? 15.207 -9.341 -23.291 1.00 88.38 280 PRO A O 1
ATOM 2234 N N . ARG A 1 281 ? 15.252 -10.799 -24.999 1.00 86.38 281 ARG A N 1
ATOM 2235 C CA . ARG A 1 281 ? 15.848 -11.911 -24.238 1.00 86.38 281 ARG A CA 1
ATOM 2236 C C . ARG A 1 281 ? 17.168 -11.563 -23.537 1.00 86.38 281 ARG A C 1
ATOM 2238 O O . ARG A 1 281 ? 17.467 -12.170 -22.510 1.00 86.38 281 ARG A O 1
ATOM 2245 N N . CYS A 1 282 ? 17.918 -10.601 -24.076 1.00 82.12 282 CYS A N 1
ATOM 2246 C CA . CYS A 1 282 ? 19.168 -10.095 -23.505 1.00 82.12 282 CYS A CA 1
ATOM 2247 C C . CYS A 1 282 ? 18.970 -9.288 -22.210 1.00 82.12 282 CYS A C 1
ATOM 2249 O O . CYS A 1 282 ? 19.946 -8.902 -21.580 1.00 82.12 282 CYS A O 1
ATOM 2251 N N . VAL A 1 283 ? 17.725 -9.015 -21.804 1.00 82.75 283 VAL A N 1
ATOM 2252 C CA . VAL A 1 283 ? 17.412 -8.346 -20.541 1.00 82.75 283 VAL A CA 1
ATOM 2253 C C . VAL A 1 283 ? 16.977 -9.367 -19.495 1.00 82.75 283 VAL A C 1
ATOM 2255 O O . VAL A 1 283 ? 16.037 -10.139 -19.711 1.00 82.75 283 VAL A O 1
ATOM 2258 N N . THR A 1 284 ? 17.599 -9.292 -18.323 1.00 82.38 284 THR A N 1
ATOM 2259 C CA . THR A 1 284 ? 17.234 -10.051 -17.126 1.00 82.38 284 THR A CA 1
ATOM 2260 C C . THR A 1 284 ? 16.686 -9.094 -16.074 1.00 82.38 284 THR A C 1
ATOM 2262 O O . THR A 1 284 ? 17.346 -8.127 -15.701 1.00 82.38 284 THR A O 1
ATOM 2265 N N . PHE A 1 285 ? 15.469 -9.350 -15.591 1.00 80.94 285 PHE A N 1
ATOM 2266 C CA . PHE A 1 285 ? 14.861 -8.564 -14.517 1.00 80.94 285 PHE A CA 1
ATOM 2267 C C . PHE A 1 285 ? 15.211 -9.153 -13.154 1.00 80.94 285 PHE A C 1
ATOM 2269 O O . PHE A 1 285 ? 14.996 -10.341 -12.920 1.00 80.94 285 PHE A O 1
ATOM 2276 N N . THR A 1 286 ? 15.628 -8.293 -12.232 1.00 73.69 286 THR A N 1
ATOM 2277 C CA . THR A 1 286 ? 15.764 -8.606 -10.812 1.00 73.69 286 THR A CA 1
ATOM 2278 C C . THR A 1 286 ? 14.702 -7.836 -10.046 1.00 73.69 286 THR A C 1
ATOM 2280 O O . THR A 1 286 ? 14.682 -6.602 -10.004 1.00 73.69 286 THR A O 1
ATOM 2283 N N . LYS A 1 287 ? 13.787 -8.578 -9.429 1.00 67.12 287 LYS A N 1
ATOM 2284 C CA . LYS A 1 287 ? 12.713 -8.006 -8.624 1.00 67.12 287 LYS A CA 1
ATOM 2285 C C . LYS A 1 287 ? 13.288 -7.483 -7.302 1.00 67.12 287 LYS A C 1
ATOM 2287 O O . LYS A 1 287 ? 13.655 -8.267 -6.430 1.00 67.12 287 LYS A O 1
ATOM 2292 N N . THR A 1 288 ? 13.332 -6.162 -7.144 1.00 61.72 288 THR A N 1
ATOM 2293 C CA . THR A 1 288 ? 13.895 -5.501 -5.953 1.00 61.72 288 THR A CA 1
ATOM 2294 C C . THR A 1 288 ? 12.888 -5.048 -4.914 1.00 61.72 288 THR A C 1
ATOM 2296 O O . THR A 1 288 ? 13.281 -4.597 -3.850 1.00 61.72 288 THR A O 1
ATOM 2299 N N . THR A 1 289 ? 11.596 -5.183 -5.186 1.00 62.41 289 THR A N 1
ATOM 2300 C CA . THR A 1 289 ? 10.520 -4.912 -4.219 1.00 62.41 289 THR A CA 1
ATOM 2301 C C . THR A 1 289 ? 9.748 -6.196 -3.933 1.00 62.41 289 THR A C 1
ATOM 2303 O O . THR A 1 289 ? 9.790 -7.118 -4.738 1.00 62.41 289 THR A O 1
ATOM 2306 N N . GLY A 1 290 ? 9.047 -6.310 -2.803 1.00 53.66 290 GLY A N 1
ATOM 2307 C CA . GLY A 1 290 ? 8.262 -7.501 -2.412 1.00 53.66 290 GLY A CA 1
ATOM 2308 C C . GLY A 1 290 ? 7.068 -7.879 -3.317 1.00 53.66 290 GLY A C 1
ATOM 2309 O O . GLY A 1 290 ? 6.254 -8.700 -2.924 1.00 53.66 290 GLY A O 1
ATOM 2310 N N . CYS A 1 291 ? 6.939 -7.324 -4.528 1.00 57.31 291 CYS A N 1
ATOM 2311 C CA . CYS A 1 291 ? 5.757 -7.426 -5.399 1.00 57.31 291 CYS A CA 1
ATOM 2312 C C . CYS A 1 291 ? 5.464 -8.835 -5.893 1.00 57.31 291 CYS A C 1
ATOM 2314 O O . CYS A 1 291 ? 6.216 -9.400 -6.683 1.00 57.31 291 CYS A O 1
ATOM 2316 N N . SER A 1 292 ? 4.351 -9.428 -5.468 1.00 59.41 292 SER A N 1
ATOM 2317 C CA . SER A 1 292 ? 3.889 -10.687 -6.053 1.00 59.41 292 SER A CA 1
ATOM 2318 C C . SER A 1 292 ? 3.874 -10.599 -7.587 1.00 59.41 292 SER A C 1
ATOM 2320 O O . SER A 1 292 ? 3.385 -9.647 -8.201 1.00 59.41 292 SER A O 1
ATOM 2322 N N . GLY A 1 293 ? 4.525 -11.559 -8.236 1.00 70.25 293 GLY A N 1
ATOM 2323 C CA . GLY A 1 293 ? 4.846 -11.427 -9.647 1.00 70.25 293 GLY A CA 1
ATOM 2324 C C . GLY A 1 293 ? 5.672 -12.586 -10.167 1.00 70.25 293 GLY A C 1
ATOM 2325 O O . GLY A 1 293 ? 6.142 -13.428 -9.411 1.00 70.25 293 GLY A O 1
ATOM 2326 N N . SER A 1 294 ? 5.833 -12.636 -11.483 1.00 77.12 294 SER A N 1
ATOM 2327 C CA . SER A 1 294 ? 6.622 -13.671 -12.148 1.00 77.12 294 SER A CA 1
ATOM 2328 C C . SER A 1 294 ? 7.497 -13.059 -13.224 1.00 77.12 294 SER A C 1
ATOM 2330 O O . SER A 1 294 ? 7.048 -12.208 -13.997 1.00 77.12 294 SER A O 1
ATOM 2332 N N . VAL A 1 295 ? 8.737 -13.530 -13.293 1.00 84.19 295 VAL A N 1
ATOM 2333 C CA . VAL A 1 295 ? 9.591 -13.363 -14.465 1.00 84.19 295 VAL A CA 1
ATOM 2334 C C . VAL A 1 295 ? 9.434 -14.628 -15.297 1.00 84.19 295 VAL A C 1
ATOM 2336 O O . VAL A 1 295 ? 9.634 -15.733 -14.804 1.00 84.19 295 VAL A O 1
ATOM 2339 N N . ASN A 1 296 ? 9.010 -14.481 -16.547 1.00 85.31 296 ASN A N 1
ATOM 2340 C CA . ASN A 1 296 ? 8.929 -15.580 -17.498 1.00 85.31 296 ASN A CA 1
ATOM 2341 C C . ASN A 1 296 ? 9.795 -15.246 -18.703 1.00 85.31 296 ASN A C 1
ATOM 2343 O O . ASN A 1 296 ? 9.557 -14.250 -19.391 1.00 85.31 296 ASN A O 1
ATOM 2347 N N . THR A 1 297 ? 10.771 -16.102 -18.950 1.00 86.25 297 THR A N 1
ATOM 2348 C CA . THR A 1 297 ? 11.742 -15.928 -20.017 1.00 86.25 297 THR A CA 1
ATOM 2349 C C . THR A 1 297 ? 11.463 -16.945 -21.111 1.00 86.25 297 THR A C 1
ATOM 2351 O O . THR A 1 297 ? 11.380 -18.143 -20.852 1.00 86.25 297 THR A O 1
ATOM 2354 N N . LYS A 1 298 ? 11.292 -16.460 -22.340 1.00 86.62 298 LYS A N 1
ATOM 2355 C CA . LYS A 1 298 ? 11.087 -17.264 -23.550 1.00 86.62 298 LYS A CA 1
ATOM 2356 C C . LYS A 1 298 ? 12.144 -16.909 -24.583 1.00 86.62 298 LYS A C 1
ATOM 2358 O O . LYS A 1 298 ? 12.787 -15.876 -24.459 1.00 86.62 298 LYS A O 1
ATOM 2363 N N . GLU A 1 299 ? 12.248 -17.721 -25.631 1.00 83.75 299 GLU A N 1
ATOM 2364 C CA . GLU A 1 299 ? 13.238 -17.601 -26.712 1.00 83.75 299 GLU A CA 1
ATOM 2365 C C . GLU A 1 299 ? 13.524 -16.153 -27.157 1.00 83.75 299 GLU A C 1
ATOM 2367 O O . GLU A 1 299 ? 14.678 -15.743 -27.202 1.00 83.75 299 GLU A O 1
ATOM 2372 N N . PHE A 1 300 ? 12.485 -15.341 -27.390 1.00 84.19 300 PHE A N 1
ATOM 2373 C CA . PHE A 1 300 ? 12.640 -13.970 -27.901 1.00 84.19 300 PHE A CA 1
ATOM 2374 C C . PHE A 1 300 ? 12.448 -12.859 -26.864 1.00 84.19 300 PHE A C 1
ATOM 2376 O O . PHE A 1 300 ? 12.675 -11.691 -27.176 1.00 84.19 300 PHE A O 1
ATOM 2383 N N . ILE A 1 301 ? 11.951 -13.173 -25.667 1.00 90.62 301 ILE A N 1
ATOM 2384 C CA . ILE A 1 301 ? 11.402 -12.153 -24.771 1.00 90.62 301 ILE A CA 1
ATOM 2385 C C . ILE A 1 301 ? 11.525 -12.549 -23.305 1.00 90.62 301 ILE A C 1
ATOM 2387 O O . ILE A 1 301 ? 11.210 -13.674 -22.916 1.00 90.62 301 ILE A O 1
ATOM 2391 N N . THR A 1 302 ? 11.889 -11.578 -22.480 1.00 89.38 302 THR A N 1
ATOM 2392 C CA . THR A 1 302 ? 11.759 -11.643 -21.030 1.00 89.38 302 THR A CA 1
ATOM 2393 C C . THR A 1 302 ? 10.525 -10.846 -20.627 1.00 89.38 302 THR A C 1
ATOM 2395 O O . THR A 1 302 ? 10.367 -9.676 -20.984 1.00 89.38 302 THR A O 1
ATOM 2398 N N . LYS A 1 303 ? 9.611 -11.485 -19.894 1.00 89.81 303 LYS A N 1
ATOM 2399 C CA . LYS A 1 303 ? 8.364 -10.877 -19.437 1.00 89.81 303 LYS A CA 1
ATOM 2400 C C . LYS A 1 303 ? 8.304 -10.834 -17.920 1.00 89.81 303 LYS A C 1
ATOM 2402 O O . LYS A 1 303 ? 8.177 -11.877 -17.284 1.00 89.81 303 LYS A O 1
ATOM 2407 N N . LEU A 1 304 ? 8.266 -9.632 -17.359 1.00 85.88 304 LEU A N 1
ATOM 2408 C CA . LEU A 1 304 ? 7.955 -9.416 -15.950 1.00 85.88 304 LEU A CA 1
ATOM 2409 C C . LEU A 1 304 ? 6.459 -9.115 -15.808 1.00 85.88 304 LEU A C 1
ATOM 2411 O O . LEU A 1 304 ? 5.924 -8.229 -16.473 1.00 85.88 304 LEU A O 1
ATOM 2415 N N . LYS A 1 305 ? 5.759 -9.877 -14.970 1.00 81.50 305 LYS A N 1
ATOM 2416 C CA . LYS A 1 305 ? 4.369 -9.617 -14.577 1.00 81.50 305 LYS A CA 1
ATOM 2417 C C . LYS A 1 305 ? 4.357 -9.243 -13.108 1.00 81.50 305 LYS A C 1
ATOM 2419 O O . LYS A 1 305 ? 4.757 -10.069 -12.293 1.00 81.50 305 LYS A O 1
ATOM 2424 N N . LEU A 1 306 ? 3.854 -8.060 -12.797 1.00 74.69 306 LEU A N 1
ATOM 2425 C CA . LEU A 1 306 ? 3.675 -7.586 -11.433 1.00 74.69 306 LEU A CA 1
ATOM 2426 C C . LEU A 1 306 ? 2.177 -7.468 -11.147 1.00 74.69 306 LEU A C 1
ATOM 2428 O O . LEU A 1 306 ? 1.424 -6.910 -11.956 1.00 74.69 306 LEU A O 1
ATOM 2432 N N . ASN A 1 307 ? 1.752 -8.047 -10.028 1.00 66.81 307 ASN A N 1
ATOM 2433 C CA . ASN A 1 307 ? 0.388 -7.943 -9.527 1.00 66.81 307 ASN A CA 1
ATOM 2434 C C . ASN A 1 307 ? 0.340 -6.865 -8.437 1.00 66.81 307 ASN A C 1
ATOM 2436 O O . ASN A 1 307 ? 1.291 -6.738 -7.670 1.00 66.81 307 ASN A O 1
ATOM 2440 N N . SER A 1 308 ? -0.763 -6.112 -8.392 1.00 55.56 308 SER A N 1
ATOM 2441 C CA . SER A 1 308 ? -1.099 -5.177 -7.307 1.00 55.56 308 SER A CA 1
ATOM 2442 C C . SER A 1 308 ? 0.058 -4.256 -6.897 1.00 55.56 308 SER A C 1
ATOM 2444 O O . SER A 1 308 ? 0.573 -4.343 -5.788 1.00 55.56 308 SER A O 1
ATOM 2446 N N . MET A 1 309 ? 0.498 -3.381 -7.809 1.00 57.72 309 MET A N 1
ATOM 2447 C CA . MET A 1 309 ? 1.535 -2.396 -7.494 1.00 57.72 309 MET A CA 1
ATOM 2448 C C . MET A 1 309 ? 0.945 -1.039 -7.113 1.00 57.72 309 MET A C 1
ATOM 2450 O O . MET A 1 309 ? 0.398 -0.335 -7.963 1.00 57.72 309 MET A O 1
ATOM 2454 N N . VAL A 1 310 ? 1.193 -0.631 -5.869 1.00 53.38 310 VAL A N 1
ATOM 2455 C CA . VAL A 1 310 ? 1.058 0.755 -5.386 1.00 53.38 310 VAL A CA 1
ATOM 2456 C C . VAL A 1 310 ? 2.446 1.413 -5.320 1.00 53.38 310 VAL A C 1
ATOM 2458 O O . VAL A 1 310 ? 2.721 2.223 -4.452 1.00 53.38 310 VAL A O 1
ATOM 2461 N N . GLY A 1 311 ? 3.355 1.036 -6.223 1.00 56.97 311 GLY A N 1
ATOM 2462 C CA . GLY A 1 311 ? 4.745 1.484 -6.225 1.00 56.97 311 GLY A CA 1
ATOM 2463 C C . GLY A 1 311 ? 5.700 0.300 -6.304 1.00 56.97 311 GLY A C 1
ATOM 2464 O O . GLY A 1 311 ? 5.523 -0.717 -5.636 1.00 56.97 311 GLY A O 1
ATOM 2465 N N . GLY A 1 312 ? 6.719 0.419 -7.148 1.00 63.50 312 GLY A N 1
ATOM 2466 C CA . GLY A 1 312 ? 7.695 -0.638 -7.360 1.00 63.50 312 GLY A CA 1
ATOM 2467 C C . GLY A 1 312 ? 8.986 -0.090 -7.940 1.00 63.50 312 GLY A C 1
ATOM 2468 O O . GLY A 1 312 ? 8.979 0.880 -8.702 1.00 63.50 312 GLY A O 1
ATOM 2469 N N . SER A 1 313 ? 10.096 -0.718 -7.561 1.00 71.81 313 SER A N 1
ATOM 2470 C CA . SER A 1 313 ? 11.353 -0.622 -8.287 1.00 71.81 313 SER A CA 1
ATOM 2471 C C . SER A 1 313 ? 11.673 -1.951 -8.943 1.00 71.81 313 SER A C 1
ATOM 2473 O O . SER A 1 313 ? 11.428 -3.025 -8.378 1.00 71.81 313 SER A O 1
ATOM 2475 N N . ILE A 1 314 ? 12.215 -1.858 -10.147 1.00 76.88 314 ILE A N 1
ATOM 2476 C CA . ILE A 1 314 ? 12.715 -2.994 -10.907 1.00 76.88 314 ILE A CA 1
ATOM 2477 C C . ILE A 1 314 ? 14.169 -2.686 -11.198 1.00 76.88 314 ILE A C 1
ATOM 2479 O O . ILE A 1 314 ? 14.462 -1.632 -11.762 1.00 76.88 314 ILE A O 1
ATOM 2483 N N . ARG A 1 315 ? 15.067 -3.600 -10.829 1.00 79.38 315 ARG A N 1
ATOM 2484 C CA . ARG A 1 315 ? 16.425 -3.607 -11.370 1.00 79.38 315 ARG A CA 1
ATOM 2485 C C . ARG A 1 315 ? 16.461 -4.535 -12.567 1.00 79.38 315 ARG A C 1
ATOM 2487 O O . ARG A 1 315 ? 15.730 -5.525 -12.621 1.00 79.38 315 ARG A O 1
ATOM 2494 N N . PHE A 1 316 ? 17.305 -4.232 -13.530 1.00 77.62 316 PHE A N 1
ATOM 2495 C CA . PHE A 1 316 ? 17.532 -5.132 -14.646 1.00 77.62 316 PHE A CA 1
ATOM 2496 C C . PHE A 1 316 ? 18.978 -5.069 -15.102 1.00 77.62 316 PHE A C 1
ATOM 2498 O O . PHE A 1 316 ? 19.671 -4.083 -14.890 1.00 77.62 316 PHE A O 1
ATOM 2505 N N . GLN A 1 317 ? 19.423 -6.148 -15.725 1.00 79.06 317 GLN A N 1
ATOM 2506 C CA . GLN A 1 317 ? 20.703 -6.236 -16.409 1.00 79.06 317 GLN A CA 1
ATOM 2507 C C . GLN A 1 317 ? 20.419 -6.435 -17.890 1.00 79.06 317 GLN A C 1
ATOM 2509 O O . GLN A 1 317 ? 19.501 -7.173 -18.250 1.00 79.06 317 GLN A O 1
ATOM 2514 N N . CYS A 1 318 ? 21.177 -5.757 -18.744 1.00 76.19 318 CYS A N 1
ATOM 2515 C CA . CYS A 1 318 ? 21.082 -5.916 -20.186 1.00 76.19 318 CYS A CA 1
ATOM 2516 C C . CYS A 1 318 ? 22.428 -6.414 -20.696 1.00 76.19 318 CYS A C 1
ATOM 2518 O O . CYS A 1 318 ? 23.412 -5.685 -20.641 1.00 76.19 318 CYS A O 1
ATOM 2520 N N . GLU A 1 319 ? 22.455 -7.636 -21.213 1.00 73.88 319 GLU A N 1
ATOM 2521 C CA . GLU A 1 319 ? 23.582 -8.120 -21.999 1.00 73.88 319 GLU A CA 1
ATOM 2522 C C . GLU A 1 319 ? 23.620 -7.347 -23.320 1.00 73.88 319 GLU A C 1
ATOM 2524 O O . GLU A 1 319 ? 22.582 -7.075 -23.939 1.00 73.88 319 GLU A O 1
ATOM 2529 N N . GLU A 1 320 ? 24.814 -6.938 -23.736 1.00 63.94 320 GLU A N 1
ATOM 2530 C CA . GLU A 1 320 ? 24.984 -6.096 -24.910 1.00 63.94 320 GLU A CA 1
ATOM 2531 C C . GLU A 1 320 ? 24.518 -6.827 -26.179 1.00 63.94 320 GLU A C 1
ATOM 2533 O O . GLU A 1 320 ? 25.108 -7.817 -26.614 1.00 63.94 320 GLU A O 1
ATOM 2538 N N . ASN A 1 321 ? 23.449 -6.327 -26.805 1.00 64.12 321 ASN A N 1
ATOM 2539 C CA . ASN A 1 321 ? 22.990 -6.849 -28.085 1.00 64.12 321 ASN A CA 1
ATOM 2540 C C . ASN A 1 321 ? 23.726 -6.129 -29.224 1.00 64.12 321 ASN A C 1
ATOM 2542 O O . ASN A 1 321 ? 23.443 -4.967 -29.532 1.00 64.12 321 ASN A O 1
ATOM 2546 N N . LYS A 1 322 ? 24.687 -6.812 -29.854 1.00 62.12 322 LYS A N 1
ATOM 2547 C CA . LYS A 1 322 ? 25.527 -6.241 -30.922 1.00 62.12 322 LYS A CA 1
ATOM 2548 C C . LYS A 1 322 ? 24.757 -5.911 -32.209 1.00 62.12 322 LYS A C 1
ATOM 2550 O O . LYS A 1 322 ? 25.230 -5.087 -32.980 1.00 62.12 322 LYS A O 1
ATOM 2555 N N . ASN A 1 323 ? 23.566 -6.480 -32.407 1.00 65.94 323 ASN A N 1
ATOM 2556 C CA . ASN A 1 323 ? 22.875 -6.458 -33.702 1.00 65.94 323 ASN A CA 1
ATOM 2557 C C . ASN A 1 323 ? 21.882 -5.301 -33.898 1.00 65.94 323 ASN A C 1
ATOM 2559 O O . ASN A 1 323 ? 21.447 -5.081 -35.021 1.00 65.94 323 ASN A O 1
ATOM 2563 N N . HIS A 1 324 ? 21.520 -4.568 -32.842 1.00 68.81 324 HIS A N 1
ATOM 2564 C CA . HIS A 1 324 ? 20.543 -3.473 -32.924 1.00 68.81 324 HIS A CA 1
ATOM 2565 C C . HIS A 1 324 ? 21.087 -2.182 -32.329 1.00 68.81 324 HIS A C 1
ATOM 2567 O O . HIS A 1 324 ? 21.902 -2.208 -31.403 1.00 68.81 324 HIS A O 1
ATOM 2573 N N . ILE A 1 325 ? 20.628 -1.042 -32.846 1.00 67.06 325 ILE A N 1
ATOM 2574 C CA . ILE A 1 325 ? 21.029 0.281 -32.344 1.00 67.06 325 ILE A CA 1
ATOM 2575 C C . ILE A 1 325 ? 20.307 0.581 -31.021 1.00 67.06 325 ILE A C 1
ATOM 2577 O O . ILE A 1 325 ? 20.865 1.238 -30.138 1.00 67.06 325 ILE A O 1
ATOM 2581 N N . HIS A 1 326 ? 19.095 0.044 -30.858 1.00 74.56 326 HIS A N 1
ATOM 2582 C CA . HIS A 1 326 ? 18.221 0.300 -29.719 1.00 74.56 326 HIS A CA 1
ATOM 2583 C C . HIS A 1 326 ? 17.878 -0.969 -28.935 1.00 74.56 326 HIS A C 1
ATOM 2585 O O . HIS A 1 326 ? 17.568 -2.012 -29.511 1.00 74.56 326 HIS A O 1
ATOM 2591 N N . THR A 1 327 ? 17.827 -0.843 -27.607 1.00 80.12 327 THR A N 1
ATOM 2592 C CA . THR A 1 327 ? 17.162 -1.824 -26.736 1.00 80.12 327 THR A CA 1
ATOM 2593 C C . THR A 1 327 ? 15.839 -1.225 -26.278 1.00 80.12 327 THR A C 1
ATOM 2595 O O . THR A 1 327 ? 15.826 -0.211 -25.579 1.00 80.12 327 THR A O 1
ATOM 2598 N N . ARG A 1 328 ? 14.715 -1.835 -26.669 1.00 86.69 328 ARG A N 1
ATOM 2599 C CA . ARG A 1 328 ? 13.370 -1.332 -26.358 1.00 86.69 328 ARG A CA 1
ATOM 2600 C C . ARG A 1 328 ? 12.643 -2.188 -25.332 1.00 86.69 328 ARG A C 1
ATOM 2602 O O . ARG A 1 328 ? 12.755 -3.412 -25.320 1.00 86.69 328 ARG A O 1
ATOM 2609 N N . PHE A 1 329 ? 11.851 -1.521 -24.505 1.00 87.75 329 PHE A N 1
ATOM 2610 C CA . PHE A 1 329 ? 10.977 -2.116 -23.507 1.00 87.75 329 PHE A CA 1
ATOM 2611 C C . PHE A 1 329 ? 9.556 -1.681 -23.812 1.00 87.75 329 PHE A C 1
ATOM 2613 O O . PHE A 1 329 ? 9.321 -0.530 -24.168 1.00 87.75 329 PHE A O 1
ATOM 2620 N N . LEU A 1 330 ? 8.601 -2.582 -23.631 1.00 90.38 330 LEU A N 1
ATOM 2621 C CA . LEU A 1 330 ? 7.193 -2.226 -23.645 1.00 90.38 330 LEU A CA 1
ATOM 2622 C C . LEU A 1 330 ? 6.621 -2.403 -22.239 1.00 90.38 330 LEU A C 1
ATOM 2624 O O . LEU A 1 330 ? 6.621 -3.503 -21.679 1.00 90.38 330 LEU A O 1
ATOM 2628 N N . GLU A 1 331 ? 6.107 -1.311 -21.697 1.00 88.81 331 GLU A N 1
ATOM 2629 C CA . GLU A 1 331 ? 5.279 -1.273 -20.502 1.00 88.81 331 GLU A CA 1
ATOM 2630 C C . GLU A 1 331 ? 3.807 -1.432 -20.899 1.00 88.81 331 GLU A C 1
ATOM 2632 O O . GLU A 1 331 ? 3.331 -0.832 -21.861 1.00 88.81 331 GLU A O 1
ATOM 2637 N N . SER A 1 332 ? 3.081 -2.271 -20.162 1.00 87.75 332 SER A N 1
ATOM 2638 C CA . SER A 1 332 ? 1.640 -2.460 -20.304 1.00 87.75 332 SER A CA 1
ATOM 2639 C C . SER A 1 332 ? 0.983 -2.403 -18.937 1.00 87.75 332 SER A C 1
ATOM 2641 O O . SER A 1 332 ? 1.214 -3.279 -18.099 1.00 87.75 332 SER A O 1
ATOM 2643 N N . VAL A 1 333 ? 0.141 -1.397 -18.735 1.00 82.50 333 VAL A N 1
ATOM 2644 C CA . VAL A 1 333 ? -0.534 -1.121 -17.466 1.00 82.50 333 VAL A CA 1
ATOM 2645 C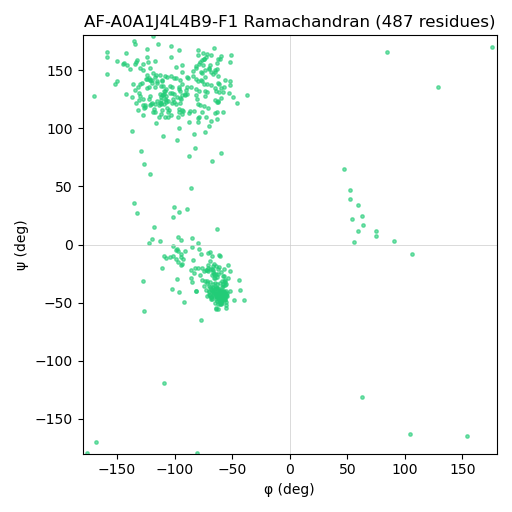 C . VAL A 1 333 ? -2.030 -1.189 -17.696 1.00 82.50 333 VAL A C 1
ATOM 2647 O O . VAL A 1 333 ? -2.574 -0.459 -18.516 1.00 82.50 333 VAL A O 1
ATOM 2650 N N . ARG A 1 334 ? -2.717 -2.066 -16.975 1.00 78.94 334 ARG A N 1
ATOM 2651 C CA . ARG A 1 334 ? -4.179 -2.151 -17.020 1.00 78.94 334 ARG A CA 1
ATOM 2652 C C . ARG A 1 334 ? -4.769 -1.399 -15.836 1.00 78.94 334 ARG A C 1
ATOM 2654 O O . ARG A 1 334 ? -4.479 -1.777 -14.712 1.00 78.94 334 ARG A O 1
ATOM 2661 N N . THR A 1 335 ? -5.594 -0.387 -16.076 1.00 74.19 335 THR A N 1
ATOM 2662 C CA . THR A 1 335 ? -6.356 0.347 -15.051 1.00 74.19 335 THR A CA 1
ATOM 2663 C C . THR A 1 335 ? -7.860 0.200 -15.302 1.00 74.19 335 THR A C 1
ATOM 2665 O O . THR A 1 335 ? -8.274 -0.413 -16.289 1.00 74.19 335 THR A O 1
ATOM 2668 N N . ARG A 1 336 ? -8.680 0.808 -14.436 1.00 68.56 336 ARG A N 1
ATOM 2669 C CA . ARG A 1 336 ? -10.132 0.959 -14.643 1.00 68.56 336 ARG A CA 1
ATOM 2670 C C . ARG A 1 336 ? -10.499 1.710 -15.929 1.00 68.56 336 ARG A C 1
ATOM 2672 O O . ARG A 1 336 ? -11.571 1.492 -16.481 1.00 68.56 336 ARG A O 1
ATOM 2679 N N . ASN A 1 337 ? -9.621 2.593 -16.405 1.00 73.44 337 ASN A N 1
ATOM 2680 C CA . ASN A 1 337 ? -9.890 3.395 -17.592 1.00 73.44 337 ASN A CA 1
ATOM 2681 C C . ASN A 1 337 ? -9.519 2.642 -18.875 1.00 73.44 337 ASN A C 1
ATOM 2683 O O . ASN A 1 337 ? -10.059 2.952 -19.931 1.00 73.44 337 ASN A O 1
ATOM 2687 N N . GLY A 1 338 ? -8.647 1.634 -18.815 1.00 80.81 338 GLY A N 1
ATOM 2688 C CA . GLY A 1 338 ? -8.275 0.831 -19.977 1.00 80.81 338 GLY A CA 1
ATOM 2689 C C . GLY A 1 338 ? -6.891 0.212 -19.841 1.00 80.81 338 GLY A C 1
ATOM 2690 O O . GLY A 1 338 ? -6.316 0.137 -18.757 1.00 80.81 338 GLY A O 1
ATOM 2691 N N . THR A 1 339 ? -6.336 -0.261 -20.956 1.00 86.50 339 THR A N 1
ATOM 2692 C CA . THR A 1 339 ? -4.941 -0.718 -20.999 1.00 86.50 339 THR A CA 1
ATOM 2693 C C . THR A 1 339 ? -4.065 0.338 -21.647 1.00 86.50 339 THR A C 1
ATOM 2695 O O . THR A 1 339 ? -4.269 0.676 -22.806 1.00 86.50 339 THR A O 1
ATOM 2698 N N . PHE A 1 340 ? -3.064 0.808 -20.917 1.00 87.69 340 PHE A N 1
ATOM 2699 C CA . PHE A 1 340 ? -2.061 1.748 -21.389 1.00 87.69 340 PHE A CA 1
ATOM 2700 C C . PHE A 1 340 ? -0.820 0.991 -21.840 1.00 87.69 340 PHE A C 1
ATOM 2702 O O . PHE A 1 340 ? -0.354 0.088 -21.136 1.00 87.69 340 PHE A O 1
ATOM 2709 N N . LEU A 1 341 ? -0.298 1.347 -23.009 1.00 91.31 341 LEU A N 1
ATOM 2710 C CA . LEU A 1 341 ? 0.987 0.878 -23.509 1.00 91.31 341 LEU A CA 1
ATOM 2711 C C . LEU A 1 341 ? 1.958 2.054 -23.624 1.00 91.31 341 LEU A C 1
ATOM 2713 O O . LEU A 1 341 ? 1.560 3.126 -24.080 1.00 91.31 341 LEU A O 1
ATOM 2717 N N . THR A 1 342 ? 3.223 1.818 -23.280 1.00 89.94 342 THR A N 1
ATOM 2718 C CA . THR A 1 342 ? 4.312 2.799 -23.405 1.00 89.94 342 THR A CA 1
ATOM 2719 C C . THR A 1 342 ? 5.585 2.080 -23.840 1.00 89.94 342 THR A C 1
ATOM 2721 O O . THR A 1 342 ? 5.956 1.063 -23.247 1.00 89.94 342 THR A O 1
ATOM 2724 N N . VAL A 1 343 ? 6.257 2.582 -24.880 1.00 90.12 343 VAL A N 1
ATOM 2725 C CA . VAL A 1 343 ? 7.561 2.062 -25.319 1.00 90.12 343 VAL A CA 1
ATOM 2726 C C . VAL A 1 343 ? 8.675 2.924 -24.745 1.00 90.12 343 VAL A C 1
ATOM 2728 O O . VAL A 1 343 ? 8.704 4.134 -24.944 1.00 90.12 343 VAL A O 1
ATOM 2731 N N . HIS A 1 344 ? 9.622 2.279 -24.072 1.00 85.44 344 HIS A N 1
ATOM 2732 C CA . HIS A 1 344 ? 10.825 2.904 -23.533 1.00 85.44 344 HIS A CA 1
ATOM 2733 C C . HIS A 1 344 ? 12.032 2.477 -24.366 1.00 85.44 344 HIS A C 1
ATOM 2735 O O . HIS A 1 344 ? 12.191 1.290 -24.661 1.00 85.44 344 HIS A O 1
ATOM 2741 N N . THR A 1 345 ? 12.886 3.427 -24.746 1.00 79.25 345 THR A N 1
ATOM 2742 C CA . THR A 1 345 ? 14.070 3.167 -25.578 1.00 79.25 345 THR A CA 1
ATOM 2743 C C . THR A 1 345 ? 15.341 3.455 -24.787 1.00 79.25 345 THR A C 1
ATOM 2745 O O . THR A 1 345 ? 15.530 4.566 -24.297 1.00 79.25 345 THR A O 1
ATOM 2748 N N . LEU A 1 346 ? 16.226 2.461 -24.686 1.00 75.19 346 LEU A N 1
ATOM 2749 C CA . LEU A 1 346 ? 17.601 2.653 -24.238 1.00 75.19 346 LEU A CA 1
ATOM 2750 C C . LEU A 1 346 ? 18.501 2.865 -25.459 1.00 75.19 346 LEU A C 1
ATOM 2752 O O . LEU A 1 346 ? 18.483 2.079 -26.412 1.00 75.19 346 LEU A O 1
ATOM 2756 N N . HIS A 1 347 ? 19.286 3.935 -25.419 1.00 68.06 347 HIS A N 1
ATOM 2757 C CA . HIS A 1 347 ? 20.225 4.326 -26.460 1.00 68.06 347 HIS A CA 1
ATOM 2758 C C . HIS A 1 347 ? 21.646 3.908 -26.076 1.00 68.06 347 HIS A C 1
ATOM 2760 O O . HIS A 1 347 ? 22.053 4.025 -24.921 1.00 68.06 347 HIS A O 1
ATOM 2766 N N . LYS A 1 348 ? 22.439 3.482 -27.064 1.00 58.91 348 LYS A N 1
ATOM 2767 C CA . LYS A 1 348 ? 23.846 3.111 -26.849 1.00 58.91 348 LYS A CA 1
ATOM 2768 C C . LYS A 1 348 ? 24.756 4.305 -26.480 1.00 58.91 348 LYS A C 1
ATOM 2770 O O . LYS A 1 348 ? 25.768 4.088 -25.829 1.00 58.91 348 LYS A O 1
ATOM 2775 N N . ASN A 1 349 ? 24.360 5.553 -26.785 1.00 52.47 349 ASN A N 1
ATOM 2776 C CA . ASN A 1 349 ? 25.225 6.750 -26.697 1.00 52.47 349 ASN A CA 1
ATOM 2777 C C . ASN A 1 349 ? 24.605 7.984 -25.983 1.00 52.47 349 ASN A C 1
ATOM 2779 O O . ASN A 1 349 ? 24.972 9.113 -26.294 1.00 52.47 349 ASN A O 1
ATOM 2783 N N . ALA A 1 350 ? 23.659 7.818 -25.051 1.00 50.19 350 ALA A N 1
ATOM 2784 C CA . ALA A 1 350 ? 23.065 8.951 -24.316 1.00 50.19 350 ALA A CA 1
ATOM 2785 C C . ALA A 1 350 ? 23.839 9.295 -23.022 1.00 50.19 350 ALA A C 1
ATOM 2787 O O . ALA A 1 350 ? 24.356 8.400 -22.353 1.00 50.19 350 ALA A O 1
ATOM 2788 N N . ALA A 1 351 ? 23.921 10.589 -22.680 1.00 49.75 351 ALA A N 1
ATOM 2789 C CA . ALA A 1 351 ? 24.920 11.126 -21.745 1.00 49.75 351 ALA A CA 1
ATOM 2790 C C . ALA A 1 351 ? 24.502 11.248 -20.264 1.00 49.75 351 ALA A C 1
ATOM 2792 O O . ALA A 1 351 ? 25.384 11.357 -19.419 1.00 49.75 351 ALA A O 1
ATOM 2793 N N . ASN A 1 352 ? 23.211 11.204 -19.907 1.00 60.44 352 ASN A N 1
ATOM 2794 C CA . ASN A 1 352 ? 22.788 11.620 -18.560 1.00 60.44 352 ASN A CA 1
ATOM 2795 C C . ASN A 1 352 ? 22.159 10.481 -17.742 1.00 60.44 352 ASN A C 1
ATOM 2797 O O . ASN A 1 352 ? 21.068 10.000 -18.054 1.00 60.44 352 ASN A O 1
ATOM 2801 N N . VAL A 1 353 ? 22.840 10.085 -16.660 1.00 67.81 353 VAL A N 1
ATOM 2802 C CA . VAL A 1 353 ? 22.280 9.261 -15.576 1.00 67.81 353 VAL A CA 1
ATOM 2803 C C . VAL A 1 353 ? 21.451 10.164 -14.665 1.00 67.81 353 VAL A C 1
ATOM 2805 O O . VAL A 1 353 ? 21.898 11.230 -14.252 1.00 67.81 353 VAL A O 1
ATOM 2808 N N . ASN A 1 354 ? 20.237 9.740 -14.330 1.00 71.94 354 ASN A N 1
ATOM 2809 C CA . ASN A 1 354 ? 19.400 10.429 -13.360 1.00 71.94 354 ASN A CA 1
ATOM 2810 C C . ASN A 1 354 ? 19.797 9.993 -11.944 1.00 71.94 354 ASN A C 1
ATOM 2812 O O . ASN A 1 354 ? 19.336 8.967 -11.432 1.00 71.94 354 ASN A O 1
ATOM 2816 N N . GLU A 1 355 ? 20.671 10.781 -11.322 1.00 74.56 355 GLU A N 1
ATOM 2817 C CA . GLU A 1 355 ? 21.220 10.530 -9.985 1.00 74.56 355 GLU A CA 1
ATOM 2818 C C . GLU A 1 355 ? 20.123 10.355 -8.924 1.00 74.56 355 GLU A C 1
ATOM 2820 O O . GLU A 1 355 ? 20.144 9.393 -8.162 1.00 74.56 355 GLU A O 1
ATOM 2825 N N . ASN A 1 356 ? 19.077 11.184 -8.955 1.00 74.69 356 ASN A N 1
ATOM 2826 C CA . ASN A 1 356 ? 17.956 11.094 -8.012 1.00 74.69 356 ASN A CA 1
ATOM 2827 C C . ASN A 1 356 ? 17.216 9.747 -8.078 1.00 74.69 356 ASN A C 1
ATOM 2829 O O . ASN A 1 356 ? 16.800 9.194 -7.056 1.00 74.69 356 ASN A O 1
ATOM 2833 N N . ILE A 1 357 ? 17.021 9.210 -9.287 1.00 75.88 357 ILE A N 1
ATOM 2834 C CA . ILE A 1 357 ? 16.387 7.897 -9.455 1.00 75.88 357 ILE A CA 1
ATOM 2835 C C . ILE A 1 357 ? 17.363 6.790 -9.055 1.00 75.88 357 ILE A C 1
ATOM 2837 O O . ILE A 1 357 ? 16.946 5.810 -8.447 1.00 75.88 357 ILE A O 1
ATOM 2841 N N . THR A 1 358 ? 18.658 6.962 -9.322 1.00 79.00 358 THR A N 1
ATOM 2842 C CA . THR A 1 358 ? 19.704 6.034 -8.868 1.00 79.00 358 THR A CA 1
ATOM 2843 C C . THR A 1 358 ? 19.725 5.924 -7.342 1.00 79.00 358 THR A C 1
ATOM 2845 O O . THR A 1 358 ? 19.618 4.814 -6.820 1.00 79.00 358 THR A O 1
ATOM 2848 N N . ILE A 1 359 ? 19.717 7.051 -6.624 1.00 81.75 359 ILE A N 1
ATOM 2849 C CA . ILE A 1 359 ? 19.583 7.099 -5.159 1.00 81.75 359 ILE A CA 1
ATOM 2850 C C . ILE A 1 359 ? 18.288 6.410 -4.711 1.00 81.75 359 ILE A C 1
ATOM 2852 O O . ILE A 1 359 ? 18.310 5.546 -3.837 1.00 81.75 359 ILE A O 1
ATOM 2856 N N . SER A 1 360 ? 17.158 6.705 -5.361 1.00 83.25 360 SER A N 1
ATOM 2857 C CA . SER A 1 360 ? 15.873 6.066 -5.034 1.00 83.25 360 SER A CA 1
ATOM 2858 C C . SER A 1 360 ? 15.916 4.537 -5.200 1.00 83.25 360 SER A C 1
ATOM 2860 O O . SER A 1 360 ? 15.355 3.806 -4.385 1.00 83.25 360 SER A O 1
ATOM 2862 N N . LEU A 1 361 ? 16.596 4.024 -6.231 1.00 81.31 361 LEU A N 1
ATOM 2863 C CA . LEU A 1 361 ? 16.781 2.585 -6.457 1.00 81.31 361 LEU A CA 1
ATOM 2864 C C . LEU A 1 361 ? 17.716 1.936 -5.428 1.00 81.31 361 LEU A C 1
ATOM 2866 O O . LEU A 1 361 ? 17.500 0.772 -5.065 1.00 81.31 361 LEU A O 1
ATOM 2870 N N . LEU A 1 362 ? 18.751 2.652 -4.979 1.00 84.31 362 LEU A N 1
ATOM 2871 C CA . LEU A 1 362 ? 19.642 2.209 -3.905 1.00 84.31 362 LEU A CA 1
ATOM 2872 C C . LEU A 1 362 ? 18.866 2.093 -2.592 1.00 84.31 362 LEU A C 1
ATOM 2874 O O . LEU A 1 362 ? 18.788 0.998 -2.034 1.00 84.31 362 LEU A O 1
ATOM 2878 N N . LEU A 1 363 ? 18.197 3.171 -2.175 1.00 88.19 363 LEU A N 1
ATOM 2879 C CA . LEU A 1 363 ? 17.422 3.227 -0.934 1.00 88.19 363 LEU A CA 1
ATOM 2880 C C . LEU A 1 363 ? 16.284 2.202 -0.905 1.00 88.19 363 LEU A C 1
ATOM 2882 O O . LEU A 1 363 ? 16.087 1.532 0.105 1.00 88.19 363 LEU A O 1
ATOM 2886 N N . LYS A 1 364 ? 15.565 2.006 -2.019 1.00 86.88 364 LYS A N 1
ATOM 2887 C CA . LYS A 1 364 ? 14.528 0.964 -2.112 1.00 86.88 364 LYS A CA 1
ATOM 2888 C C . LYS A 1 364 ? 15.095 -0.449 -1.992 1.00 86.88 364 LYS A C 1
ATOM 2890 O O . LYS A 1 364 ? 14.444 -1.306 -1.402 1.00 86.88 364 LYS A O 1
ATOM 2895 N N . GLY A 1 365 ? 16.280 -0.704 -2.550 1.00 84.25 365 GLY A N 1
ATOM 2896 C CA . GLY A 1 365 ? 16.949 -1.996 -2.390 1.00 84.25 365 GLY A CA 1
ATOM 2897 C C . GLY A 1 365 ? 17.395 -2.231 -0.953 1.00 84.25 365 GLY A C 1
ATOM 2898 O O . GLY A 1 365 ? 17.073 -3.271 -0.394 1.00 84.25 365 GLY A O 1
ATOM 2899 N N . PHE A 1 366 ? 18.032 -1.232 -0.339 1.00 88.94 366 PHE A N 1
ATOM 2900 C CA . PHE A 1 366 ? 18.394 -1.261 1.077 1.00 88.94 366 PHE A CA 1
ATOM 2901 C C . PHE A 1 366 ? 17.175 -1.529 1.969 1.00 88.94 366 PHE A C 1
ATOM 2903 O O . PHE A 1 366 ? 17.190 -2.456 2.775 1.00 88.94 366 PHE A O 1
ATOM 2910 N N . ALA A 1 367 ? 16.084 -0.786 1.763 1.00 90.62 367 ALA A N 1
ATOM 2911 C CA . ALA A 1 367 ? 14.837 -0.992 2.487 1.00 90.62 367 ALA A CA 1
ATOM 2912 C C . ALA A 1 367 ? 14.270 -2.399 2.287 1.00 90.62 367 ALA A C 1
ATOM 2914 O O . ALA A 1 367 ? 13.877 -3.031 3.261 1.00 90.62 367 ALA A O 1
ATOM 2915 N N . SER A 1 368 ? 14.259 -2.915 1.054 1.00 87.62 368 SER A N 1
ATOM 2916 C CA . SER A 1 368 ? 13.815 -4.285 0.785 1.00 87.62 368 SER A CA 1
ATOM 2917 C C . SER A 1 368 ? 14.658 -5.317 1.534 1.00 87.62 368 SER A C 1
ATOM 2919 O O . SER A 1 368 ? 14.094 -6.229 2.130 1.00 87.62 368 SER A O 1
ATOM 2921 N N . ASP A 1 369 ? 15.984 -5.199 1.498 1.00 87.25 369 ASP A N 1
ATOM 2922 C CA . ASP A 1 369 ? 16.887 -6.184 2.097 1.00 87.25 369 ASP A CA 1
ATOM 2923 C C . ASP A 1 369 ? 16.787 -6.182 3.626 1.00 87.25 369 ASP A C 1
ATOM 2925 O O . ASP A 1 369 ? 16.655 -7.243 4.236 1.00 87.25 369 ASP A O 1
ATOM 2929 N N . VAL A 1 370 ? 16.772 -4.996 4.243 1.00 91.94 370 VAL A N 1
ATOM 2930 C CA . VAL A 1 370 ? 16.628 -4.854 5.698 1.00 91.94 370 VAL A CA 1
ATOM 2931 C C . VAL A 1 370 ? 15.252 -5.325 6.166 1.00 91.94 370 VAL A C 1
ATOM 2933 O O . VAL A 1 370 ? 15.155 -6.054 7.151 1.00 91.94 370 VAL A O 1
ATOM 2936 N N . LEU A 1 371 ? 14.178 -4.948 5.465 1.00 90.88 371 LEU A N 1
ATOM 2937 C CA . LEU A 1 371 ? 12.829 -5.368 5.841 1.00 90.88 371 LEU A CA 1
ATOM 2938 C C . LEU A 1 371 ? 12.626 -6.877 5.677 1.00 90.88 371 LEU A C 1
ATOM 2940 O O . LEU A 1 371 ? 11.978 -7.469 6.531 1.00 90.88 371 LEU A O 1
ATOM 2944 N N . ARG A 1 372 ? 13.191 -7.514 4.639 1.00 87.81 372 ARG A N 1
ATOM 2945 C CA . ARG A 1 372 ? 13.159 -8.983 4.480 1.00 87.81 372 ARG A CA 1
ATOM 2946 C C . ARG A 1 372 ? 13.735 -9.689 5.691 1.00 87.81 372 ARG A C 1
ATOM 2948 O O . ARG A 1 372 ? 12.997 -10.415 6.342 1.00 87.81 372 ARG A O 1
ATOM 2955 N N . ALA A 1 373 ? 14.961 -9.353 6.070 1.00 87.56 373 ALA A N 1
ATOM 2956 C CA . ALA A 1 373 ? 15.569 -9.890 7.280 1.00 87.56 373 ALA A CA 1
ATOM 2957 C C . ALA A 1 373 ? 14.702 -9.630 8.529 1.00 87.56 373 ALA A C 1
ATOM 2959 O O . ALA A 1 373 ? 14.464 -10.529 9.333 1.00 87.56 373 ALA A O 1
ATOM 2960 N N . ALA A 1 374 ? 14.152 -8.414 8.666 1.00 88.62 374 ALA A N 1
ATOM 2961 C CA . ALA A 1 374 ? 13.265 -8.063 9.774 1.00 88.62 374 ALA A CA 1
ATOM 2962 C C . ALA A 1 374 ? 12.013 -8.950 9.828 1.00 88.62 374 ALA A C 1
ATOM 2964 O O . ALA A 1 374 ? 11.570 -9.350 10.905 1.00 88.62 374 ALA A O 1
ATOM 2965 N N . TRP A 1 375 ? 11.407 -9.228 8.682 1.00 88.62 375 TRP A N 1
ATOM 2966 C CA . TRP A 1 375 ? 10.220 -10.065 8.573 1.00 88.62 375 TRP A CA 1
ATOM 2967 C C . TRP A 1 375 ? 10.539 -11.547 8.786 1.00 88.62 375 TRP A C 1
ATOM 2969 O O . TRP A 1 375 ? 9.723 -12.242 9.380 1.00 88.62 375 TRP A O 1
ATOM 2979 N N . ASP A 1 376 ? 11.735 -11.987 8.402 1.00 86.62 376 ASP A N 1
ATOM 2980 C CA . ASP A 1 376 ? 12.208 -13.369 8.550 1.00 86.62 376 ASP A CA 1
ATOM 2981 C C . ASP A 1 376 ? 12.702 -13.670 9.981 1.00 86.62 376 ASP A C 1
ATOM 2983 O O . ASP A 1 376 ? 13.125 -14.779 10.298 1.00 86.62 376 ASP A O 1
ATOM 2987 N N . GLY A 1 377 ? 12.609 -12.687 10.884 1.00 85.88 377 GLY A N 1
ATOM 2988 C CA . GLY A 1 377 ? 12.941 -12.847 12.299 1.00 85.88 377 GLY A CA 1
ATOM 2989 C C . GLY A 1 377 ? 14.394 -12.527 12.652 1.00 85.88 377 GLY A C 1
ATOM 2990 O O . GLY A 1 377 ? 14.765 -12.659 13.817 1.00 85.88 377 GLY A O 1
ATOM 2991 N N . GLU A 1 378 ? 15.206 -12.073 11.697 1.00 89.94 378 GLU A N 1
ATOM 2992 C CA . GLU A 1 378 ? 16.612 -11.744 11.932 1.00 89.94 378 GLU A CA 1
ATOM 2993 C C . GLU A 1 378 ? 16.800 -10.502 12.827 1.00 89.94 378 GLU A C 1
ATOM 2995 O O . GLU A 1 378 ? 15.892 -9.684 13.028 1.00 89.94 378 GLU A O 1
ATOM 3000 N N . ASP A 1 379 ? 18.017 -10.344 13.364 1.00 90.19 379 ASP A N 1
ATOM 3001 C CA . ASP A 1 379 ? 18.399 -9.169 14.151 1.00 90.19 379 ASP A CA 1
ATOM 3002 C C . ASP A 1 379 ? 18.479 -7.919 13.263 1.00 90.19 379 ASP A C 1
ATOM 3004 O O . ASP A 1 379 ? 19.430 -7.715 12.508 1.00 90.19 379 ASP A O 1
ATOM 3008 N N . PHE A 1 380 ? 17.483 -7.048 13.413 1.00 89.62 380 PHE A N 1
ATOM 3009 C CA . PHE A 1 380 ? 17.333 -5.829 12.623 1.00 89.62 380 PHE A CA 1
ATOM 3010 C C . PHE A 1 380 ? 18.547 -4.892 12.687 1.00 89.62 380 PHE A C 1
ATOM 3012 O O . PHE A 1 380 ? 18.953 -4.332 11.668 1.00 89.62 380 PHE A O 1
ATOM 3019 N N . LYS A 1 381 ? 19.144 -4.711 13.874 1.00 90.69 381 LYS A N 1
ATOM 3020 C CA . LYS A 1 381 ? 20.286 -3.800 14.053 1.00 90.69 381 LYS A CA 1
ATOM 3021 C C . LYS A 1 381 ? 21.528 -4.361 13.375 1.00 90.69 381 LYS A C 1
ATOM 3023 O O . LYS A 1 381 ? 22.283 -3.603 12.765 1.00 90.69 381 LYS A O 1
ATOM 3028 N N . ARG A 1 382 ? 21.743 -5.675 13.474 1.00 92.50 382 ARG A N 1
ATOM 3029 C CA . ARG A 1 382 ? 22.828 -6.367 12.778 1.00 92.50 382 ARG A CA 1
ATOM 3030 C C . ARG A 1 382 ? 22.654 -6.262 11.265 1.00 92.50 382 ARG A C 1
ATOM 3032 O O . ARG A 1 382 ? 23.589 -5.824 10.600 1.00 92.50 382 ARG A O 1
ATOM 3039 N N . THR A 1 383 ? 21.463 -6.552 10.737 1.00 92.69 383 THR A N 1
ATOM 3040 C CA . THR A 1 383 ? 21.208 -6.464 9.293 1.00 92.69 383 THR A CA 1
ATOM 3041 C C . THR A 1 383 ? 21.435 -5.050 8.762 1.00 92.69 383 THR A C 1
ATOM 3043 O O . THR A 1 383 ? 22.061 -4.895 7.718 1.00 92.69 383 THR A O 1
ATOM 3046 N N . ILE A 1 384 ? 20.988 -4.004 9.473 1.00 93.62 384 ILE A N 1
ATOM 3047 C CA . ILE A 1 384 ? 21.274 -2.617 9.070 1.00 93.62 384 ILE A CA 1
ATOM 3048 C C . ILE A 1 384 ? 22.780 -2.414 8.920 1.00 93.62 384 ILE A C 1
ATOM 3050 O O . ILE A 1 384 ? 23.218 -1.974 7.863 1.00 93.62 384 ILE A O 1
ATOM 3054 N N . LYS A 1 385 ? 23.579 -2.775 9.932 1.00 91.38 385 LYS A N 1
ATOM 3055 C CA . LYS A 1 385 ? 25.040 -2.594 9.891 1.00 91.38 385 LYS A CA 1
ATOM 3056 C C . LYS A 1 385 ? 25.688 -3.313 8.708 1.00 91.38 385 LYS A C 1
ATOM 3058 O O . LYS A 1 385 ? 26.581 -2.752 8.085 1.00 91.38 385 LYS A O 1
ATOM 3063 N N . GLU A 1 386 ? 25.231 -4.521 8.391 1.00 92.44 386 GLU A N 1
ATOM 3064 C CA . GLU A 1 386 ? 25.753 -5.321 7.276 1.00 92.44 386 GLU A CA 1
ATOM 3065 C C . GLU A 1 386 ? 25.356 -4.771 5.899 1.00 92.44 386 GLU A C 1
ATOM 3067 O O . GLU A 1 386 ? 26.114 -4.901 4.939 1.00 92.44 386 GLU A O 1
ATOM 3072 N N . LYS A 1 387 ? 24.164 -4.174 5.778 1.00 90.50 387 LYS A N 1
ATOM 3073 C CA . LYS A 1 387 ? 23.620 -3.669 4.505 1.00 90.50 387 LYS A CA 1
ATOM 3074 C C . LYS A 1 387 ? 23.906 -2.188 4.254 1.00 90.50 387 LYS A C 1
ATOM 3076 O O . LYS A 1 387 ? 23.667 -1.710 3.148 1.00 90.50 387 LYS A O 1
ATOM 3081 N N . LEU A 1 388 ? 24.391 -1.457 5.256 1.00 92.31 388 LEU A N 1
ATOM 3082 C CA . LEU A 1 388 ? 24.644 -0.022 5.188 1.00 92.31 388 LEU A CA 1
ATOM 3083 C C . LEU A 1 388 ? 25.999 0.274 4.519 1.00 92.31 388 LEU A C 1
ATOM 3085 O O . LEU A 1 388 ? 27.009 0.490 5.192 1.00 92.31 388 LEU A O 1
ATOM 3089 N N . THR A 1 389 ? 26.010 0.288 3.184 1.00 91.25 389 THR A N 1
ATOM 3090 C CA . THR A 1 389 ? 27.185 0.679 2.383 1.00 91.25 389 THR A CA 1
ATOM 3091 C C . THR A 1 389 ? 27.446 2.182 2.461 1.00 91.25 389 THR A C 1
ATOM 3093 O O . THR A 1 389 ? 26.573 2.953 2.866 1.00 91.25 389 THR A O 1
ATOM 3096 N N . ASP A 1 390 ? 28.638 2.624 2.063 1.00 90.56 390 ASP A N 1
ATOM 3097 C CA . ASP A 1 390 ? 29.006 4.041 2.133 1.00 90.56 390 ASP A CA 1
ATOM 3098 C C . ASP A 1 390 ? 28.150 4.918 1.206 1.00 90.56 390 ASP A C 1
ATOM 3100 O O . ASP A 1 390 ? 27.768 6.021 1.595 1.00 90.56 390 ASP A O 1
ATOM 3104 N N . GLU A 1 391 ? 27.723 4.399 0.050 1.00 87.88 391 GLU A N 1
ATOM 3105 C CA . GLU A 1 391 ? 26.781 5.096 -0.835 1.00 87.88 391 GLU A CA 1
ATOM 3106 C C . GLU A 1 391 ? 25.412 5.281 -0.172 1.00 87.88 391 GLU A C 1
ATOM 3108 O O . GLU A 1 391 ? 24.777 6.324 -0.323 1.00 87.88 391 GLU A O 1
ATOM 3113 N N . ILE A 1 392 ? 24.948 4.283 0.592 1.00 91.00 392 ILE A N 1
ATOM 3114 C CA . ILE A 1 392 ? 23.686 4.386 1.332 1.00 91.00 392 ILE A CA 1
ATOM 3115 C C . ILE A 1 392 ? 23.839 5.383 2.480 1.00 91.00 392 ILE A C 1
ATOM 3117 O O . ILE A 1 392 ? 22.954 6.218 2.653 1.00 91.00 392 ILE A O 1
ATOM 3121 N N . LYS A 1 393 ? 24.952 5.348 3.230 1.00 92.19 393 LYS A N 1
ATOM 3122 C CA . LYS A 1 393 ? 25.231 6.324 4.301 1.00 92.19 393 LYS A CA 1
ATOM 3123 C C . LYS A 1 393 ? 25.192 7.747 3.764 1.00 92.19 393 LYS A C 1
ATOM 3125 O O . LYS A 1 393 ? 24.518 8.599 4.338 1.00 92.19 393 LYS A O 1
ATOM 3130 N N . GLN A 1 394 ? 25.860 7.993 2.642 1.00 90.31 394 GLN A N 1
ATOM 3131 C CA . GLN A 1 394 ? 25.836 9.297 1.995 1.00 90.31 394 GLN A CA 1
ATOM 3132 C C . GLN A 1 394 ? 24.408 9.684 1.581 1.00 90.31 394 GLN A C 1
ATOM 3134 O O . GLN A 1 394 ? 23.971 10.792 1.873 1.00 90.31 394 GLN A O 1
ATOM 3139 N N . ALA A 1 395 ? 23.651 8.759 0.981 1.00 88.38 395 ALA A N 1
ATOM 3140 C CA . ALA A 1 395 ? 22.284 9.008 0.526 1.00 88.38 395 ALA A CA 1
ATOM 3141 C C . ALA A 1 395 ? 21.276 9.300 1.654 1.00 88.38 395 ALA A C 1
ATOM 3143 O O . ALA A 1 395 ? 20.287 9.989 1.414 1.00 88.38 395 ALA A O 1
ATOM 3144 N N . ILE A 1 396 ? 21.489 8.765 2.860 1.00 91.62 396 ILE A N 1
ATOM 3145 C CA . ILE A 1 396 ? 20.604 8.998 4.014 1.00 91.62 396 ILE A CA 1
ATOM 3146 C C . ILE A 1 396 ? 21.070 10.145 4.918 1.00 91.62 396 ILE A C 1
ATOM 3148 O O . ILE A 1 396 ? 20.333 10.533 5.830 1.00 91.62 396 ILE A O 1
ATOM 3152 N N . THR A 1 397 ? 22.263 10.696 4.689 1.00 89.25 397 THR A N 1
ATOM 3153 C CA . THR A 1 397 ? 22.800 11.798 5.495 1.00 89.25 397 THR A CA 1
ATOM 3154 C C . THR A 1 397 ? 21.921 13.040 5.320 1.00 89.25 397 THR A C 1
ATOM 3156 O O . THR A 1 397 ? 21.550 13.388 4.204 1.00 89.25 397 THR A O 1
ATOM 3159 N N . GLY A 1 398 ? 21.539 13.688 6.427 1.00 84.81 398 GLY A N 1
ATOM 3160 C CA . GLY A 1 398 ? 20.610 14.830 6.416 1.00 84.81 398 GLY A CA 1
ATOM 3161 C C . GLY A 1 398 ? 19.134 14.471 6.177 1.00 84.81 398 GLY A C 1
ATOM 3162 O O . GLY A 1 398 ? 18.316 15.358 5.951 1.00 84.81 398 GLY A O 1
ATOM 3163 N N . THR A 1 399 ? 18.768 13.186 6.229 1.00 90.19 399 THR A N 1
ATOM 3164 C CA . THR A 1 399 ? 17.382 12.719 6.030 1.00 90.19 399 THR A CA 1
ATOM 3165 C C . THR A 1 399 ? 16.784 12.094 7.293 1.00 90.19 399 THR A C 1
ATOM 3167 O O . THR A 1 399 ? 17.489 11.806 8.264 1.00 90.19 399 THR A O 1
ATOM 3170 N N . CYS A 1 400 ? 15.485 11.781 7.255 1.00 88.88 400 CYS A N 1
ATOM 3171 C CA . CYS A 1 400 ? 14.780 11.033 8.300 1.00 88.88 400 CYS A CA 1
ATOM 3172 C C . CYS A 1 400 ? 15.315 9.612 8.557 1.00 88.88 400 CYS A C 1
ATOM 3174 O O . CYS A 1 400 ? 14.928 8.985 9.544 1.00 88.88 400 CYS A O 1
ATOM 3176 N N . LEU A 1 401 ? 16.210 9.105 7.702 1.00 91.81 401 LEU A N 1
ATOM 3177 C CA . LEU A 1 401 ? 16.882 7.815 7.857 1.00 91.81 401 LEU A CA 1
ATOM 3178 C C . LEU A 1 401 ? 18.291 7.921 8.457 1.00 91.81 401 LEU A C 1
ATOM 3180 O O . LEU A 1 401 ? 18.898 6.882 8.695 1.00 91.81 401 LEU A O 1
ATOM 3184 N N . ALA A 1 402 ? 18.821 9.122 8.711 1.00 90.00 402 ALA A N 1
ATOM 3185 C CA . ALA A 1 402 ? 20.192 9.294 9.208 1.00 90.00 402 ALA A CA 1
ATOM 3186 C C . ALA A 1 402 ? 20.463 8.515 10.512 1.00 90.00 402 ALA A C 1
ATOM 3188 O O . ALA A 1 402 ? 21.556 7.995 10.714 1.00 90.00 402 ALA A O 1
ATOM 3189 N N . ASP A 1 403 ? 19.436 8.372 11.353 1.00 87.00 403 ASP A N 1
ATOM 3190 C CA . ASP A 1 403 ? 19.490 7.688 12.649 1.00 87.00 403 ASP A CA 1
ATOM 3191 C C . ASP A 1 403 ? 18.911 6.266 12.629 1.00 87.00 403 ASP A C 1
ATOM 3193 O O . ASP A 1 403 ? 18.440 5.765 13.658 1.00 87.00 403 ASP A O 1
ATOM 3197 N N . ILE A 1 404 ? 18.874 5.628 11.458 1.00 91.75 404 ILE A N 1
ATOM 3198 C CA . ILE A 1 404 ? 18.276 4.303 11.316 1.00 91.75 404 ILE A CA 1
ATOM 3199 C C . ILE A 1 404 ? 18.966 3.263 12.214 1.00 91.75 404 ILE A C 1
ATOM 3201 O O . ILE A 1 404 ? 20.190 3.175 12.287 1.00 91.75 404 ILE A O 1
ATOM 3205 N N . GLY A 1 405 ? 18.163 2.445 12.893 1.00 89.00 405 GLY A N 1
ATOM 3206 C CA . GLY A 1 405 ? 18.602 1.424 13.844 1.00 89.00 405 GLY A CA 1
ATOM 3207 C C . GLY A 1 405 ? 18.352 1.799 15.306 1.00 89.00 405 GLY A C 1
ATOM 3208 O O . GLY A 1 405 ? 18.510 0.944 16.181 1.00 89.00 405 GLY A O 1
ATOM 3209 N N . ASN A 1 406 ? 17.936 3.036 15.592 1.00 87.38 406 ASN A N 1
ATOM 3210 C CA . ASN A 1 406 ? 17.667 3.503 16.952 1.00 87.38 406 ASN A CA 1
ATOM 3211 C C . ASN A 1 406 ? 16.256 3.157 17.449 1.00 87.38 406 ASN A C 1
ATOM 3213 O O . ASN A 1 406 ? 16.084 2.897 18.640 1.00 87.38 406 ASN A O 1
ATOM 3217 N N . ASN A 1 407 ? 15.252 3.109 16.567 1.00 89.31 407 ASN A N 1
ATOM 3218 C CA . ASN A 1 407 ? 13.869 2.806 16.938 1.00 89.31 407 ASN A CA 1
ATOM 3219 C C . ASN A 1 407 ? 13.248 1.845 15.923 1.00 89.31 407 ASN A C 1
ATOM 3221 O O . ASN A 1 407 ? 12.721 2.268 14.900 1.00 89.31 407 ASN A O 1
ATOM 3225 N N . LEU A 1 408 ? 13.245 0.551 16.256 1.00 89.31 408 LEU A N 1
ATOM 3226 C CA . LEU A 1 408 ? 12.800 -0.525 15.368 1.00 89.31 408 LEU A CA 1
ATOM 3227 C C . LEU A 1 408 ? 11.443 -0.257 14.696 1.00 89.31 408 LEU A C 1
ATOM 3229 O O . LEU A 1 408 ? 11.322 -0.448 13.491 1.00 89.31 408 LEU A O 1
ATOM 3233 N N . GLN A 1 409 ? 10.419 0.164 15.446 1.00 89.94 409 GLN A N 1
ATOM 3234 C CA . GLN A 1 409 ? 9.075 0.340 14.881 1.00 89.94 409 GLN A CA 1
ATOM 3235 C C . GLN A 1 409 ? 9.043 1.510 13.894 1.00 89.94 409 GLN A C 1
ATOM 3237 O O . GLN A 1 409 ? 8.522 1.374 12.786 1.00 89.94 409 GLN A O 1
ATOM 3242 N N . ILE A 1 410 ? 9.641 2.642 14.267 1.00 90.69 410 ILE A N 1
ATOM 3243 C CA . ILE A 1 410 ? 9.708 3.825 13.402 1.00 90.69 410 ILE A CA 1
ATOM 3244 C C . ILE A 1 410 ? 10.613 3.574 12.192 1.00 90.69 410 ILE A C 1
ATOM 3246 O O . ILE A 1 410 ? 10.267 3.974 11.083 1.00 90.69 410 ILE A O 1
ATOM 3250 N N . ASP A 1 411 ? 11.724 2.864 12.368 1.00 93.44 411 ASP A N 1
ATOM 3251 C CA . ASP A 1 411 ? 12.655 2.520 11.294 1.00 93.44 411 ASP A CA 1
ATOM 3252 C C . ASP A 1 411 ? 12.012 1.568 10.286 1.00 93.44 411 ASP A C 1
ATOM 3254 O O . ASP A 1 411 ? 12.096 1.800 9.081 1.00 93.44 411 ASP A O 1
ATOM 3258 N N . VAL A 1 412 ? 11.289 0.546 10.757 1.00 93.06 412 VAL A N 1
ATOM 3259 C CA . VAL A 1 412 ? 10.475 -0.311 9.886 1.00 93.06 412 VAL A CA 1
ATOM 3260 C C . VAL A 1 412 ? 9.455 0.525 9.124 1.00 93.06 412 VAL A C 1
ATOM 3262 O O . VAL A 1 412 ? 9.310 0.353 7.915 1.00 93.06 412 VAL A O 1
ATOM 3265 N N . PHE A 1 413 ? 8.770 1.452 9.794 1.00 92.00 413 PHE A N 1
ATOM 3266 C CA . PHE A 1 413 ? 7.769 2.283 9.137 1.00 92.00 413 PHE A CA 1
ATOM 3267 C C . PHE A 1 413 ? 8.379 3.196 8.061 1.00 92.00 413 PHE A C 1
ATOM 3269 O O . PHE A 1 413 ? 7.850 3.277 6.950 1.00 92.00 413 PHE A O 1
ATOM 3276 N N . ARG A 1 414 ? 9.532 3.813 8.341 1.00 92.38 414 ARG A N 1
ATOM 3277 C CA . ARG A 1 414 ? 10.290 4.636 7.386 1.00 92.38 414 ARG A CA 1
ATOM 3278 C C . ARG A 1 414 ? 10.795 3.826 6.200 1.00 92.38 414 ARG A C 1
ATOM 3280 O O . ARG A 1 414 ? 10.593 4.239 5.062 1.00 92.38 414 ARG A O 1
ATOM 3287 N N . LEU A 1 415 ? 11.394 2.658 6.433 1.00 92.44 415 LEU A N 1
ATOM 3288 C CA . LEU A 1 415 ? 11.841 1.780 5.350 1.00 92.44 415 LEU A CA 1
ATOM 3289 C C . LEU A 1 415 ? 10.665 1.279 4.511 1.00 92.44 415 LEU A C 1
ATOM 3291 O O . LEU A 1 415 ? 10.773 1.195 3.290 1.00 92.44 415 LEU A O 1
ATOM 3295 N N . TYR A 1 416 ? 9.526 0.984 5.138 1.00 90.12 416 TYR A N 1
ATOM 3296 C CA . TYR A 1 416 ? 8.334 0.549 4.420 1.00 90.12 416 TYR A CA 1
ATOM 3297 C C . TYR A 1 416 ? 7.759 1.677 3.553 1.00 90.12 416 TYR A C 1
ATOM 3299 O O . TYR A 1 416 ? 7.409 1.449 2.395 1.00 90.12 416 TYR A O 1
ATOM 3307 N N . TYR A 1 417 ? 7.769 2.915 4.057 1.00 88.94 417 TYR A N 1
ATOM 3308 C CA . TYR A 1 417 ? 7.481 4.106 3.260 1.00 88.94 417 TYR A CA 1
ATOM 3309 C C . TYR A 1 417 ? 8.459 4.268 2.094 1.00 88.94 417 TYR A C 1
ATOM 3311 O O . TYR A 1 417 ? 8.011 4.408 0.963 1.00 88.94 417 TYR A O 1
ATOM 3319 N N . VAL A 1 418 ? 9.774 4.174 2.314 1.00 88.75 418 VAL A N 1
ATOM 3320 C CA . VAL A 1 418 ? 10.782 4.230 1.235 1.00 88.75 418 VAL A CA 1
ATOM 3321 C C . VAL A 1 418 ? 10.496 3.175 0.174 1.00 88.75 418 VAL A C 1
ATOM 3323 O O . VAL A 1 418 ? 10.540 3.467 -1.022 1.00 88.75 418 VAL A O 1
ATOM 3326 N N . LEU A 1 419 ? 10.174 1.953 0.599 1.00 83.94 419 LEU A N 1
ATOM 3327 C CA . LEU A 1 419 ? 9.901 0.829 -0.284 1.00 83.94 419 LEU A CA 1
ATOM 3328 C C . LEU A 1 419 ? 8.678 1.094 -1.174 1.00 83.94 419 LEU A C 1
ATOM 3330 O O . LEU A 1 419 ? 8.754 0.878 -2.388 1.00 83.94 419 LEU A O 1
ATOM 3334 N N . LEU A 1 420 ? 7.595 1.616 -0.594 1.00 79.88 420 LEU A N 1
ATOM 3335 C CA . LEU A 1 420 ? 6.296 1.755 -1.257 1.00 79.88 420 LEU A CA 1
ATOM 3336 C C . LEU A 1 420 ? 6.006 3.131 -1.855 1.00 79.88 420 LEU A C 1
ATOM 3338 O O . LEU A 1 420 ? 5.111 3.255 -2.682 1.00 79.88 420 LEU A O 1
ATOM 3342 N N . ASN A 1 421 ? 6.757 4.166 -1.488 1.00 77.44 421 ASN A N 1
ATOM 3343 C CA . ASN A 1 421 ? 6.567 5.499 -2.043 1.00 77.44 421 ASN A CA 1
ATOM 3344 C C . ASN A 1 421 ? 6.823 5.505 -3.564 1.00 77.44 421 ASN A C 1
ATOM 3346 O O . ASN A 1 421 ? 7.691 4.787 -4.070 1.00 77.44 421 ASN A O 1
ATOM 3350 N N . PHE A 1 422 ? 6.070 6.312 -4.304 1.00 69.62 422 PHE A N 1
ATOM 3351 C CA . PHE A 1 422 ? 6.182 6.409 -5.755 1.00 69.62 422 PHE A CA 1
ATOM 3352 C C . PHE A 1 422 ? 7.211 7.450 -6.188 1.00 69.62 422 PHE A C 1
ATOM 3354 O O . PHE A 1 422 ? 7.287 8.538 -5.631 1.00 69.62 422 PHE A O 1
ATOM 3361 N N . GLY A 1 423 ? 7.937 7.168 -7.268 1.00 68.31 423 GLY A N 1
ATOM 3362 C CA . GLY A 1 423 ? 8.892 8.122 -7.823 1.00 68.31 423 GLY A CA 1
ATOM 3363 C C . GLY A 1 423 ? 10.027 8.461 -6.850 1.00 68.31 423 GLY A C 1
ATOM 3364 O O . GLY A 1 423 ? 10.683 7.562 -6.317 1.00 68.31 423 GLY A O 1
ATOM 3365 N N . LYS A 1 424 ? 10.280 9.766 -6.678 1.00 67.62 424 LYS A N 1
ATOM 3366 C CA . LYS A 1 424 ? 11.315 10.298 -5.783 1.00 67.62 424 LYS A CA 1
ATOM 3367 C C . LYS A 1 424 ? 10.769 10.362 -4.357 1.00 67.62 424 LYS A C 1
ATOM 3369 O O . LYS A 1 424 ? 9.855 11.132 -4.077 1.00 67.62 424 LYS A O 1
ATOM 3374 N N . CYS A 1 425 ? 11.355 9.577 -3.461 1.00 74.94 425 CYS A N 1
ATOM 3375 C CA . CYS A 1 425 ? 10.973 9.584 -2.056 1.00 74.94 425 CYS A CA 1
ATOM 3376 C C . CYS A 1 425 ? 11.556 10.830 -1.369 1.00 74.94 425 CYS A C 1
ATOM 3378 O O . CYS A 1 425 ? 12.775 10.947 -1.262 1.00 74.94 425 CYS A O 1
ATOM 3380 N N . ASN A 1 426 ? 10.703 11.758 -0.918 1.00 80.38 426 ASN A N 1
ATOM 3381 C CA . ASN A 1 426 ? 11.153 12.853 -0.059 1.00 80.38 426 ASN A CA 1
ATOM 3382 C C . ASN A 1 426 ? 11.334 12.331 1.375 1.00 80.38 426 ASN A C 1
ATOM 3384 O O . ASN A 1 426 ? 10.379 11.829 1.976 1.00 80.38 426 ASN A O 1
ATOM 3388 N N . LEU A 1 427 ? 12.561 12.448 1.881 1.00 86.75 427 LEU A N 1
ATOM 3389 C CA . LEU A 1 427 ? 12.987 12.028 3.217 1.00 86.75 427 LEU A CA 1
ATOM 3390 C C . LEU A 1 427 ? 13.526 13.200 4.050 1.00 86.75 427 LEU A C 1
ATOM 3392 O O . LEU A 1 427 ? 14.032 12.980 5.148 1.00 86.75 427 LEU A O 1
ATOM 3396 N N . LEU A 1 428 ? 13.464 14.427 3.531 1.00 88.25 428 LEU A N 1
ATOM 3397 C CA . LEU A 1 428 ? 13.961 15.603 4.231 1.00 88.25 428 LEU A CA 1
ATOM 3398 C C . LEU A 1 428 ? 13.032 15.986 5.382 1.00 88.25 428 LEU A C 1
ATOM 3400 O O . LEU A 1 428 ? 11.818 15.756 5.337 1.00 88.25 428 LEU A O 1
ATOM 3404 N N . TYR A 1 429 ? 13.631 16.576 6.411 1.00 88.75 429 TYR A N 1
ATOM 3405 C CA . TYR A 1 429 ? 12.889 17.184 7.501 1.00 88.75 429 TYR A CA 1
ATOM 3406 C C . TYR A 1 429 ? 12.313 18.525 7.055 1.00 88.75 429 TYR A C 1
ATOM 3408 O O . TYR A 1 429 ? 12.979 19.299 6.368 1.00 88.75 429 TYR A O 1
ATOM 3416 N N . HIS A 1 430 ? 11.089 18.822 7.479 1.00 88.88 430 HIS A N 1
ATOM 3417 C CA . HIS A 1 430 ? 10.490 20.138 7.282 1.00 88.88 430 HIS A CA 1
ATOM 3418 C C . HIS A 1 430 ? 9.825 20.607 8.570 1.00 88.88 430 HIS A C 1
ATOM 3420 O O . HIS A 1 430 ? 9.061 19.860 9.176 1.00 88.88 430 HIS A O 1
ATOM 3426 N N . LEU A 1 431 ? 10.078 21.853 8.962 1.00 91.19 431 LEU A N 1
ATOM 3427 C CA . LEU A 1 431 ? 9.310 22.523 10.005 1.00 91.19 431 LEU A CA 1
ATOM 3428 C C . LEU A 1 431 ? 8.149 23.273 9.356 1.00 91.19 431 LEU A C 1
ATOM 3430 O O . LEU A 1 431 ? 8.356 24.042 8.417 1.00 91.19 431 LEU A O 1
ATOM 3434 N N . LYS A 1 432 ? 6.933 23.068 9.859 1.00 90.44 432 LYS A N 1
ATOM 3435 C CA . LYS A 1 432 ? 5.758 23.851 9.478 1.00 90.44 432 LYS A CA 1
ATOM 3436 C C . LYS A 1 432 ? 5.107 24.424 10.728 1.00 90.44 432 LYS A C 1
ATOM 3438 O O . LYS A 1 432 ? 4.670 23.690 11.611 1.00 90.44 432 LYS A O 1
ATOM 3443 N N . GLU A 1 433 ? 5.033 25.746 10.766 1.00 90.88 433 GLU A N 1
ATOM 3444 C CA . GLU A 1 433 ? 4.314 26.492 11.790 1.00 90.88 433 GLU A CA 1
ATOM 3445 C C . GLU A 1 433 ? 2.875 26.734 11.339 1.00 90.88 433 GLU A C 1
ATOM 3447 O O . GLU A 1 433 ? 2.630 27.213 10.230 1.00 90.88 433 GLU A O 1
ATOM 3452 N N . MET A 1 434 ? 1.924 26.394 12.203 1.00 88.81 434 MET A N 1
ATOM 3453 C CA . MET A 1 434 ? 0.498 26.627 12.003 1.00 88.81 434 MET A CA 1
ATOM 3454 C C . MET A 1 434 ? -0.067 27.445 13.178 1.00 88.81 434 MET A C 1
ATOM 3456 O O . MET A 1 434 ? 0.564 27.525 14.243 1.00 88.81 434 MET A O 1
ATOM 3460 N N . PRO A 1 435 ? -1.241 28.085 13.011 1.00 88.69 435 PRO A N 1
ATOM 3461 C CA . PRO A 1 435 ? -1.856 28.872 14.082 1.00 88.69 435 PRO A CA 1
ATOM 3462 C C . PRO A 1 435 ? -2.132 28.062 15.359 1.00 88.69 435 PRO A C 1
ATOM 3464 O O . PRO A 1 435 ? -2.019 28.585 16.462 1.00 88.69 435 PRO A O 1
ATOM 3467 N N . ASP A 1 436 ? -2.463 26.781 15.209 1.00 89.94 436 ASP A N 1
ATOM 3468 C CA . ASP A 1 436 ? -2.934 25.867 16.254 1.00 89.94 436 ASP A CA 1
ATOM 3469 C C . ASP A 1 436 ? -1.902 24.801 16.671 1.00 89.94 436 ASP A C 1
ATOM 3471 O O . ASP A 1 436 ? -2.071 24.133 17.697 1.00 89.94 436 ASP A O 1
ATOM 3475 N N . CYS A 1 437 ? -0.811 24.643 15.916 1.00 91.00 437 CYS A N 1
ATOM 3476 C CA . CYS A 1 437 ? 0.244 23.673 16.200 1.00 91.00 437 CYS A CA 1
ATOM 3477 C C . CYS A 1 437 ? 1.587 24.020 15.532 1.00 91.00 437 CYS A C 1
ATOM 3479 O O . CYS A 1 437 ? 1.667 24.862 14.637 1.00 91.00 437 CYS A O 1
ATOM 3481 N N . SER A 1 438 ? 2.651 23.358 15.981 1.00 92.81 438 SER A N 1
ATOM 3482 C CA . SER A 1 438 ? 3.961 23.323 15.316 1.00 92.81 438 SER A CA 1
ATOM 3483 C C . SER A 1 438 ? 4.266 21.886 14.912 1.00 92.81 438 SER A C 1
ATOM 3485 O O . SER A 1 438 ? 4.025 20.959 15.690 1.00 92.81 438 SER A O 1
ATOM 3487 N N . ILE A 1 439 ? 4.763 21.677 13.692 1.00 91.81 439 ILE A N 1
ATOM 3488 C CA . ILE A 1 439 ? 4.899 20.335 13.118 1.00 91.81 439 ILE A CA 1
ATOM 3489 C C . ILE A 1 439 ? 6.295 20.136 12.539 1.00 91.81 439 ILE A C 1
ATOM 3491 O O . ILE A 1 439 ? 6.704 20.866 11.638 1.00 91.81 439 ILE A O 1
ATOM 3495 N N . ILE A 1 440 ? 6.986 19.087 12.992 1.00 92.31 440 ILE A N 1
ATOM 3496 C CA . ILE A 1 440 ? 8.173 18.551 12.317 1.00 92.31 440 ILE A CA 1
ATOM 3497 C C . ILE A 1 440 ? 7.721 17.387 11.438 1.00 92.31 440 ILE A C 1
ATOM 3499 O O . ILE A 1 440 ? 7.269 16.343 11.916 1.00 92.31 440 ILE A O 1
ATOM 3503 N N . ILE A 1 441 ? 7.850 17.564 10.132 1.00 90.75 441 ILE A N 1
ATOM 3504 C CA . ILE A 1 441 ? 7.584 16.548 9.122 1.00 90.75 441 ILE A CA 1
ATOM 3505 C C . ILE A 1 441 ? 8.869 15.744 8.936 1.00 90.75 441 ILE A C 1
ATOM 3507 O O . ILE A 1 441 ? 9.860 16.264 8.436 1.00 90.75 441 ILE A O 1
ATOM 3511 N N . ALA A 1 442 ? 8.845 14.472 9.326 1.00 90.50 442 ALA A N 1
ATOM 3512 C CA . ALA A 1 442 ? 9.940 13.518 9.175 1.00 90.50 442 ALA A CA 1
ATOM 3513 C C . ALA A 1 442 ? 9.389 12.244 8.509 1.00 90.50 442 ALA A C 1
ATOM 3515 O O . ALA A 1 442 ? 9.057 11.278 9.206 1.00 90.50 442 ALA A O 1
ATOM 3516 N N . PRO A 1 443 ? 9.217 12.236 7.175 1.00 88.94 443 PRO A N 1
ATOM 3517 C CA . PRO A 1 443 ? 8.381 11.257 6.486 1.00 88.94 443 PRO A CA 1
ATOM 3518 C C . PRO A 1 443 ? 8.697 9.795 6.841 1.00 88.94 443 PRO A C 1
ATOM 3520 O O . PRO A 1 443 ? 9.870 9.427 6.908 1.00 88.94 443 PRO A O 1
ATOM 3523 N N . PRO A 1 444 ? 7.686 8.931 7.047 1.00 87.88 444 PRO A N 1
ATOM 3524 C CA . PRO A 1 444 ? 6.237 9.182 7.044 1.00 87.88 444 PRO A CA 1
ATOM 3525 C C . PRO A 1 444 ? 5.664 9.580 8.426 1.00 87.88 444 PRO A C 1
ATOM 3527 O O . PRO A 1 444 ? 4.528 9.226 8.737 1.00 87.88 444 PRO A O 1
ATOM 3530 N N . VAL A 1 445 ? 6.423 10.254 9.295 1.00 90.44 445 VAL A N 1
ATOM 3531 C CA . VAL A 1 445 ? 5.982 10.657 10.644 1.00 90.44 445 VAL A CA 1
ATOM 3532 C C . VAL A 1 445 ? 5.801 12.175 10.723 1.00 90.44 445 VAL A C 1
ATOM 3534 O O . VAL A 1 445 ? 6.627 12.933 10.219 1.00 90.44 445 VAL A O 1
ATOM 3537 N N . LEU A 1 446 ? 4.716 12.617 11.354 1.00 90.88 446 LEU A N 1
ATOM 3538 C CA . LEU A 1 446 ? 4.480 13.999 11.761 1.00 90.88 446 LEU A CA 1
ATOM 3539 C C . LEU A 1 446 ? 4.646 14.077 13.274 1.00 90.88 446 LEU A C 1
ATOM 3541 O O . LEU A 1 446 ? 3.879 13.449 14.001 1.00 90.88 446 LEU A O 1
ATOM 3545 N N . TYR A 1 447 ? 5.621 14.843 13.744 1.00 91.50 447 TYR A N 1
ATOM 3546 C CA . TYR A 1 447 ? 5.748 15.163 15.160 1.00 91.50 447 TYR A CA 1
ATOM 3547 C C . TYR A 1 447 ? 5.035 16.480 15.427 1.00 91.50 447 TYR A C 1
ATOM 3549 O O . TYR A 1 447 ? 5.419 17.509 14.872 1.00 91.50 447 TYR A O 1
ATOM 3557 N N . VAL A 1 448 ? 3.975 16.435 16.231 1.00 91.50 448 VAL A N 1
ATOM 3558 C CA . VAL A 1 448 ? 3.067 17.566 16.433 1.00 91.50 448 VAL A CA 1
ATOM 3559 C C . VAL A 1 448 ? 3.178 18.072 17.862 1.00 91.50 448 VAL A C 1
ATOM 3561 O O . VAL A 1 448 ? 2.860 17.351 18.806 1.00 91.50 448 VAL A O 1
ATOM 3564 N N . LEU A 1 449 ? 3.564 19.336 18.007 1.00 93.00 449 LEU A N 1
ATOM 3565 C CA . LEU A 1 449 ? 3.412 20.093 19.240 1.00 93.00 449 LEU A CA 1
ATOM 3566 C C . LEU A 1 449 ? 2.096 20.873 19.171 1.00 93.00 449 LEU A C 1
ATOM 3568 O O . LEU A 1 449 ? 1.939 21.788 18.356 1.00 93.00 449 LEU A O 1
ATOM 3572 N N . LYS A 1 450 ? 1.132 20.497 20.014 1.00 89.94 450 LYS A N 1
ATOM 3573 C CA . LYS A 1 450 ? -0.169 21.175 20.097 1.00 89.94 450 LYS A CA 1
ATOM 3574 C C . LYS A 1 450 ? -0.000 22.548 20.753 1.00 89.94 450 LYS A C 1
ATOM 3576 O O . LYS A 1 450 ? 0.595 22.639 21.823 1.00 89.94 450 LYS A O 1
ATOM 3581 N N . LYS A 1 451 ? -0.554 23.599 20.139 1.00 88.69 451 LYS A N 1
ATOM 3582 C CA . LYS A 1 451 ? -0.757 24.912 20.789 1.00 88.69 451 LYS A CA 1
ATOM 3583 C C . LYS A 1 451 ? -2.192 25.048 21.304 1.00 88.69 451 LYS A C 1
ATOM 3585 O O . LYS A 1 451 ? -2.422 25.736 22.291 1.00 88.69 451 LYS A O 1
ATOM 3590 N N . LEU A 1 452 ? -3.134 24.376 20.637 1.00 82.62 452 LEU A N 1
ATOM 3591 C CA . LEU A 1 452 ? -4.548 24.268 20.997 1.00 82.62 452 LEU A CA 1
ATOM 3592 C C . LEU A 1 452 ? -4.975 22.790 21.046 1.00 82.62 452 LEU A C 1
ATOM 3594 O O . LEU A 1 452 ? -4.390 21.950 20.361 1.00 82.62 452 LEU A O 1
ATOM 3598 N N . ASP A 1 453 ? -6.018 22.476 21.822 1.00 74.31 453 ASP A N 1
ATOM 3599 C CA . ASP A 1 453 ? -6.520 21.098 21.980 1.00 74.31 453 ASP A CA 1
ATOM 3600 C C . ASP A 1 453 ? -7.069 20.507 20.673 1.00 74.31 453 ASP A C 1
ATOM 3602 O O . ASP A 1 453 ? -6.869 19.325 20.379 1.00 74.31 453 ASP A O 1
ATOM 3606 N N . ASN A 1 454 ? -7.713 21.349 19.863 1.00 72.25 454 ASN A N 1
ATOM 3607 C CA . ASN A 1 454 ? -8.197 21.004 18.533 1.00 72.25 454 ASN A CA 1
ATOM 3608 C C . ASN A 1 454 ? -7.253 21.606 17.494 1.00 72.25 454 ASN A C 1
ATOM 3610 O O . ASN A 1 454 ? -7.219 22.825 17.333 1.00 72.25 454 ASN A O 1
ATOM 3614 N N . PHE A 1 455 ? -6.515 20.750 16.789 1.00 75.19 455 PHE A N 1
ATOM 3615 C CA . PHE A 1 455 ? -5.584 21.149 15.738 1.00 75.19 455 PHE A CA 1
ATOM 3616 C C . PHE A 1 455 ? -5.969 20.493 14.405 1.00 75.19 455 PHE A C 1
ATOM 3618 O O . PHE A 1 455 ? -6.417 19.343 14.375 1.00 75.19 455 PHE A O 1
ATOM 3625 N N . GLN A 1 456 ? -5.827 21.221 13.298 1.00 77.19 456 GLN A N 1
ATOM 3626 C CA . GLN A 1 456 ? -6.198 20.760 11.961 1.00 77.19 456 GLN A CA 1
ATOM 3627 C C . GLN A 1 456 ? -4.962 20.421 11.131 1.00 77.19 456 GLN A C 1
ATOM 3629 O O . GLN A 1 456 ? -4.194 21.288 10.732 1.00 77.19 456 GLN A O 1
ATOM 3634 N N . ILE A 1 457 ? -4.803 19.141 10.797 1.00 79.00 457 ILE A N 1
ATOM 3635 C CA . ILE A 1 457 ? -3.685 18.641 9.973 1.00 79.00 457 ILE A CA 1
ATOM 3636 C C . ILE A 1 457 ? -4.119 18.123 8.604 1.00 79.00 457 ILE A C 1
ATOM 3638 O O . ILE A 1 457 ? -3.281 17.643 7.837 1.00 79.00 457 ILE A O 1
ATOM 3642 N N . ASP A 1 458 ? -5.410 18.222 8.278 1.00 79.06 458 ASP A N 1
ATOM 3643 C CA . ASP A 1 458 ? -5.958 17.738 7.011 1.00 79.06 458 ASP A CA 1
ATOM 3644 C C . ASP A 1 458 ? -5.251 18.351 5.803 1.00 79.06 458 ASP A C 1
ATOM 3646 O O . ASP A 1 458 ? -5.041 17.659 4.815 1.00 79.06 458 ASP A O 1
ATOM 3650 N N . GLU A 1 459 ? -4.816 19.611 5.874 1.00 76.19 459 GLU A N 1
ATOM 3651 C CA . GLU A 1 459 ? -4.084 20.258 4.781 1.00 76.19 459 GLU A CA 1
ATOM 3652 C C . GLU A 1 459 ? -2.770 19.523 4.458 1.00 76.19 459 GLU A C 1
ATOM 3654 O O . GLU A 1 459 ? -2.523 19.152 3.309 1.00 76.19 459 GLU A O 1
ATOM 3659 N N . ILE A 1 460 ? -1.952 19.244 5.479 1.00 75.94 460 ILE A N 1
ATOM 3660 C CA . ILE A 1 460 ? -0.678 18.521 5.329 1.00 75.94 460 ILE A CA 1
ATOM 3661 C C . ILE A 1 460 ? -0.943 17.082 4.908 1.00 75.94 460 ILE A C 1
ATOM 3663 O O . ILE A 1 460 ? -0.242 16.529 4.054 1.00 75.94 460 ILE A O 1
ATOM 3667 N N . PHE A 1 461 ? -1.970 16.467 5.495 1.00 75.25 461 PHE A N 1
ATOM 3668 C CA . PHE A 1 461 ? -2.341 15.108 5.160 1.00 75.25 461 PHE A CA 1
ATOM 3669 C C . PHE A 1 461 ? -2.744 15.034 3.684 1.00 75.25 461 PHE A C 1
ATOM 3671 O O . PHE A 1 461 ? -2.172 14.242 2.946 1.00 75.25 461 PHE A O 1
ATOM 3678 N N . ASN A 1 462 ? -3.634 15.895 3.206 1.00 75.25 462 ASN A N 1
ATOM 3679 C CA . ASN A 1 462 ? -4.162 15.855 1.841 1.00 75.25 462 ASN A CA 1
ATOM 3680 C C . ASN A 1 462 ? -3.113 16.148 0.757 1.00 75.25 462 ASN A C 1
ATOM 3682 O O . ASN A 1 462 ? -3.250 15.650 -0.357 1.00 75.25 462 ASN A O 1
ATOM 3686 N N . GLN A 1 463 ? -2.046 16.886 1.075 1.00 76.88 463 GLN A N 1
ATOM 3687 C CA . GLN A 1 463 ? -0.923 17.116 0.154 1.00 76.88 463 GLN A CA 1
ATOM 3688 C C . GLN A 1 463 ? -0.055 15.867 -0.069 1.00 76.88 463 GLN A C 1
ATOM 3690 O O . GLN A 1 463 ? 0.658 15.773 -1.067 1.00 76.88 463 GLN A O 1
ATOM 3695 N N . ASN A 1 464 ? -0.113 14.892 0.840 1.00 74.75 464 ASN A N 1
ATOM 3696 C CA . ASN A 1 464 ? 0.728 13.704 0.807 1.00 74.75 464 ASN A CA 1
ATOM 3697 C C . ASN A 1 464 ? -0.084 12.456 0.469 1.00 74.75 464 ASN A C 1
ATOM 3699 O O . ASN A 1 464 ? -1.065 12.129 1.132 1.00 74.75 464 ASN A O 1
ATOM 3703 N N . LEU A 1 465 ? 0.371 11.686 -0.518 1.00 71.62 465 LEU A N 1
ATOM 3704 C CA . LEU A 1 465 ? -0.305 10.449 -0.903 1.00 71.62 465 LEU A CA 1
ATOM 3705 C C . LEU A 1 465 ? -0.228 9.371 0.194 1.00 71.62 465 LEU A C 1
ATOM 3707 O O . LEU A 1 465 ? -1.202 8.665 0.443 1.00 71.62 465 LEU A O 1
ATOM 3711 N N . TRP A 1 466 ? 0.927 9.243 0.851 1.00 80.94 466 TRP A N 1
ATOM 3712 C CA . TRP A 1 466 ? 1.119 8.260 1.914 1.00 80.94 466 TRP A CA 1
ATOM 3713 C C . TRP A 1 466 ? 0.388 8.685 3.200 1.00 80.94 466 TRP A C 1
ATOM 3715 O O . TRP A 1 466 ? 0.317 9.882 3.503 1.00 80.94 466 TRP A O 1
ATOM 3725 N N . PRO A 1 467 ? -0.169 7.743 3.975 1.00 81.56 467 PRO A N 1
ATOM 3726 C CA . PRO A 1 467 ? -0.752 8.047 5.274 1.00 81.56 467 PRO A CA 1
ATOM 3727 C C . PRO A 1 467 ? 0.332 8.192 6.347 1.00 81.56 467 PRO A C 1
ATOM 3729 O O . PRO A 1 467 ? 0.998 7.225 6.716 1.00 81.56 467 PRO A O 1
ATOM 3732 N N . PHE A 1 468 ? 0.544 9.415 6.827 1.00 86.00 468 PHE A N 1
ATOM 3733 C CA . PHE A 1 468 ? 1.562 9.679 7.840 1.00 86.00 468 PHE A CA 1
ATOM 3734 C C . PHE A 1 468 ? 1.089 9.213 9.221 1.00 86.00 468 PHE A C 1
ATOM 3736 O O . PHE A 1 468 ? -0.097 9.277 9.541 1.00 86.00 468 PHE A O 1
ATOM 3743 N N . TYR A 1 469 ? 2.030 8.766 10.048 1.00 87.31 469 TYR A N 1
ATOM 3744 C CA . TYR A 1 469 ? 1.795 8.559 11.473 1.00 87.31 469 TYR A CA 1
ATOM 3745 C C . TYR A 1 469 ? 1.909 9.891 12.205 1.00 87.31 469 TYR A C 1
ATOM 3747 O O . TYR A 1 469 ? 2.863 10.630 11.976 1.00 87.31 469 TYR A O 1
ATOM 3755 N N . ILE A 1 470 ? 0.962 10.183 13.090 1.00 87.88 470 ILE A N 1
ATOM 3756 C CA . ILE A 1 470 ? 0.980 11.389 13.912 1.00 87.88 470 ILE A CA 1
ATOM 3757 C C . ILE A 1 470 ? 1.483 11.005 15.293 1.00 87.88 470 ILE A C 1
ATOM 3759 O O . ILE A 1 470 ? 0.917 10.134 15.950 1.00 87.88 470 ILE A O 1
ATOM 3763 N N . ASN A 1 471 ? 2.553 11.664 15.717 1.00 89.12 471 ASN A N 1
ATOM 3764 C CA . ASN A 1 471 ? 3.110 11.537 17.046 1.00 89.12 471 ASN A CA 1
ATOM 3765 C C . ASN A 1 471 ? 2.996 12.887 17.751 1.00 89.12 471 ASN A C 1
ATOM 3767 O O . ASN A 1 471 ? 3.729 13.823 17.431 1.00 89.12 471 ASN A O 1
ATOM 3771 N N . VAL A 1 472 ? 2.051 13.000 18.680 1.00 89.12 472 VAL A N 1
ATOM 3772 C CA . VAL A 1 472 ? 1.929 14.192 19.523 1.00 89.12 472 VAL A CA 1
ATOM 3773 C C . VAL A 1 472 ? 3.057 14.162 20.546 1.00 89.12 472 VAL A C 1
ATOM 3775 O O . VAL A 1 472 ? 3.231 13.155 21.227 1.00 89.12 472 VAL A O 1
ATOM 3778 N N . VAL A 1 473 ? 3.812 15.252 20.642 1.00 92.00 473 VAL A N 1
ATOM 3779 C CA . VAL A 1 473 ? 4.998 15.347 21.501 1.00 92.00 473 VAL A CA 1
ATOM 3780 C C . VAL A 1 473 ? 4.893 16.496 22.492 1.00 92.00 473 VAL A C 1
ATOM 3782 O O . VAL A 1 473 ? 4.161 17.467 22.285 1.00 92.00 473 VAL A O 1
ATOM 3785 N N . THR A 1 474 ? 5.643 16.374 23.580 1.00 93.56 474 THR A N 1
ATOM 3786 C CA . THR A 1 474 ? 5.816 17.423 24.587 1.00 93.56 474 THR A CA 1
ATOM 3787 C C . THR A 1 474 ? 6.699 18.567 24.063 1.00 93.56 474 THR A C 1
ATOM 3789 O O . THR A 1 474 ? 7.445 18.380 23.096 1.00 93.56 474 THR A O 1
ATOM 3792 N N . PRO A 1 475 ? 6.655 19.764 24.685 1.00 93.69 475 PRO A N 1
ATOM 3793 C CA . PRO A 1 475 ? 7.525 20.880 24.307 1.00 93.69 475 PRO A CA 1
ATOM 3794 C C . PRO A 1 475 ? 9.021 20.538 24.339 1.00 93.69 475 PRO A C 1
ATOM 3796 O O . PRO A 1 475 ? 9.753 20.937 23.433 1.00 93.69 475 PRO A O 1
ATOM 3799 N N . ASP A 1 476 ? 9.463 19.777 25.343 1.00 93.75 476 ASP A N 1
ATOM 3800 C CA . ASP A 1 476 ? 10.869 19.387 25.496 1.00 93.75 476 ASP A CA 1
ATOM 3801 C C . ASP A 1 476 ? 11.297 18.412 24.393 1.00 93.75 476 ASP A C 1
ATOM 3803 O O . ASP A 1 476 ? 12.291 18.652 23.709 1.00 93.75 476 ASP A O 1
ATOM 3807 N N . GLU A 1 477 ? 10.489 17.380 24.125 1.00 92.56 477 GLU A N 1
ATOM 3808 C CA . GLU A 1 477 ? 10.727 16.456 23.008 1.00 92.56 477 GLU A CA 1
ATOM 3809 C C . GLU A 1 477 ? 10.766 17.195 21.665 1.00 92.56 477 GLU A C 1
ATOM 3811 O O . GLU A 1 477 ? 11.619 16.916 20.821 1.00 92.56 477 GLU A O 1
ATOM 3816 N N . PHE A 1 478 ? 9.855 18.150 21.449 1.00 92.94 478 PHE A N 1
ATOM 3817 C CA . PHE A 1 478 ? 9.821 18.941 20.221 1.00 92.94 478 PHE A CA 1
ATOM 3818 C C . PHE A 1 478 ? 11.086 19.787 20.059 1.00 92.94 478 PHE A C 1
ATOM 3820 O O . PHE A 1 478 ? 11.682 19.803 18.982 1.00 92.94 478 PHE A O 1
ATOM 3827 N N . LYS A 1 479 ? 11.533 20.447 21.132 1.00 91.00 479 LYS A N 1
ATOM 3828 C CA . LYS A 1 479 ? 12.761 21.248 21.145 1.00 91.00 479 LYS A CA 1
ATOM 3829 C C . LYS A 1 479 ? 13.996 20.397 20.848 1.00 91.00 479 LYS A C 1
ATOM 3831 O O . LYS A 1 479 ? 14.819 20.798 20.025 1.00 91.00 479 LYS A O 1
ATOM 3836 N N . ASP A 1 480 ? 14.106 19.223 21.462 1.00 89.25 480 ASP A N 1
ATOM 3837 C CA . ASP A 1 480 ? 15.210 18.292 21.215 1.00 89.25 480 ASP A CA 1
ATOM 3838 C C . ASP A 1 480 ? 15.238 17.828 19.757 1.00 89.25 480 ASP A C 1
ATOM 3840 O O . ASP A 1 480 ? 16.295 17.794 19.124 1.00 89.25 480 ASP A O 1
ATOM 3844 N N . MET A 1 481 ? 14.069 17.533 19.184 1.00 88.31 481 MET A N 1
ATOM 3845 C CA . MET A 1 481 ? 13.956 17.186 17.769 1.00 88.31 481 MET A CA 1
ATOM 3846 C C . MET A 1 481 ? 14.315 18.353 16.846 1.00 88.31 481 MET A C 1
ATOM 3848 O O . MET A 1 481 ? 15.003 18.125 15.853 1.00 88.31 481 MET A O 1
ATOM 3852 N N . CYS A 1 482 ? 13.916 19.589 17.162 1.00 86.81 482 CYS A N 1
ATOM 3853 C CA . CYS A 1 482 ? 14.346 20.769 16.408 1.00 86.81 482 CYS A CA 1
ATOM 3854 C C . CYS A 1 482 ? 15.869 20.904 16.416 1.00 86.81 482 CYS A C 1
ATOM 3856 O O . CYS A 1 482 ? 16.471 20.981 15.352 1.00 86.81 482 CYS A O 1
ATOM 3858 N N . ASN A 1 483 ? 16.503 20.831 17.587 1.00 84.56 483 ASN A N 1
ATOM 3859 C CA . ASN A 1 483 ? 17.962 20.924 17.699 1.00 84.56 483 ASN A CA 1
ATOM 3860 C C . ASN A 1 483 ? 18.684 19.814 16.927 1.00 84.56 483 ASN A C 1
ATOM 3862 O O . ASN A 1 483 ? 19.788 20.012 16.432 1.00 84.56 483 ASN A O 1
ATOM 3866 N N . LYS A 1 484 ? 18.073 18.630 16.851 1.00 78.50 484 LYS A N 1
ATOM 3867 C CA . LYS A 1 484 ? 18.662 17.460 16.207 1.00 78.50 484 LYS A CA 1
ATOM 3868 C C . LYS A 1 484 ? 18.497 17.455 14.687 1.00 78.50 484 LYS A C 1
ATOM 3870 O O . LYS A 1 484 ? 19.402 17.024 13.979 1.00 78.50 484 LYS A O 1
ATOM 3875 N N . TYR A 1 485 ? 17.334 17.865 14.192 1.00 74.31 485 TYR A N 1
ATOM 3876 C CA . TYR A 1 485 ? 16.942 17.675 12.791 1.00 74.31 485 TYR A CA 1
ATOM 3877 C C . TYR A 1 485 ? 16.870 18.971 11.990 1.00 74.31 485 TYR A C 1
ATOM 3879 O O . TYR A 1 485 ? 16.912 18.935 10.763 1.00 74.31 485 TYR A O 1
ATOM 3887 N N . ILE A 1 486 ? 16.747 20.101 12.678 1.00 72.88 486 ILE A N 1
ATOM 3888 C CA . ILE A 1 486 ? 16.628 21.443 12.117 1.00 72.88 486 ILE A CA 1
ATOM 3889 C C . ILE A 1 486 ? 17.800 22.242 12.694 1.00 72.88 486 ILE A C 1
ATOM 3891 O O . ILE A 1 486 ? 17.627 23.191 13.455 1.00 72.88 486 ILE A O 1
ATOM 3895 N N . ILE A 1 487 ? 19.026 21.797 12.406 1.00 56.62 487 ILE A N 1
ATOM 3896 C CA . ILE A 1 487 ? 20.190 22.638 12.680 1.00 56.62 487 ILE A CA 1
ATOM 3897 C C . ILE A 1 487 ? 20.136 23.776 11.664 1.00 56.62 487 ILE A C 1
ATOM 3899 O O . ILE A 1 487 ? 20.129 23.540 10.458 1.00 56.62 487 ILE A O 1
ATOM 3903 N N . SER A 1 488 ? 20.009 24.976 12.221 1.00 42.50 488 SER A N 1
ATOM 3904 C CA . SER A 1 488 ? 20.057 26.294 11.597 1.00 42.50 488 SER A CA 1
ATOM 3905 C C . SER A 1 488 ? 21.085 26.381 10.471 1.00 42.50 488 SER A C 1
ATOM 3907 O O . SER A 1 488 ? 22.250 26.049 10.704 1.00 42.50 488 SER A O 1
ATOM 3909 N N . ASP A 1 489 ? 20.636 26.863 9.306 1.00 36.22 489 ASP A N 1
ATOM 3910 C CA . ASP A 1 489 ? 21.505 27.515 8.314 1.00 36.22 489 ASP A CA 1
ATOM 3911 C C . ASP A 1 489 ? 22.457 28.525 8.979 1.00 36.22 489 ASP A C 1
ATOM 3913 O O . ASP A 1 489 ? 22.013 29.226 9.928 1.00 36.22 489 ASP A O 1
#